Protein AF-A0A2G6LNE0-F1 (afdb_monomer_lite)

Foldseek 3Di:
DDDDDDDDDDPVVVVVVVVVVVVVPPPPDPDPPPVVVVVVVVVVLLVLVVVVCVVCVVLQQPPQVVFFPDFASVLWAWDQDPLGIKIKTWTHGHPPFAFDDAPDPLKHKTWIWIWRADPVRDTFIKIKIWIFNDDDDNSDNCDDPVWHAQQTFTKIWIAGSVRHTPDIFGDHSRDTPPPPPPVVDDFFDKDWGFRWDADPVRDIDTPGIRDIDGDDDDDDDDDDDDDDDDDDDDDPDDPPPPPDDPQLLFWALVQFQWDDPDPWKTKGWAAFDWDWQFQAGPVGGPDIQIATQRGIKMKMATQQDPPPGGQDSQNLSQLLRVLLSVLVVVLSVVPNHDPDDSVVSNVSSVVSSQVSSCVSGPVMGIDSPDPDDPDDYGYIDTHSPPNDGRD

Radius of gyration: 34.9 Å; chains: 1; bounding box: 85×67×136 Å

Structure (mmCIF, N/CA/C/O backbone):
data_AF-A0A2G6LNE0-F1
#
_entry.id   AF-A0A2G6LNE0-F1
#
loop_
_atom_site.group_PDB
_atom_site.id
_atom_site.type_symbol
_atom_site.label_atom_id
_atom_site.label_alt_id
_atom_site.label_comp_id
_atom_site.label_asym_id
_atom_site.label_entity_id
_atom_site.label_seq_id
_atom_site.pdbx_PDB_ins_code
_atom_site.Cartn_x
_atom_site.Cartn_y
_atom_site.Cart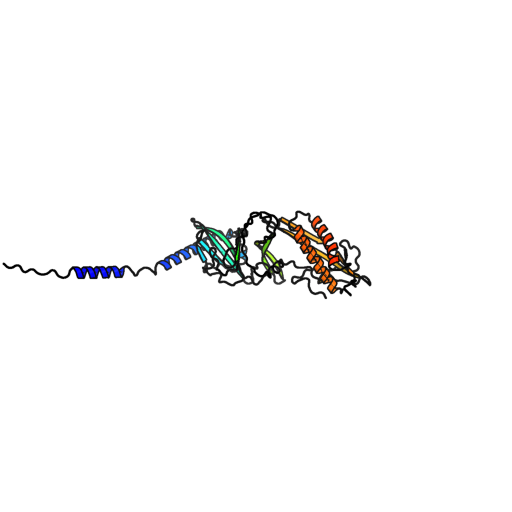n_z
_atom_site.occupancy
_atom_site.B_iso_or_equiv
_atom_site.auth_seq_id
_atom_site.auth_comp_id
_atom_site.auth_asym_id
_atom_site.auth_atom_id
_atom_site.pdbx_PDB_model_num
ATOM 1 N N . MET A 1 1 ? -51.000 -45.917 100.372 1.00 44.28 1 MET A N 1
ATOM 2 C CA . MET A 1 1 ? -51.173 -45.066 99.175 1.00 44.28 1 MET A CA 1
ATOM 3 C C . MET A 1 1 ? -49.892 -45.177 98.344 1.00 44.28 1 MET A C 1
ATOM 5 O O . MET A 1 1 ? -48.872 -44.647 98.756 1.00 44.28 1 MET A O 1
ATOM 9 N N . LYS A 1 2 ? -49.875 -46.001 97.285 1.00 38.84 2 LYS A N 1
ATOM 10 C CA . LYS A 1 2 ? -48.689 -46.244 96.435 1.00 38.84 2 LYS A CA 1
ATOM 11 C C . LYS A 1 2 ? -48.874 -45.492 95.115 1.00 38.84 2 LYS A C 1
ATOM 13 O O . LYS A 1 2 ? -49.738 -45.868 94.328 1.00 38.84 2 LYS A O 1
ATOM 18 N N . LEU A 1 3 ? -48.085 -44.444 94.890 1.00 42.59 3 LEU A N 1
ATOM 19 C CA . LEU A 1 3 ? -48.020 -43.723 93.617 1.00 42.59 3 LEU A CA 1
ATOM 20 C C . LEU A 1 3 ? -47.120 -44.499 92.642 1.00 42.59 3 LEU A C 1
ATOM 22 O O . LEU A 1 3 ? -45.958 -44.771 92.934 1.00 42.59 3 LEU A O 1
ATOM 26 N N . LYS A 1 4 ? -47.691 -44.898 91.499 1.00 46.56 4 LYS A N 1
ATOM 27 C CA . LYS A 1 4 ? -46.984 -45.505 90.363 1.00 46.56 4 LYS A CA 1
ATOM 28 C C . LYS A 1 4 ? -46.303 -44.402 89.548 1.00 46.56 4 LYS A C 1
ATOM 30 O O . LYS A 1 4 ? -46.987 -43.536 89.013 1.00 46.56 4 LYS A O 1
ATOM 35 N N . ASN A 1 5 ? -44.984 -44.489 89.397 1.00 49.84 5 ASN A N 1
ATOM 36 C CA . ASN A 1 5 ? -44.225 -43.722 88.410 1.00 49.84 5 ASN A CA 1
ATOM 37 C C . ASN A 1 5 ? -44.405 -44.342 87.017 1.00 49.84 5 ASN A C 1
ATOM 39 O O . ASN A 1 5 ? -44.096 -45.518 86.820 1.00 49.84 5 ASN A O 1
ATOM 43 N N . GLN A 1 6 ? -44.871 -43.549 86.050 1.00 48.81 6 GLN A N 1
ATOM 44 C CA . GLN A 1 6 ? -44.775 -43.880 84.628 1.00 48.81 6 GLN A CA 1
ATOM 45 C C . GLN A 1 6 ? -43.495 -43.281 84.020 1.00 48.81 6 GLN A C 1
ATOM 47 O O . GLN A 1 6 ? -43.170 -42.126 84.306 1.00 48.81 6 GLN A O 1
ATOM 52 N N . PRO A 1 7 ? -42.777 -44.017 83.154 1.00 51.09 7 PRO A N 1
ATOM 53 C CA . PRO A 1 7 ? -41.615 -43.487 82.457 1.00 51.09 7 PRO A CA 1
ATOM 54 C C . PRO A 1 7 ? -42.042 -42.637 81.250 1.00 51.09 7 PRO A C 1
ATOM 56 O O . PRO A 1 7 ? -42.662 -43.136 80.310 1.00 51.09 7 PRO A O 1
ATOM 59 N N . LYS A 1 8 ? -41.648 -41.357 81.247 1.00 56.12 8 LYS A N 1
ATOM 60 C CA . LYS A 1 8 ? -41.656 -40.485 80.062 1.00 56.12 8 LYS A CA 1
ATOM 61 C C . LYS A 1 8 ? -40.750 -41.096 78.987 1.00 56.12 8 LYS A C 1
ATOM 63 O O . LYS A 1 8 ? -39.528 -41.003 79.073 1.00 56.12 8 LYS A O 1
ATOM 68 N N . LYS A 1 9 ?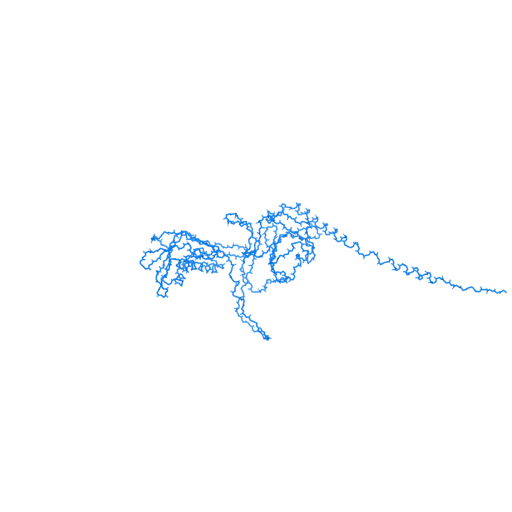 -41.343 -41.709 77.964 1.00 56.66 9 LYS A N 1
ATOM 69 C CA . LYS A 1 9 ? -40.667 -42.060 76.711 1.00 56.66 9 LYS A CA 1
ATOM 70 C C . LYS A 1 9 ? -41.184 -41.166 75.585 1.00 56.66 9 LYS A C 1
ATOM 72 O O . LYS A 1 9 ? -42.382 -40.960 75.458 1.00 56.66 9 LYS A O 1
ATOM 77 N N . SER A 1 10 ? -40.251 -40.763 74.722 1.00 59.59 10 SER A N 1
ATOM 78 C CA . SER A 1 10 ? -40.489 -40.402 73.318 1.00 59.59 10 SER A CA 1
ATOM 79 C C . SER A 1 10 ? -40.913 -38.965 72.970 1.00 59.59 10 SER A C 1
ATOM 81 O O . SER A 1 10 ? -41.771 -38.780 72.116 1.00 59.59 10 SER A O 1
ATOM 83 N N . SER A 1 11 ? -40.257 -37.937 73.517 1.00 56.66 11 SER A N 1
ATOM 84 C CA . SER A 1 11 ? -40.273 -36.595 72.887 1.00 56.66 11 SER A CA 1
ATOM 85 C C . SER A 1 11 ? -39.000 -36.282 72.085 1.00 56.66 11 SER A C 1
ATOM 87 O O . SER A 1 11 ? -39.059 -35.554 71.100 1.00 56.66 11 SER A O 1
ATOM 89 N N . LEU A 1 12 ? -37.858 -36.891 72.431 1.00 56.34 12 LEU A N 1
ATOM 90 C CA . LEU A 1 12 ? -36.568 -36.583 71.795 1.00 56.34 12 LEU A CA 1
ATOM 91 C C . LEU A 1 12 ? -36.445 -37.131 70.359 1.00 56.34 12 LEU A C 1
ATOM 93 O O . LEU A 1 12 ? -35.826 -36.503 69.508 1.00 56.34 12 LEU A O 1
ATOM 97 N N . LYS A 1 13 ? -37.072 -38.279 70.063 1.00 59.09 13 LYS A N 1
ATOM 98 C CA . LYS A 1 13 ? -37.018 -38.893 68.722 1.00 59.09 13 LYS A CA 1
ATOM 99 C C . LYS A 1 13 ? -37.870 -38.153 67.687 1.00 59.09 13 LYS A C 1
ATOM 101 O O . LYS A 1 13 ? -37.520 -38.155 66.516 1.00 59.09 13 LYS A O 1
ATOM 106 N N . ILE A 1 14 ? -38.951 -37.504 68.123 1.00 63.28 14 ILE A N 1
ATOM 107 C CA . ILE A 1 14 ? -39.835 -36.724 67.244 1.00 63.28 14 ILE A CA 1
ATOM 108 C C . ILE A 1 14 ? -39.165 -35.395 66.875 1.00 63.28 14 ILE A C 1
ATOM 110 O O . ILE A 1 14 ? -39.199 -34.994 65.715 1.00 63.28 14 ILE A O 1
ATOM 114 N N . PHE A 1 15 ? -38.464 -34.768 67.825 1.00 63.34 15 PHE A N 1
ATOM 115 C CA . PHE A 1 15 ? -37.708 -33.546 67.552 1.00 63.34 15 PHE A CA 1
ATOM 116 C C . PHE A 1 15 ? -36.550 -33.789 66.574 1.00 63.34 15 PHE A C 1
ATOM 118 O O . PHE A 1 15 ? -36.392 -33.027 65.621 1.00 63.34 15 PHE A O 1
ATOM 125 N N . LEU A 1 16 ? -35.808 -34.893 66.742 1.00 63.34 16 LEU A N 1
ATOM 126 C CA . LEU A 1 16 ? -34.689 -35.233 65.857 1.00 63.34 16 LEU A CA 1
ATOM 127 C C . LEU A 1 16 ? -35.143 -35.551 64.421 1.00 63.34 16 LEU A C 1
ATOM 129 O O . LEU A 1 16 ? -34.470 -35.154 63.474 1.00 63.34 16 LEU A O 1
ATOM 133 N N . LEU A 1 17 ? -36.295 -36.217 64.249 1.00 63.47 17 LEU A N 1
ATOM 134 C CA . LEU A 1 17 ? -36.846 -36.494 62.917 1.00 63.47 17 LEU A CA 1
ATOM 135 C C . LEU A 1 17 ? -37.344 -35.219 62.220 1.00 63.47 17 LEU A C 1
ATOM 137 O O . LEU A 1 17 ? -37.146 -35.073 61.018 1.00 63.47 17 LEU A O 1
ATOM 141 N N . SER A 1 18 ? -37.949 -34.284 62.963 1.00 62.34 18 SER A N 1
ATOM 142 C CA . SER A 1 18 ? -38.417 -33.013 62.385 1.00 62.34 18 SER A CA 1
ATOM 143 C C . SER A 1 18 ? -37.261 -32.097 61.966 1.00 62.34 18 SER A C 1
ATOM 145 O O . SER A 1 18 ? -37.346 -31.434 60.937 1.00 62.34 18 SER A O 1
ATOM 147 N N . PHE A 1 19 ? -36.147 -32.122 62.708 1.00 63.47 19 PHE A N 1
ATOM 148 C CA . PHE A 1 19 ? -34.961 -31.326 62.393 1.00 63.47 19 PHE A CA 1
ATOM 149 C C . PHE A 1 19 ? -34.222 -31.864 61.155 1.00 63.47 19 PHE A C 1
ATOM 151 O O . PHE A 1 19 ? -33.808 -31.088 60.301 1.00 63.47 19 PHE A O 1
ATOM 158 N N . LEU A 1 20 ? -34.139 -33.190 60.993 1.00 60.25 20 LEU A N 1
ATOM 159 C CA . LEU A 1 20 ? -33.557 -33.821 59.798 1.00 60.25 20 LEU A CA 1
ATOM 160 C C . LEU A 1 20 ? -34.390 -33.593 58.526 1.00 60.25 20 LEU A C 1
ATOM 162 O O . LEU A 1 20 ? -33.821 -33.473 57.445 1.00 60.25 20 LEU A O 1
ATOM 166 N N . MET A 1 21 ? -35.717 -33.482 58.645 1.00 58.31 21 MET A N 1
ATOM 167 C CA . MET A 1 21 ? -36.592 -33.208 57.499 1.00 58.31 21 MET A CA 1
ATOM 168 C C . MET A 1 21 ? -36.536 -31.733 57.056 1.00 58.31 21 MET A C 1
ATOM 170 O O . MET A 1 21 ? -36.666 -31.453 55.869 1.00 58.31 21 MET A O 1
ATOM 174 N N . PHE A 1 22 ? -36.268 -30.797 57.977 1.00 58.56 22 PHE A N 1
ATOM 175 C CA . PHE A 1 22 ? -36.089 -29.375 57.649 1.00 58.56 22 PHE A CA 1
ATOM 176 C C . PHE A 1 22 ? -34.744 -29.081 56.962 1.00 58.56 22 PHE A C 1
ATOM 178 O O . PHE A 1 22 ? -34.689 -28.235 56.076 1.00 58.56 22 PHE A O 1
ATOM 185 N N . VAL A 1 23 ? -33.675 -29.810 57.308 1.00 59.97 23 VAL A N 1
ATOM 186 C CA . VAL A 1 23 ? -32.348 -29.652 56.673 1.00 59.97 23 VAL A CA 1
ATOM 187 C C . VAL A 1 23 ? -32.310 -30.240 55.251 1.00 59.97 23 VAL A C 1
ATOM 189 O O . VAL A 1 23 ? -31.519 -29.801 54.422 1.00 59.97 23 VAL A O 1
ATOM 192 N N . ALA A 1 24 ? -33.200 -31.182 54.922 1.00 53.66 24 ALA A N 1
ATOM 193 C CA . ALA A 1 24 ? -33.278 -31.771 53.582 1.00 53.66 24 ALA A CA 1
ATOM 194 C C . ALA A 1 24 ? -34.008 -30.890 52.543 1.00 53.66 24 ALA A C 1
ATOM 196 O O . ALA A 1 24 ? -33.882 -31.144 51.348 1.00 53.66 24 ALA A O 1
ATOM 197 N N . LEU A 1 25 ? -34.746 -29.853 52.965 1.00 53.72 25 LEU A N 1
ATOM 198 C CA . LEU A 1 25 ? -35.492 -28.964 52.058 1.00 53.72 25 LEU A CA 1
ATOM 199 C C . LEU A 1 25 ? -34.761 -27.653 51.724 1.00 53.72 25 LEU A C 1
ATOM 201 O O . LEU A 1 25 ? -35.221 -26.911 50.862 1.00 53.72 25 LEU A O 1
ATOM 205 N N . THR A 1 26 ? -33.616 -27.357 52.348 1.00 56.72 26 THR A N 1
ATOM 206 C CA . THR A 1 26 ? -32.886 -26.097 52.111 1.00 56.72 26 THR A CA 1
ATOM 207 C C . THR A 1 26 ? -31.818 -26.178 51.015 1.00 56.72 26 THR A C 1
ATOM 209 O O . THR A 1 26 ? -31.097 -25.206 50.824 1.00 56.72 26 THR A O 1
ATOM 212 N N . ASN A 1 27 ? -31.710 -27.294 50.282 1.00 52.22 27 ASN A N 1
ATOM 213 C CA . ASN A 1 27 ? -30.604 -27.529 49.339 1.00 52.22 27 ASN A CA 1
ATOM 214 C C . ASN A 1 27 ? -31.010 -27.861 47.887 1.00 52.22 27 ASN A C 1
ATOM 216 O O . ASN A 1 27 ? -30.247 -28.504 47.174 1.00 52.22 27 ASN A O 1
ATOM 220 N N . CYS A 1 28 ? -32.176 -27.415 47.408 1.00 51.47 28 CYS A N 1
ATOM 221 C CA . CYS A 1 28 ? -32.567 -27.609 46.000 1.00 51.47 28 CYS A CA 1
ATOM 222 C C . CYS A 1 28 ? -33.440 -26.469 45.446 1.00 51.47 28 CYS A C 1
ATOM 224 O O . CYS A 1 28 ? -34.568 -26.698 45.032 1.00 51.47 28 CYS A O 1
ATOM 226 N N . GLN A 1 29 ? -32.933 -25.230 45.448 1.00 48.75 29 GLN A N 1
ATOM 227 C CA . GLN A 1 29 ? -33.479 -24.130 44.622 1.00 48.75 29 GLN A CA 1
ATOM 228 C C . GLN A 1 29 ? -32.401 -23.127 44.165 1.00 48.75 29 GLN A C 1
ATOM 230 O O . GLN A 1 29 ? -32.647 -21.929 44.045 1.00 48.75 29 GLN A O 1
ATOM 235 N N . LYS A 1 30 ? -31.181 -23.589 43.895 1.00 51.31 30 LYS A N 1
ATOM 236 C CA . LYS A 1 30 ? -30.166 -22.759 43.238 1.00 51.31 30 LYS A CA 1
ATOM 237 C C . LYS A 1 30 ? -29.542 -23.561 42.117 1.00 51.31 30 LYS A C 1
ATOM 239 O O . LYS A 1 30 ? -28.660 -24.350 42.406 1.00 51.31 30 LYS A O 1
ATOM 244 N N . GLU A 1 31 ? -30.048 -23.363 40.900 1.00 46.44 31 GLU A N 1
ATOM 245 C CA . GLU A 1 31 ? -29.232 -23.393 39.672 1.00 46.44 31 GLU A CA 1
ATOM 246 C C . GLU A 1 31 ? -29.993 -23.013 38.386 1.00 46.44 31 GLU A C 1
ATOM 248 O O . GLU A 1 31 ? -29.346 -22.779 37.376 1.00 46.44 31 GLU A O 1
ATOM 253 N N . GLU A 1 32 ? -31.320 -22.814 38.402 1.00 42.34 32 GLU A N 1
ATOM 254 C CA . GLU A 1 32 ? -32.050 -22.364 37.191 1.00 42.34 32 GLU A CA 1
ATOM 255 C C . GLU A 1 32 ? -32.314 -20.845 37.109 1.00 42.34 32 GLU A C 1
ATOM 257 O O . GLU A 1 32 ? -32.567 -20.321 36.030 1.00 42.34 32 GLU A O 1
ATOM 262 N N . THR A 1 33 ? -32.201 -20.089 38.206 1.00 40.12 33 THR A N 1
ATOM 263 C CA . THR A 1 33 ? -32.518 -18.643 38.224 1.00 40.12 33 THR A CA 1
ATOM 264 C C . THR A 1 33 ? -31.351 -17.712 37.890 1.00 40.12 33 THR A C 1
ATOM 266 O O . THR A 1 33 ? -31.583 -16.537 37.634 1.00 40.12 33 THR A O 1
ATOM 269 N N . VAL A 1 34 ? -30.105 -18.195 37.864 1.00 42.34 34 VAL A N 1
ATOM 270 C CA . VAL A 1 34 ? -28.930 -17.338 37.593 1.00 42.34 34 VAL A CA 1
ATOM 271 C C . VAL A 1 34 ? -28.663 -17.195 36.090 1.00 42.34 34 VAL A C 1
ATOM 273 O O . VAL A 1 34 ? -28.308 -16.110 35.641 1.00 42.34 34 VAL A O 1
ATOM 276 N N . TYR A 1 35 ? -28.923 -18.239 35.296 1.00 40.06 35 TYR A N 1
ATOM 277 C CA . TYR A 1 35 ? -28.765 -18.179 33.837 1.00 40.06 35 TYR A CA 1
ATOM 278 C C . TYR A 1 35 ? -29.819 -17.294 33.151 1.00 40.06 35 TYR A C 1
ATOM 280 O O . TYR A 1 35 ? -29.504 -16.604 32.186 1.00 40.06 35 TYR A O 1
ATOM 288 N N . GLY A 1 36 ? -31.055 -17.262 33.664 1.00 42.00 36 GLY A N 1
ATOM 289 C CA . GLY A 1 36 ? -32.120 -16.426 33.095 1.00 42.00 36 GLY A CA 1
ATOM 290 C C . GLY A 1 36 ? -31.874 -14.923 33.262 1.00 42.00 36 GLY A C 1
ATOM 291 O O . GLY A 1 36 ? -32.076 -14.166 32.319 1.00 42.00 36 GLY A O 1
ATOM 292 N N . ILE A 1 37 ? -31.382 -14.498 34.433 1.00 52.22 37 ILE A N 1
ATOM 293 C CA . ILE A 1 37 ? -31.144 -13.076 34.740 1.00 52.22 37 ILE A CA 1
ATOM 294 C C . ILE A 1 37 ? -29.940 -12.535 33.955 1.00 52.22 37 ILE A C 1
ATOM 296 O O . ILE A 1 37 ? -29.994 -11.416 33.453 1.00 52.22 37 ILE A O 1
ATOM 300 N N . ALA A 1 38 ? -28.876 -13.334 33.804 1.00 61.88 38 ALA A N 1
ATOM 301 C CA . ALA A 1 38 ? -27.702 -12.938 33.026 1.00 61.88 38 ALA A CA 1
ATOM 302 C C . ALA A 1 38 ? -28.047 -12.724 31.541 1.00 61.88 38 ALA A C 1
ATOM 304 O O . ALA A 1 38 ? -27.676 -11.703 30.969 1.00 61.88 38 ALA A O 1
ATOM 305 N N . ASN A 1 39 ? -28.831 -13.628 30.942 1.00 65.56 39 ASN A N 1
ATOM 306 C CA . ASN A 1 39 ? -29.240 -13.504 29.540 1.00 65.56 39 ASN A CA 1
ATOM 307 C C . ASN A 1 39 ? -30.216 -12.341 29.303 1.00 65.56 39 ASN A C 1
ATOM 309 O O . ASN A 1 39 ? -30.134 -11.670 28.278 1.00 65.56 39 ASN A O 1
ATOM 313 N N . GLU A 1 40 ? -31.133 -12.074 30.237 1.00 73.75 40 GLU A N 1
ATOM 314 C CA . GLU A 1 40 ? -32.057 -10.938 30.123 1.00 73.75 40 GLU A CA 1
ATOM 315 C C . GLU A 1 40 ? -31.319 -9.593 30.214 1.00 73.75 40 GLU A C 1
ATOM 317 O O . GLU A 1 40 ? -31.604 -8.679 29.442 1.00 73.75 40 GLU A O 1
ATOM 322 N N . GLN A 1 41 ? -30.324 -9.481 31.101 1.00 75.44 41 GLN A N 1
ATOM 323 C CA . GLN A 1 41 ? -29.496 -8.280 31.213 1.00 75.44 41 GLN A CA 1
ATOM 324 C C . GLN A 1 41 ? -28.654 -8.041 29.950 1.00 75.44 41 GLN A C 1
ATOM 326 O O . GLN A 1 41 ? -28.655 -6.925 29.435 1.00 75.44 41 GLN A O 1
ATOM 331 N N . VAL A 1 42 ? -28.006 -9.080 29.412 1.00 78.19 42 VAL A N 1
ATOM 332 C CA . VAL A 1 42 ? -27.212 -8.994 28.171 1.00 78.19 42 VAL A CA 1
ATOM 333 C C . VAL A 1 42 ? -28.073 -8.541 26.987 1.00 78.19 42 VAL A C 1
ATOM 335 O O . VAL A 1 42 ? -27.710 -7.607 26.272 1.00 78.19 42 VAL A O 1
ATOM 338 N N . ASN A 1 43 ? -29.261 -9.132 26.822 1.00 83.50 43 ASN A N 1
ATOM 339 C CA . ASN A 1 43 ? -30.190 -8.752 25.754 1.00 83.50 43 ASN A CA 1
ATOM 340 C C . ASN A 1 43 ? -30.664 -7.294 25.877 1.00 83.50 43 ASN A C 1
ATOM 342 O O . ASN A 1 43 ? -30.859 -6.614 24.864 1.00 83.50 43 ASN A O 1
ATOM 346 N N . ASN A 1 44 ? -30.827 -6.796 27.107 1.00 87.56 44 ASN A N 1
ATOM 347 C CA . ASN A 1 44 ? -31.174 -5.399 27.351 1.00 87.56 44 ASN A CA 1
ATOM 348 C C . ASN A 1 44 ? -30.032 -4.449 26.958 1.00 87.56 44 ASN A C 1
ATOM 350 O O . ASN A 1 44 ? -30.306 -3.446 26.298 1.00 87.56 44 ASN A O 1
ATOM 354 N N . SER A 1 45 ? -28.773 -4.762 27.291 1.00 89.62 45 SER A N 1
ATOM 355 C CA . SER A 1 45 ? -27.620 -3.939 26.888 1.00 89.62 45 SER A CA 1
ATOM 356 C C . SER A 1 45 ? -27.504 -3.837 25.362 1.00 89.62 45 SER A C 1
ATOM 358 O O . SER A 1 45 ? -27.404 -2.733 24.823 1.00 89.62 45 SER A O 1
ATOM 360 N N . ILE A 1 46 ? -27.630 -4.962 24.649 1.00 93.94 46 ILE A N 1
ATOM 361 C CA . ILE A 1 46 ? -27.584 -4.992 23.176 1.00 93.94 46 ILE A CA 1
ATOM 362 C C . ILE A 1 46 ? -28.721 -4.152 22.578 1.00 93.94 46 ILE A C 1
ATOM 364 O O . ILE A 1 46 ? -28.480 -3.305 21.717 1.00 93.94 46 ILE A O 1
ATOM 368 N N . SER A 1 47 ? -29.950 -4.321 23.077 1.00 94.12 47 SER A N 1
ATOM 369 C CA . SER A 1 47 ? -31.116 -3.556 22.608 1.00 94.12 47 SER A CA 1
ATOM 370 C C . SER A 1 47 ? -30.950 -2.048 22.836 1.00 94.12 47 SER A C 1
ATOM 372 O O . SER A 1 47 ? -31.371 -1.234 22.009 1.00 94.12 47 SER A O 1
ATOM 374 N N . ASN A 1 48 ? -30.332 -1.651 23.951 1.00 92.75 48 ASN A N 1
ATOM 375 C CA . ASN A 1 48 ? -30.054 -0.249 24.254 1.00 92.75 48 ASN A CA 1
ATOM 376 C C . ASN A 1 48 ? -29.030 0.344 23.280 1.00 92.75 48 ASN A C 1
ATOM 378 O O . ASN A 1 48 ? -29.290 1.409 22.715 1.00 92.75 48 ASN A O 1
ATOM 382 N N . VAL A 1 49 ? -27.920 -0.360 23.026 1.00 94.88 49 VAL A N 1
ATOM 383 C CA . VAL A 1 49 ? -26.904 0.060 22.046 1.00 94.88 49 VAL A CA 1
ATOM 384 C C . VAL A 1 49 ? -27.488 0.142 20.642 1.00 94.88 49 VAL A C 1
ATOM 386 O O . VAL A 1 49 ? -27.257 1.124 19.938 1.00 94.88 49 VAL A O 1
ATOM 389 N N . GLU A 1 50 ? -28.285 -0.845 20.231 1.00 96.19 50 GLU A N 1
ATOM 390 C CA . GLU A 1 50 ? -28.916 -0.852 18.913 1.00 96.19 50 GLU A CA 1
ATOM 391 C C . GLU A 1 50 ? -29.826 0.369 18.725 1.00 96.19 50 GLU A C 1
ATOM 393 O O . GLU A 1 50 ? -29.752 1.073 17.710 1.00 96.19 50 GLU A O 1
ATOM 398 N N . ASN A 1 51 ? -30.665 0.660 19.722 1.00 94.44 51 ASN A N 1
ATOM 399 C CA . ASN A 1 51 ? -31.542 1.825 19.699 1.00 94.44 51 ASN A CA 1
ATOM 400 C C . ASN A 1 51 ? -30.746 3.133 19.675 1.00 94.44 51 ASN A C 1
ATOM 402 O O . ASN A 1 51 ? -31.053 4.017 18.871 1.00 94.44 51 ASN A O 1
ATOM 406 N N . TRP A 1 52 ? -29.707 3.245 20.504 1.00 93.94 52 TRP A N 1
ATOM 407 C CA . TRP A 1 52 ? -28.822 4.407 20.527 1.00 93.94 52 TRP A CA 1
ATOM 408 C C . TRP A 1 52 ? -28.137 4.621 19.172 1.00 93.94 52 TRP A C 1
ATOM 410 O O . TRP A 1 52 ? -28.161 5.729 18.628 1.00 93.94 52 TRP A O 1
ATOM 420 N N . PHE A 1 53 ? -27.596 3.559 18.572 1.00 94.75 53 PHE A N 1
ATOM 421 C CA . PHE A 1 53 ? -26.907 3.627 17.288 1.00 94.75 53 PHE A CA 1
ATOM 422 C C . PHE A 1 53 ? -27.851 4.050 16.157 1.00 94.75 53 PHE A C 1
ATOM 424 O O . PHE A 1 53 ? -27.487 4.885 15.327 1.00 94.75 53 PHE A O 1
ATOM 431 N N . LYS A 1 54 ? -29.085 3.525 16.141 1.00 93.81 54 LYS A N 1
ATOM 432 C CA . LYS A 1 54 ? -30.122 3.910 15.169 1.00 93.81 54 LYS A CA 1
ATOM 433 C C . LYS A 1 54 ? -30.532 5.377 15.315 1.00 93.81 54 LYS A C 1
ATOM 435 O O . LYS A 1 54 ? -30.688 6.057 14.304 1.00 93.81 54 LYS A O 1
ATOM 440 N N . GLN A 1 55 ? -30.681 5.874 16.544 1.00 93.44 55 GLN A N 1
ATOM 441 C CA . GLN A 1 55 ? -31.052 7.271 16.811 1.00 93.44 55 GLN A CA 1
ATOM 442 C C . GLN A 1 55 ? -29.946 8.261 16.426 1.00 93.44 55 GLN A C 1
ATOM 444 O O . GLN A 1 55 ? -30.244 9.354 15.948 1.00 93.44 55 GLN A O 1
ATOM 449 N N . ASN A 1 56 ? -28.682 7.864 16.578 1.00 90.94 56 ASN A N 1
ATOM 450 C CA . ASN A 1 56 ? -27.520 8.708 16.292 1.00 90.94 56 ASN A CA 1
ATOM 451 C C . ASN A 1 56 ? -26.871 8.409 14.930 1.00 90.94 56 ASN A C 1
ATOM 453 O O . ASN A 1 56 ? -25.800 8.927 14.627 1.00 90.94 56 ASN A O 1
ATOM 457 N N . ARG A 1 57 ? -27.522 7.617 14.064 1.00 85.44 57 ARG A N 1
ATOM 458 C CA . ARG A 1 57 ? -26.929 7.097 12.819 1.00 85.44 57 ARG A CA 1
ATOM 459 C C . ARG A 1 57 ? -26.321 8.175 11.919 1.00 85.44 57 ARG A C 1
ATOM 461 O O . ARG A 1 57 ? -25.292 7.916 11.304 1.00 85.44 57 ARG A O 1
ATOM 468 N N . SER A 1 58 ? -26.931 9.362 11.854 1.00 84.00 58 SER A N 1
ATOM 469 C CA . SER A 1 58 ? -26.461 10.491 11.036 1.00 84.00 58 SER A CA 1
ATOM 470 C C . SER A 1 58 ? -25.159 11.127 11.528 1.00 84.00 58 SER A C 1
ATOM 472 O O . SER A 1 58 ? -24.568 11.918 10.804 1.00 84.00 58 SER A O 1
ATOM 474 N N . GLN A 1 59 ? -24.741 10.833 12.760 1.00 83.69 59 GLN A N 1
ATOM 475 C CA . GLN A 1 59 ? -23.484 11.304 13.347 1.00 83.69 59 GLN A CA 1
ATOM 476 C C . GLN A 1 59 ? -22.345 10.291 13.147 1.00 83.69 59 GLN A C 1
ATOM 478 O O . GLN A 1 59 ? -21.194 10.587 13.448 1.00 83.69 59 GLN A O 1
ATOM 483 N N . HIS A 1 60 ? -22.658 9.094 12.642 1.00 81.75 60 HIS A N 1
ATOM 484 C CA . HIS A 1 60 ? -21.711 7.997 12.475 1.00 81.75 60 HIS A CA 1
ATOM 485 C C . HIS A 1 60 ? -21.321 7.866 10.998 1.00 81.75 60 HIS A C 1
ATOM 487 O O . HIS A 1 60 ? -21.971 7.141 10.240 1.00 81.75 60 HIS A O 1
ATOM 493 N N . ASP A 1 61 ? -20.252 8.547 10.591 1.00 81.94 61 ASP A N 1
ATOM 494 C CA . ASP A 1 61 ? -19.757 8.557 9.206 1.00 81.94 61 ASP A CA 1
ATOM 495 C C . ASP A 1 61 ? -18.740 7.435 8.935 1.00 81.94 61 ASP A C 1
ATOM 497 O O . ASP A 1 61 ? -17.721 7.623 8.276 1.00 81.94 61 ASP A O 1
ATOM 501 N N . PHE A 1 62 ? -18.977 6.242 9.486 1.00 85.81 62 PHE A N 1
ATOM 502 C CA . PHE A 1 62 ? -18.120 5.096 9.201 1.00 85.81 62 PHE A CA 1
ATOM 503 C C . PHE A 1 62 ? -18.297 4.658 7.749 1.00 85.81 62 PHE A C 1
ATOM 505 O O . PHE A 1 62 ? -19.328 4.081 7.394 1.00 85.81 62 PHE A O 1
ATOM 512 N N . LYS A 1 63 ? -17.258 4.840 6.934 1.00 84.12 63 LYS A N 1
ATOM 513 C CA . LYS A 1 63 ? -17.267 4.452 5.517 1.00 84.12 63 LYS A CA 1
ATOM 514 C C . LYS A 1 63 ? -17.501 2.965 5.305 1.00 84.12 63 LYS A C 1
ATOM 516 O O . LYS A 1 63 ? -18.162 2.583 4.347 1.00 84.12 63 LYS A O 1
ATOM 521 N N . ILE A 1 64 ? -17.021 2.118 6.221 1.00 87.75 64 ILE A N 1
ATOM 522 C CA . ILE A 1 64 ? -17.261 0.671 6.144 1.00 87.75 64 ILE A CA 1
ATOM 523 C C . ILE A 1 64 ? -18.759 0.346 6.077 1.00 87.75 64 ILE A C 1
ATOM 525 O O . ILE A 1 64 ? -19.144 -0.599 5.402 1.00 87.75 64 ILE A O 1
ATOM 529 N N . LEU A 1 65 ? -19.614 1.167 6.700 1.00 91.06 65 LEU A N 1
ATOM 530 C CA . LEU A 1 65 ? -21.057 0.946 6.724 1.00 91.06 65 LEU A CA 1
ATOM 531 C C . LEU A 1 65 ? -21.750 1.237 5.388 1.00 91.06 65 LEU A C 1
ATOM 533 O O . LEU A 1 65 ? -22.880 0.794 5.208 1.00 91.06 65 LEU A O 1
ATOM 537 N N . GLU A 1 66 ? -21.104 1.945 4.458 1.00 88.88 66 GLU A N 1
ATOM 538 C CA . GLU A 1 66 ? -21.581 2.081 3.071 1.00 88.88 66 GLU A CA 1
ATOM 539 C C . GLU A 1 66 ? -21.428 0.779 2.271 1.00 88.88 66 GLU A C 1
ATOM 541 O O . GLU A 1 66 ? -22.010 0.637 1.198 1.00 88.88 66 GLU A O 1
ATOM 546 N N . HIS A 1 67 ? -20.634 -0.155 2.796 1.00 88.38 67 HIS A N 1
ATOM 547 C CA . HIS A 1 67 ? -20.312 -1.448 2.197 1.00 88.38 67 HIS A CA 1
ATOM 548 C C . HIS A 1 67 ? -20.738 -2.613 3.091 1.00 88.38 67 HIS A C 1
ATOM 550 O O . HIS A 1 67 ? -20.257 -3.735 2.930 1.00 88.38 67 HIS A O 1
ATOM 556 N N . THR A 1 68 ? -21.600 -2.341 4.071 1.00 91.62 68 THR A N 1
ATOM 557 C CA . THR A 1 68 ? -22.116 -3.336 5.004 1.00 91.62 68 THR A CA 1
ATOM 558 C C . THR A 1 68 ? -23.499 -3.782 4.555 1.00 91.62 68 THR A C 1
ATOM 560 O O . THR A 1 68 ? -24.472 -3.034 4.659 1.00 91.62 68 THR A O 1
ATOM 563 N N . LYS A 1 69 ? -23.599 -5.050 4.161 1.00 93.25 69 LYS A N 1
ATOM 564 C CA . LYS A 1 69 ? -24.857 -5.737 3.865 1.00 93.25 69 LYS A CA 1
ATOM 565 C C . LYS A 1 69 ? -25.726 -5.885 5.107 1.00 93.25 69 LYS A C 1
ATOM 567 O O . LYS A 1 69 ? -26.947 -5.741 5.045 1.00 93.25 69 LYS A O 1
ATOM 572 N N . THR A 1 70 ? -25.123 -6.235 6.243 1.00 96.00 70 THR A N 1
ATOM 573 C CA . THR A 1 70 ? -25.852 -6.461 7.500 1.00 96.00 70 THR A CA 1
ATOM 574 C C . THR A 1 70 ? -24.991 -6.130 8.716 1.00 96.00 70 THR A C 1
ATOM 576 O O . THR A 1 70 ? -23.823 -6.505 8.784 1.00 96.00 70 THR A O 1
ATOM 579 N N . ILE A 1 71 ? -25.589 -5.428 9.682 1.00 96.94 71 ILE A N 1
ATOM 580 C CA . ILE A 1 71 ? -25.053 -5.257 11.037 1.00 96.94 71 ILE A CA 1
ATOM 581 C C . ILE A 1 71 ? -25.698 -6.355 11.890 1.00 96.94 71 ILE A C 1
ATOM 583 O O . ILE A 1 71 ? -26.917 -6.349 12.063 1.00 96.94 71 ILE A O 1
ATOM 587 N N . ASP A 1 72 ? -24.907 -7.321 12.346 1.00 97.06 72 ASP A N 1
ATOM 588 C CA . ASP A 1 72 ? -25.392 -8.582 12.917 1.00 97.06 72 ASP A CA 1
ATOM 589 C C . ASP A 1 72 ? -25.607 -8.479 14.436 1.00 97.06 72 ASP A C 1
ATOM 591 O O . ASP A 1 72 ? -24.834 -8.999 15.240 1.00 97.06 72 ASP A O 1
ATOM 595 N N . TRP A 1 73 ? -26.658 -7.754 14.832 1.00 96.06 73 TRP A N 1
ATOM 596 C CA . TRP A 1 73 ? -27.018 -7.534 16.241 1.00 96.06 73 TRP A CA 1
ATOM 597 C C . TRP A 1 73 ? -27.345 -8.828 16.999 1.00 96.06 73 TRP A C 1
ATOM 599 O O . TRP A 1 73 ? -27.090 -8.903 18.198 1.00 96.06 73 TRP A O 1
ATOM 609 N N . ASP A 1 74 ? -27.859 -9.850 16.307 1.00 95.44 74 ASP A N 1
ATOM 610 C CA . ASP A 1 74 ? -28.208 -11.149 16.903 1.00 95.44 74 ASP A CA 1
ATOM 611 C C . ASP A 1 74 ? -26.968 -11.928 17.369 1.00 95.44 74 ASP A C 1
ATOM 613 O O . ASP A 1 74 ? -27.068 -12.817 18.214 1.00 95.44 74 ASP A O 1
ATOM 617 N N . ASN A 1 75 ? -25.796 -11.589 16.825 1.00 95.69 75 ASN A N 1
ATOM 618 C CA . ASN A 1 75 ? -24.511 -12.186 17.167 1.00 95.69 75 ASN A CA 1
ATOM 619 C C . ASN A 1 75 ? -23.570 -11.186 17.859 1.00 95.69 75 ASN A C 1
ATOM 621 O O . ASN A 1 75 ? -22.345 -11.288 17.747 1.00 95.69 75 ASN A O 1
ATOM 625 N N . ALA A 1 76 ? -24.145 -10.208 18.560 1.00 96.56 76 ALA A N 1
ATOM 626 C CA . ALA A 1 76 ? -23.398 -9.284 19.396 1.00 96.56 76 ALA A CA 1
ATOM 627 C C . ALA A 1 76 ? -22.591 -10.029 20.469 1.00 96.56 76 ALA A C 1
ATOM 629 O O . ALA A 1 76 ? -23.087 -10.945 21.123 1.00 96.56 76 ALA A O 1
ATOM 630 N N . ILE A 1 77 ? -21.355 -9.591 20.689 1.00 95.81 77 ILE A N 1
ATOM 631 C CA . ILE A 1 77 ? -20.472 -10.118 21.727 1.00 95.81 77 ILE A CA 1
ATOM 632 C C . ILE A 1 77 ? -20.405 -9.088 22.849 1.00 95.81 77 ILE A C 1
ATOM 634 O O . ILE A 1 77 ? -19.988 -7.954 22.624 1.00 95.81 77 ILE A O 1
ATOM 638 N N . VAL A 1 78 ? -20.793 -9.484 24.062 1.00 94.44 78 VAL A N 1
ATOM 639 C CA . VAL A 1 78 ? -20.685 -8.640 25.259 1.00 94.44 78 VAL A CA 1
ATOM 640 C C . VAL A 1 78 ? -19.527 -9.133 26.113 1.00 94.44 78 VAL A C 1
ATOM 642 O O . VAL A 1 78 ? -19.480 -10.294 26.518 1.00 94.44 78 VAL A O 1
ATOM 645 N N . SER A 1 79 ? -18.580 -8.248 26.398 1.00 93.69 79 SER A N 1
ATOM 646 C CA . SER A 1 79 ? -17.389 -8.554 27.186 1.00 93.69 79 SER A CA 1
ATOM 647 C C . SER A 1 79 ? -17.159 -7.492 28.259 1.00 93.69 79 SER A C 1
ATOM 649 O O . SER A 1 79 ? -17.630 -6.365 28.149 1.00 93.69 79 SER A O 1
ATOM 651 N N . HIS A 1 80 ? -16.474 -7.870 29.337 1.00 91.44 80 HIS A N 1
ATOM 652 C CA . HIS A 1 80 ? -16.214 -6.995 30.479 1.00 91.44 80 HIS A CA 1
ATOM 653 C C . HIS A 1 80 ? -14.718 -6.979 30.774 1.00 91.44 80 HIS A C 1
ATOM 655 O O . HIS A 1 80 ? -14.103 -8.040 30.903 1.00 91.44 80 HIS A O 1
ATOM 661 N N . GLY A 1 81 ? -14.141 -5.789 30.912 1.00 87.56 81 GLY A N 1
ATOM 662 C CA . GLY A 1 81 ? -12.709 -5.629 31.141 1.00 87.56 81 GLY A CA 1
ATOM 663 C C . GLY A 1 81 ? -12.356 -4.304 31.801 1.00 87.56 81 GLY A C 1
ATOM 664 O O . GLY A 1 81 ? -13.181 -3.667 32.451 1.00 87.56 81 GLY A O 1
ATOM 665 N N . GLU A 1 82 ? -11.103 -3.879 31.642 1.00 84.94 82 GLU A N 1
ATOM 666 C CA . GLU A 1 82 ? -10.570 -2.691 32.328 1.00 84.94 82 GLU A CA 1
ATOM 667 C C . GLU A 1 82 ? -11.269 -1.383 31.929 1.00 84.94 82 GLU A C 1
ATOM 669 O O . GLU A 1 82 ? -11.277 -0.433 32.708 1.00 84.94 82 GLU A O 1
ATOM 674 N N . LYS A 1 83 ? -11.867 -1.337 30.730 1.00 80.75 83 LYS A N 1
ATOM 675 C CA . LYS A 1 83 ? -12.620 -0.177 30.226 1.00 80.75 83 LYS A CA 1
ATOM 676 C C . LYS A 1 83 ? -14.139 -0.299 30.425 1.00 80.75 83 LYS A C 1
ATOM 678 O O . LYS A 1 83 ? -14.871 0.486 29.841 1.00 80.75 83 LYS A O 1
ATOM 683 N N . GLY A 1 84 ? -14.601 -1.261 31.223 1.00 88.50 84 GLY A N 1
ATOM 684 C CA . GLY A 1 84 ? -16.027 -1.494 31.461 1.00 88.50 84 GLY A CA 1
ATOM 685 C C . GLY A 1 84 ? -16.637 -2.544 30.532 1.00 88.50 84 GLY A C 1
ATOM 686 O O . GLY A 1 84 ? -15.981 -3.530 30.184 1.00 88.50 84 GLY A O 1
ATOM 687 N N . GLU A 1 85 ? -17.919 -2.364 30.204 1.00 91.75 85 GLU A N 1
ATOM 688 C CA . GLU A 1 85 ? -18.654 -3.212 29.261 1.00 91.75 85 GLU A CA 1
ATOM 689 C C . GLU A 1 85 ? -18.302 -2.803 27.822 1.00 91.75 85 GLU A C 1
ATOM 691 O O . GLU A 1 85 ? -18.414 -1.636 27.440 1.00 91.75 85 GLU A O 1
ATOM 696 N N . ALA A 1 86 ? -17.873 -3.779 27.026 1.00 94.56 86 ALA A N 1
ATOM 697 C CA . ALA A 1 86 ? -17.615 -3.635 25.603 1.00 94.56 86 ALA A CA 1
ATOM 698 C C . ALA A 1 86 ? -18.588 -4.517 24.822 1.00 94.56 86 ALA A C 1
ATOM 700 O O . ALA A 1 86 ? -18.669 -5.727 25.055 1.00 94.56 86 ALA A O 1
ATOM 701 N N . ILE A 1 87 ? -19.307 -3.905 23.883 1.00 96.50 87 ILE A N 1
ATOM 702 C CA . ILE A 1 87 ? -20.272 -4.583 23.019 1.00 96.50 87 ILE A CA 1
ATOM 703 C C . ILE A 1 87 ? -19.746 -4.525 21.591 1.00 96.50 87 ILE A C 1
ATOM 705 O O . ILE A 1 87 ? -19.579 -3.449 21.018 1.00 96.50 87 ILE A O 1
ATOM 709 N N . GLU A 1 88 ? -19.481 -5.686 21.008 1.00 97.31 88 GLU A N 1
ATOM 710 C CA . GLU A 1 88 ? -18.981 -5.819 19.646 1.00 97.31 88 GLU A CA 1
ATOM 711 C C . GLU A 1 88 ? -20.051 -6.398 18.728 1.00 97.31 88 GLU A C 1
ATOM 713 O O . GLU A 1 88 ? -20.610 -7.455 19.008 1.00 97.31 88 GLU A O 1
ATOM 718 N N . ILE A 1 89 ? -20.312 -5.734 17.604 1.00 97.81 89 ILE A N 1
ATOM 719 C CA . ILE A 1 89 ? -21.333 -6.142 16.638 1.00 97.81 89 ILE A CA 1
ATOM 720 C C . ILE A 1 89 ? -20.662 -6.523 15.319 1.00 97.81 89 ILE A C 1
ATOM 722 O O . ILE A 1 89 ? -20.116 -5.637 14.649 1.00 97.81 89 ILE A O 1
ATOM 726 N N . PRO A 1 90 ? -20.684 -7.804 14.918 1.00 97.44 90 PRO A N 1
ATOM 727 C CA . PRO A 1 90 ? -20.137 -8.242 13.641 1.00 97.44 90 PRO A CA 1
ATOM 728 C C . PRO A 1 90 ? -20.768 -7.509 12.451 1.00 97.44 90 PRO A C 1
ATOM 730 O O . PRO A 1 90 ? -21.973 -7.250 12.404 1.00 97.44 90 PRO A O 1
ATOM 733 N N . LEU A 1 91 ? -19.936 -7.178 11.466 1.00 95.62 91 LEU A N 1
ATOM 734 C CA . LEU A 1 91 ? -20.363 -6.589 10.202 1.00 95.62 91 LEU A CA 1
ATOM 735 C C . LEU A 1 91 ? -20.209 -7.614 9.082 1.00 95.62 91 LEU A C 1
ATOM 737 O O . LEU A 1 91 ? -19.113 -8.123 8.838 1.00 95.62 91 LEU A O 1
ATOM 741 N N . LEU A 1 92 ? -21.305 -7.871 8.372 1.00 93.19 92 LEU A N 1
ATOM 742 C CA . LEU A 1 92 ? -21.296 -8.611 7.119 1.00 93.19 92 LEU A CA 1
ATOM 743 C C . LEU A 1 92 ? -21.231 -7.610 5.969 1.00 93.19 92 LEU A C 1
ATOM 745 O O . LEU A 1 92 ? -22.159 -6.820 5.781 1.00 93.19 92 LEU A O 1
ATOM 749 N N . LEU A 1 93 ? -20.135 -7.636 5.214 1.00 87.81 93 LEU A N 1
ATOM 750 C CA . LEU A 1 93 ? -19.940 -6.743 4.074 1.00 87.81 93 LEU A CA 1
ATOM 751 C C . LEU A 1 93 ? -20.736 -7.202 2.845 1.00 87.81 93 LEU A C 1
ATOM 753 O O . LEU A 1 93 ? -21.189 -8.347 2.770 1.00 87.81 93 LEU A O 1
ATOM 757 N N . ASP A 1 94 ? -20.931 -6.288 1.898 1.00 81.62 94 ASP A N 1
ATOM 758 C CA . ASP A 1 94 ? -21.533 -6.588 0.601 1.00 81.62 94 ASP A CA 1
ATOM 759 C C . ASP A 1 94 ? -20.714 -7.617 -0.185 1.00 81.62 94 ASP A C 1
ATOM 761 O O . ASP A 1 94 ? -19.486 -7.691 -0.090 1.00 81.62 94 ASP A O 1
ATOM 765 N N . ASP A 1 95 ? -21.409 -8.414 -0.997 1.00 79.38 95 ASP A N 1
ATOM 766 C CA . ASP A 1 95 ? -20.774 -9.450 -1.805 1.00 79.38 95 ASP A CA 1
ATOM 767 C C . ASP A 1 95 ? -19.742 -8.812 -2.761 1.00 79.38 95 ASP A C 1
ATOM 769 O O . ASP A 1 95 ? -20.047 -7.871 -3.493 1.00 79.38 95 ASP A O 1
ATOM 773 N N . GLY A 1 96 ? -18.509 -9.328 -2.759 1.00 67.75 96 GLY A N 1
ATOM 774 C CA . GLY A 1 96 ? -17.403 -8.802 -3.573 1.00 67.75 96 GLY A CA 1
ATOM 775 C C . GLY A 1 96 ? -16.589 -7.686 -2.912 1.00 67.75 96 GLY A C 1
ATOM 776 O O . GLY A 1 96 ? -15.548 -7.307 -3.447 1.00 67.75 96 GLY A O 1
ATOM 777 N N . ILE A 1 97 ? -17.003 -7.201 -1.739 1.00 69.81 97 ILE A N 1
ATOM 778 C CA . ILE A 1 97 ? -16.168 -6.340 -0.906 1.00 69.81 97 ILE A CA 1
ATOM 779 C C . ILE A 1 97 ? -15.214 -7.220 -0.107 1.00 69.81 97 ILE A C 1
ATOM 781 O O . ILE A 1 97 ? -15.620 -8.010 0.744 1.00 69.81 97 ILE A O 1
ATOM 785 N N . ILE A 1 98 ? -13.927 -7.058 -0.381 1.00 65.56 98 ILE A N 1
ATOM 786 C CA . ILE A 1 98 ? -12.847 -7.640 0.406 1.00 65.56 98 ILE A CA 1
ATOM 787 C C . ILE A 1 98 ? -12.063 -6.502 1.039 1.00 65.56 98 ILE A C 1
ATOM 789 O O . ILE A 1 98 ? -11.838 -5.471 0.406 1.00 65.56 98 ILE A O 1
ATOM 793 N N . THR A 1 99 ? -11.638 -6.677 2.287 1.00 64.81 99 THR A N 1
ATOM 794 C CA . THR A 1 99 ? -10.615 -5.797 2.850 1.00 64.81 99 THR A CA 1
ATOM 795 C C . THR A 1 99 ? -9.320 -6.557 2.869 1.00 64.81 99 THR A C 1
ATOM 797 O O . THR A 1 99 ? -9.268 -7.697 3.326 1.00 64.81 99 THR A O 1
ATOM 800 N N . GLN A 1 100 ? -8.302 -5.954 2.280 1.00 61.59 100 GLN A N 1
ATOM 801 C CA . GLN A 1 100 ? -7.006 -6.574 2.121 1.00 61.59 100 GLN A CA 1
ATOM 802 C C . GLN A 1 100 ? -6.021 -5.851 3.025 1.00 61.59 100 GLN A C 1
ATOM 804 O O . GLN A 1 100 ? -6.091 -4.631 3.195 1.00 61.59 100 GLN A O 1
ATOM 809 N N . PHE A 1 101 ? -5.126 -6.619 3.630 1.00 59.00 101 PHE A N 1
ATOM 810 C CA . PHE A 1 101 ? -3.995 -6.072 4.350 1.00 59.00 101 PHE A CA 1
ATOM 811 C C . PHE A 1 101 ? -2.735 -6.281 3.516 1.00 59.00 101 PHE A C 1
ATOM 813 O O . PHE A 1 101 ? -2.257 -7.406 3.375 1.00 59.00 101 PHE A O 1
ATOM 820 N N . GLY A 1 102 ? -2.231 -5.192 2.933 1.00 60.69 102 GLY A N 1
ATOM 821 C CA . GLY A 1 102 ? -1.194 -5.270 1.906 1.00 60.69 102 GLY A CA 1
ATOM 822 C C . GLY A 1 102 ? -1.641 -6.122 0.716 1.00 60.69 102 GLY A C 1
ATOM 823 O O . GLY A 1 102 ? -2.830 -6.192 0.410 1.00 60.69 102 GLY A O 1
ATOM 824 N N . ASP A 1 103 ? -0.689 -6.798 0.081 1.00 53.50 103 ASP A N 1
ATOM 825 C CA . ASP A 1 103 ? -0.925 -7.554 -1.157 1.00 53.50 103 ASP A CA 1
ATOM 826 C C . ASP A 1 103 ? -1.150 -9.059 -0.908 1.00 53.50 103 ASP A C 1
ATOM 828 O O . ASP A 1 103 ? -1.347 -9.847 -1.835 1.00 53.50 103 ASP A O 1
ATOM 832 N N . ASP A 1 104 ? -1.166 -9.484 0.358 1.00 61.84 104 ASP A N 1
ATOM 833 C CA . ASP A 1 104 ? -1.297 -10.888 0.742 1.00 61.84 104 ASP A CA 1
ATOM 834 C C . ASP A 1 104 ? -2.769 -11.288 0.918 1.00 61.84 104 ASP A C 1
ATOM 836 O O . ASP A 1 104 ? -3.412 -11.028 1.936 1.00 61.84 104 ASP A O 1
ATOM 840 N N . LEU A 1 105 ? -3.297 -11.959 -0.108 1.00 67.38 105 LEU A N 1
ATOM 841 C CA . LEU A 1 105 ? -4.660 -12.498 -0.144 1.00 67.38 105 LEU A CA 1
ATOM 842 C C . LEU A 1 105 ? -4.880 -13.675 0.822 1.00 67.38 105 LEU A C 1
ATOM 844 O O . LEU A 1 105 ? -6.004 -14.168 0.924 1.00 67.38 105 LEU A O 1
ATOM 848 N N . SER A 1 106 ? -3.834 -14.172 1.492 1.00 76.50 106 SER A N 1
ATOM 849 C CA . SER A 1 106 ? -3.987 -15.239 2.483 1.00 76.50 106 SER A CA 1
ATOM 850 C C . SER A 1 106 ? -4.599 -14.738 3.791 1.00 76.50 106 SER A C 1
ATOM 852 O O . SER A 1 106 ? -5.255 -15.518 4.490 1.00 76.50 106 SER A O 1
ATOM 854 N N . PHE A 1 107 ? -4.452 -13.441 4.090 1.00 79.19 107 PHE A N 1
ATOM 855 C CA . PHE A 1 107 ? -5.066 -12.834 5.259 1.00 79.19 107 PHE A CA 1
ATOM 856 C C . PHE A 1 107 ? -6.574 -12.701 5.082 1.00 79.19 107 PHE A C 1
ATOM 858 O O . PHE A 1 107 ? -7.094 -12.230 4.071 1.00 79.19 107 PHE A O 1
ATOM 865 N N . LYS A 1 108 ? -7.282 -13.093 6.131 1.00 85.81 108 LYS A N 1
ATOM 866 C CA . LYS A 1 108 ? -8.721 -12.944 6.274 1.00 85.81 108 LYS A CA 1
ATOM 867 C C . LYS A 1 108 ? -8.994 -11.721 7.114 1.00 85.81 108 LYS A C 1
ATOM 869 O O . LYS A 1 108 ? -8.278 -11.436 8.075 1.00 85.81 108 LYS A O 1
ATOM 874 N N . THR A 1 109 ? -10.056 -11.026 6.753 1.00 87.38 109 THR A N 1
ATOM 875 C CA . THR A 1 109 ? -10.439 -9.788 7.402 1.00 87.38 109 THR A CA 1
ATOM 876 C C . THR A 1 109 ? -11.854 -9.862 7.929 1.00 87.38 109 THR A C 1
ATOM 878 O O . THR A 1 109 ? -12.767 -10.392 7.298 1.00 87.38 109 THR A O 1
ATOM 881 N N . PHE A 1 110 ? -12.016 -9.340 9.136 1.00 91.69 110 PHE A N 1
ATOM 882 C CA . PHE A 1 110 ? -13.267 -9.337 9.866 1.00 91.69 110 PHE A CA 1
ATOM 883 C C . PHE A 1 110 ? -13.519 -7.938 10.403 1.00 91.69 110 PHE A C 1
ATOM 885 O O . PHE A 1 110 ? -12.594 -7.213 10.774 1.00 91.69 110 PHE A O 1
ATOM 892 N N . HIS A 1 111 ? -14.787 -7.552 10.417 1.00 93.94 111 HIS A N 1
ATOM 893 C CA . HIS A 1 111 ? -15.207 -6.204 10.757 1.00 93.94 111 HIS A CA 1
ATOM 894 C C . HIS A 1 111 ? -16.221 -6.265 11.885 1.00 93.94 111 HIS A C 1
ATOM 896 O O . HIS A 1 111 ? -17.103 -7.129 11.890 1.00 93.94 111 HIS A O 1
ATOM 902 N N . ARG A 1 112 ? -16.081 -5.349 12.839 1.00 97.06 112 ARG A N 1
ATOM 903 C CA . ARG A 1 112 ? -17.008 -5.181 13.954 1.00 97.06 112 ARG A CA 1
ATOM 904 C C . ARG A 1 112 ? -17.227 -3.695 14.217 1.00 97.06 112 ARG A C 1
ATOM 906 O O . ARG A 1 112 ? -16.333 -2.884 13.979 1.00 97.06 112 ARG A O 1
ATOM 913 N N . LEU A 1 113 ? -18.401 -3.336 14.718 1.00 97.25 113 LEU A N 1
ATOM 914 C CA . LEU A 1 113 ? -18.552 -2.107 15.493 1.00 97.25 113 LEU A CA 1
ATOM 915 C C . LEU A 1 113 ? -18.235 -2.428 16.948 1.00 97.25 113 LEU A C 1
ATOM 917 O O . LEU A 1 113 ? -18.684 -3.454 17.442 1.00 97.25 113 LEU A O 1
ATOM 921 N N . LEU A 1 114 ? -17.482 -1.567 17.616 1.00 97.19 114 LEU A N 1
ATOM 922 C CA . LEU A 1 114 ? -17.196 -1.661 19.042 1.00 97.19 114 LEU A CA 1
ATOM 923 C C . LEU A 1 114 ? -17.863 -0.489 19.746 1.00 97.19 114 LEU A C 1
ATOM 925 O O . LEU A 1 114 ? -17.614 0.661 19.387 1.00 97.19 114 LEU A O 1
ATOM 929 N N . PHE A 1 115 ? -18.672 -0.793 20.750 1.00 96.50 115 PHE A N 1
ATOM 930 C CA . PHE A 1 115 ? -19.307 0.176 21.625 1.00 96.50 115 PHE A CA 1
ATOM 931 C C . PHE A 1 115 ? -18.708 0.040 23.018 1.00 96.50 115 PHE A C 1
ATOM 933 O O . PHE A 1 115 ? -18.737 -1.043 23.603 1.00 96.50 115 PHE A O 1
ATOM 940 N N . LEU A 1 116 ? -18.165 1.138 23.530 1.00 93.69 116 LEU A N 1
ATOM 941 C CA . LEU A 1 116 ? -17.705 1.251 24.908 1.00 93.69 116 LEU A CA 1
ATOM 942 C C . LEU A 1 116 ? -18.694 2.153 25.641 1.00 93.69 116 LEU A C 1
ATOM 944 O O . LEU A 1 116 ? -18.826 3.329 25.294 1.00 93.69 116 LEU A O 1
ATOM 948 N N . GLY A 1 117 ? -19.444 1.571 26.575 1.00 85.31 117 GLY A N 1
ATOM 949 C CA . GLY A 1 117 ? -20.447 2.290 27.357 1.00 85.31 117 GLY A CA 1
ATOM 950 C C . GLY A 1 117 ? -19.845 2.960 28.588 1.00 85.31 117 GLY A C 1
ATOM 951 O O . GLY A 1 117 ? -18.938 2.408 29.213 1.00 85.31 117 GLY A O 1
ATOM 952 N N . ASP A 1 118 ? -20.372 4.125 28.953 1.00 77.38 118 ASP A N 1
ATOM 953 C CA . ASP A 1 118 ? -20.149 4.732 30.265 1.00 77.38 118 ASP A CA 1
ATOM 954 C C . ASP A 1 118 ? -21.314 4.466 31.239 1.00 77.38 118 ASP A C 1
ATOM 956 O O . ASP A 1 118 ? -22.348 3.891 30.884 1.00 77.38 118 ASP A O 1
ATOM 960 N N . ASP A 1 119 ? -21.154 4.908 32.490 1.00 74.44 119 ASP A N 1
ATOM 961 C CA . ASP A 1 119 ? -22.165 4.764 33.547 1.00 74.44 119 ASP A CA 1
ATOM 962 C C . ASP A 1 119 ? -23.481 5.529 33.251 1.00 74.44 119 ASP A C 1
ATOM 964 O O . ASP A 1 119 ? -24.488 5.319 33.933 1.00 74.44 119 ASP A O 1
ATOM 968 N N . GLU A 1 120 ? -23.501 6.419 32.251 1.00 76.56 120 GLU A N 1
ATOM 969 C CA . GLU A 1 120 ? -24.641 7.266 31.877 1.00 76.56 120 GLU A CA 1
ATOM 970 C C . GLU A 1 120 ? -25.401 6.751 30.634 1.00 76.56 120 GLU A C 1
ATOM 972 O O . GLU A 1 120 ? -26.308 7.429 30.143 1.00 76.56 120 GLU A O 1
ATOM 977 N N . ASN A 1 121 ? -25.097 5.538 30.150 1.00 73.50 121 ASN A N 1
ATOM 978 C CA . ASN A 1 121 ? -25.605 4.977 28.886 1.00 73.50 121 ASN A CA 1
ATOM 979 C C . ASN A 1 121 ? -25.253 5.829 27.654 1.00 73.50 121 ASN A C 1
ATOM 981 O O . ASN A 1 121 ? -26.000 5.844 26.666 1.00 73.50 121 ASN A O 1
ATOM 985 N N . THR A 1 122 ? -24.136 6.554 27.692 1.00 83.62 122 THR A N 1
ATOM 986 C CA . THR A 1 122 ? -23.527 7.091 26.479 1.00 83.62 122 THR A CA 1
ATOM 987 C C . THR A 1 122 ? -22.505 6.092 25.948 1.00 83.62 122 THR A C 1
ATOM 989 O O . THR A 1 122 ? -21.921 5.314 26.702 1.00 83.62 122 THR A O 1
ATOM 992 N N . PHE A 1 123 ? -22.347 6.053 24.625 1.00 90.00 123 PHE A N 1
ATOM 993 C CA . PHE A 1 123 ? -21.477 5.086 23.970 1.00 90.00 123 PHE A CA 1
ATOM 994 C C . PHE A 1 123 ? -20.458 5.807 23.102 1.00 90.00 123 PHE A C 1
ATOM 996 O O . PHE A 1 123 ? -20.814 6.621 22.245 1.00 90.00 123 PHE A O 1
ATOM 1003 N N . GLU A 1 124 ? -19.191 5.451 23.275 1.00 92.06 124 GLU A N 1
ATOM 1004 C CA . GLU A 1 124 ? -18.192 5.670 22.240 1.00 92.06 124 GLU A CA 1
ATOM 1005 C C . GLU A 1 124 ? -18.280 4.520 21.241 1.00 92.06 124 GLU A C 1
ATOM 1007 O O . GLU A 1 124 ? -18.278 3.350 21.625 1.00 92.06 124 GLU A O 1
ATOM 1012 N N . VAL A 1 125 ? -18.371 4.853 19.954 1.00 94.75 125 VAL A N 1
ATOM 1013 C CA . VAL A 1 125 ? -18.448 3.864 18.879 1.00 94.75 125 VAL A CA 1
ATOM 1014 C C . VAL A 1 125 ? -17.194 3.911 18.018 1.00 94.75 125 VAL A C 1
ATOM 1016 O O . VAL A 1 125 ? -16.714 4.981 17.634 1.00 94.75 125 VAL A O 1
ATOM 1019 N N . PHE A 1 126 ? -16.699 2.729 17.676 1.00 94.56 126 PHE A N 1
ATOM 1020 C CA . PHE A 1 126 ? -15.533 2.526 16.832 1.00 94.56 126 PHE A CA 1
ATOM 1021 C C . PHE A 1 126 ? -15.816 1.477 15.761 1.00 94.56 126 PHE A C 1
ATOM 1023 O O . PHE A 1 126 ? -16.637 0.578 15.943 1.00 94.56 126 PHE A O 1
ATOM 1030 N N . HIS A 1 127 ? -15.089 1.556 14.653 1.00 94.50 127 HIS A N 1
ATOM 1031 C CA . HIS A 1 127 ? -14.947 0.457 13.707 1.00 94.50 127 HIS A CA 1
ATOM 1032 C C . HIS A 1 127 ? -13.683 -0.323 14.065 1.00 94.50 127 HIS A C 1
ATOM 1034 O O . HIS A 1 127 ? -12.595 0.242 14.129 1.00 94.50 127 HIS A O 1
ATOM 1040 N N . VAL A 1 128 ? -13.829 -1.626 14.283 1.00 93.00 128 VAL A N 1
ATOM 1041 C CA . VAL A 1 128 ? -12.718 -2.551 14.498 1.00 93.00 128 VAL A CA 1
ATOM 1042 C C . VAL A 1 128 ? -12.514 -3.389 13.242 1.00 93.00 128 VAL A C 1
ATOM 1044 O O . VAL A 1 128 ? -13.449 -4.012 12.729 1.00 93.00 128 VAL A O 1
ATOM 1047 N N . GLN A 1 129 ? -11.281 -3.410 12.745 1.00 91.31 129 GLN A N 1
ATOM 1048 C CA . GLN A 1 129 ? -10.831 -4.327 11.706 1.00 91.31 129 GLN A CA 1
ATOM 1049 C C . GLN A 1 129 ? -9.866 -5.338 12.318 1.00 91.31 129 GLN A C 1
ATOM 1051 O O . GLN A 1 129 ? -8.859 -4.962 12.912 1.00 91.31 129 GLN A O 1
ATOM 1056 N N . ILE A 1 130 ? -10.166 -6.619 12.135 1.00 91.25 130 ILE A N 1
ATOM 1057 C CA . ILE A 1 130 ? -9.330 -7.740 12.558 1.00 91.25 130 ILE A CA 1
ATOM 1058 C C . ILE A 1 130 ? -8.776 -8.398 11.299 1.00 91.25 130 ILE A C 1
ATOM 1060 O O . ILE A 1 130 ? -9.540 -8.767 10.409 1.00 91.25 130 ILE A O 1
ATOM 1064 N N . VAL A 1 131 ? -7.459 -8.553 11.228 1.00 89.69 131 VAL A N 1
ATOM 1065 C CA . VAL A 1 131 ? -6.740 -9.167 10.105 1.00 89.69 131 VAL A CA 1
ATOM 1066 C C . VAL A 1 131 ? -5.957 -10.360 10.633 1.00 89.69 131 VAL A C 1
ATOM 1068 O O . VAL A 1 131 ? -5.198 -10.199 11.584 1.00 89.69 131 VAL A O 1
ATOM 1071 N N . THR A 1 132 ? -6.106 -11.543 10.040 1.00 90.12 132 THR A N 1
ATOM 1072 C CA . THR A 1 132 ? -5.431 -12.760 10.525 1.00 90.12 132 THR A CA 1
ATOM 1073 C C . THR A 1 132 ? -5.244 -13.815 9.440 1.00 90.12 132 THR A C 1
ATOM 1075 O O . THR A 1 132 ? -5.964 -13.834 8.447 1.00 90.12 132 THR A O 1
ATOM 1078 N N . ASP A 1 133 ? -4.245 -14.674 9.607 1.00 85.12 133 ASP A N 1
ATOM 1079 C CA . ASP A 1 133 ? -3.919 -15.786 8.709 1.00 85.12 133 ASP A CA 1
ATOM 1080 C C . ASP A 1 133 ? -4.851 -17.001 8.895 1.00 85.12 133 ASP A C 1
ATOM 1082 O O . ASP A 1 133 ? -4.952 -17.870 8.023 1.00 85.12 133 ASP A O 1
ATOM 1086 N N . ILE A 1 134 ? -5.590 -17.056 10.006 1.00 86.25 134 ILE A N 1
ATOM 1087 C CA . ILE A 1 134 ? -6.535 -18.132 10.315 1.00 86.25 134 ILE A CA 1
ATOM 1088 C C . ILE A 1 134 ? -7.987 -17.694 10.101 1.00 86.25 134 ILE A C 1
ATOM 1090 O O . ILE A 1 134 ? -8.372 -16.554 10.338 1.00 86.25 134 ILE A O 1
ATOM 1094 N N . ALA A 1 135 ? -8.845 -18.613 9.639 1.00 83.06 135 ALA A N 1
ATOM 1095 C CA . ALA A 1 135 ? -10.285 -18.351 9.719 1.00 83.06 135 ALA A CA 1
ATOM 1096 C C . ALA A 1 135 ? -10.739 -18.576 11.155 1.00 83.06 135 ALA A C 1
ATOM 1098 O O . ALA A 1 135 ? -10.432 -19.619 11.729 1.00 83.06 135 ALA A O 1
ATOM 1099 N N . PHE A 1 136 ? -11.549 -17.663 11.670 1.00 84.50 136 PHE A N 1
ATOM 1100 C CA . PHE A 1 136 ? -12.301 -17.874 12.895 1.00 84.50 136 PHE A CA 1
ATOM 1101 C C . PHE A 1 136 ? -13.759 -17.468 12.689 1.00 84.50 136 PHE A C 1
ATOM 1103 O O . PHE A 1 136 ? -14.124 -16.838 11.692 1.00 84.50 136 PHE A O 1
ATOM 1110 N N . ASN A 1 137 ? -14.609 -17.883 13.622 1.00 87.00 137 ASN A N 1
ATOM 1111 C CA . ASN A 1 137 ? -15.994 -17.448 13.638 1.00 87.00 137 ASN A CA 1
ATOM 1112 C C . ASN A 1 137 ? -16.055 -16.025 14.210 1.00 87.00 137 ASN A C 1
ATOM 1114 O O . ASN A 1 137 ? -15.788 -15.835 15.395 1.00 87.00 137 ASN A O 1
ATOM 1118 N N . ASN A 1 138 ? -16.439 -15.039 13.392 1.00 86.75 138 ASN A N 1
ATOM 1119 C CA . ASN A 1 138 ? -16.515 -13.635 13.816 1.00 86.75 138 ASN A CA 1
ATOM 1120 C C . ASN A 1 138 ? -17.507 -13.394 14.970 1.00 86.75 138 ASN A C 1
ATOM 1122 O O . ASN A 1 138 ? -17.455 -12.342 15.597 1.00 86.75 138 ASN A O 1
ATOM 1126 N N . ASN A 1 139 ? -18.347 -14.379 15.283 1.00 88.88 139 ASN A N 1
ATOM 1127 C CA . ASN A 1 139 ? -19.360 -14.330 16.334 1.00 88.88 139 ASN A CA 1
ATOM 1128 C C . ASN A 1 139 ? -18.908 -15.082 17.604 1.00 88.88 139 ASN A C 1
ATOM 1130 O O . ASN A 1 139 ? -19.698 -15.333 18.508 1.00 88.88 139 ASN A O 1
ATOM 1134 N N . GLN A 1 140 ? -17.649 -15.530 17.667 1.00 89.19 140 GLN A N 1
ATOM 1135 C CA . GLN A 1 140 ? -17.139 -16.303 18.794 1.00 89.19 140 GLN A CA 1
ATOM 1136 C C . GLN A 1 140 ? -16.864 -15.401 20.005 1.00 89.19 140 GLN A C 1
ATOM 1138 O O . GLN A 1 140 ? -15.893 -14.652 20.008 1.00 89.19 140 GLN A O 1
ATOM 1143 N N . GLU A 1 141 ? -17.655 -15.550 21.069 1.00 87.88 141 GLU A N 1
ATOM 1144 C CA . GLU A 1 141 ? -17.543 -14.750 22.303 1.00 87.88 141 GLU A CA 1
ATOM 1145 C C . GLU A 1 141 ? -16.166 -14.825 22.977 1.00 87.88 141 GLU A C 1
ATOM 1147 O O . GLU A 1 141 ? -15.712 -13.863 23.593 1.00 87.88 141 GLU A O 1
ATOM 1152 N N . THR A 1 142 ? -15.466 -15.957 22.849 1.00 87.88 142 THR A N 1
ATOM 1153 C CA . THR A 1 142 ? -14.117 -16.128 23.415 1.00 87.88 142 THR A CA 1
ATOM 1154 C C . THR A 1 142 ? -13.041 -15.360 22.643 1.00 87.88 142 THR A C 1
ATOM 1156 O O . THR A 1 142 ? -11.884 -15.396 23.047 1.00 87.88 142 THR A O 1
ATOM 1159 N N . PHE A 1 143 ? -13.398 -14.721 21.524 1.00 90.56 143 PHE A N 1
ATOM 1160 C CA . PHE A 1 143 ? -12.557 -13.818 20.747 1.00 90.56 143 PHE A CA 1
ATOM 1161 C C . PHE A 1 143 ? -13.207 -12.427 20.732 1.00 90.56 143 PHE A C 1
ATOM 1163 O O . PHE A 1 143 ? -14.109 -12.148 19.934 1.00 90.56 143 PHE A O 1
ATOM 1170 N N . ASN A 1 144 ? -12.763 -11.561 21.637 1.00 92.69 144 ASN A N 1
ATOM 1171 C CA . ASN A 1 144 ? -13.360 -10.252 21.894 1.00 92.69 144 ASN A CA 1
ATOM 1172 C C . ASN A 1 144 ? -12.289 -9.191 22.187 1.00 92.69 144 ASN A C 1
ATOM 1174 O O . ASN A 1 144 ? -11.102 -9.497 22.282 1.00 92.69 144 ASN A O 1
ATOM 1178 N N . PHE A 1 145 ? -12.717 -7.945 22.351 1.00 89.56 145 PHE A N 1
ATOM 1179 C CA . PHE A 1 145 ? -11.869 -6.773 22.543 1.00 89.56 145 PHE A CA 1
ATOM 1180 C C . PHE A 1 145 ? -10.870 -6.914 23.702 1.00 89.56 145 PHE A C 1
ATOM 1182 O O . PHE A 1 145 ? -9.762 -6.383 23.628 1.00 89.56 145 PHE A O 1
ATOM 1189 N N . TYR A 1 146 ? -11.231 -7.651 24.755 1.00 88.25 146 TYR A N 1
ATOM 1190 C CA . TYR A 1 146 ? -10.362 -7.893 25.908 1.00 88.25 146 TYR A CA 1
ATOM 1191 C C . TYR A 1 146 ? -9.580 -9.206 25.832 1.00 88.25 146 TYR A C 1
ATOM 1193 O O . TYR A 1 146 ? -8.662 -9.402 26.628 1.00 88.25 146 TYR A O 1
ATOM 1201 N N . ASN A 1 147 ? -9.938 -10.117 24.926 1.00 89.06 147 ASN A N 1
ATOM 1202 C CA . ASN A 1 147 ? -9.358 -11.451 24.880 1.00 89.06 147 ASN A CA 1
ATOM 1203 C C . ASN A 1 147 ? -9.210 -11.971 23.446 1.00 89.06 147 ASN A C 1
ATOM 1205 O O . ASN A 1 147 ? -10.188 -12.345 22.794 1.00 89.06 147 ASN A O 1
ATOM 1209 N N . PHE A 1 148 ? -7.959 -12.066 23.001 1.00 86.12 148 PHE A N 1
ATOM 1210 C CA . PHE A 1 148 ? -7.574 -12.706 21.748 1.00 86.12 148 PHE A CA 1
ATOM 1211 C C . PHE A 1 148 ? -7.070 -14.123 22.041 1.00 86.12 148 PHE A C 1
ATOM 1213 O O . PHE A 1 148 ? -6.336 -14.334 23.002 1.00 86.12 148 PHE A O 1
ATOM 1220 N N . GLN A 1 149 ? -7.465 -15.103 21.223 1.00 85.31 149 GLN A N 1
ATOM 1221 C CA . GLN A 1 149 ? -7.088 -16.510 21.425 1.00 85.31 149 GLN A CA 1
ATOM 1222 C C . GLN A 1 149 ? -5.568 -16.717 21.360 1.00 85.31 149 GLN A C 1
ATOM 1224 O O . GLN A 1 149 ? -4.884 -16.042 20.593 1.00 85.31 149 GLN A O 1
ATOM 1229 N N . ASP A 1 150 ? -5.053 -17.699 22.108 1.00 84.50 150 ASP A N 1
ATOM 1230 C CA . ASP A 1 150 ? -3.617 -18.017 22.223 1.00 84.50 150 ASP A CA 1
ATOM 1231 C C . ASP A 1 150 ? -2.927 -18.361 20.892 1.00 84.50 150 ASP A C 1
ATOM 1233 O O . ASP A 1 150 ? -1.700 -18.370 20.805 1.00 84.50 150 ASP A O 1
ATOM 1237 N N . ASP A 1 151 ? -3.676 -18.683 19.844 1.00 86.94 151 ASP A N 1
ATOM 1238 C CA . ASP A 1 151 ? -3.161 -18.977 18.508 1.00 86.94 151 ASP A CA 1
ATOM 1239 C C . ASP A 1 151 ? -3.308 -17.807 17.528 1.00 86.94 151 ASP A C 1
ATOM 1241 O O . ASP A 1 151 ? -2.770 -17.879 16.422 1.00 86.94 151 ASP A O 1
ATOM 1245 N N . PHE A 1 152 ? -3.945 -16.704 17.936 1.00 90.94 152 PHE A N 1
ATOM 1246 C CA . PHE A 1 152 ? -4.169 -15.545 17.082 1.00 90.94 152 PHE A CA 1
ATOM 1247 C C . PHE A 1 152 ? -2.845 -14.901 16.659 1.00 90.94 152 PHE A C 1
ATOM 1249 O O . PHE A 1 152 ? -2.057 -14.434 17.490 1.00 90.94 152 PHE A O 1
ATOM 1256 N N . ASN A 1 153 ? -2.618 -14.851 15.348 1.00 90.12 153 ASN A N 1
ATOM 1257 C CA . ASN A 1 153 ? -1.564 -14.065 14.720 1.00 90.12 153 ASN A CA 1
ATOM 1258 C C . ASN A 1 153 ? -2.231 -13.078 13.769 1.00 90.12 153 ASN A C 1
ATOM 1260 O O . ASN A 1 153 ? -3.057 -13.467 12.938 1.00 90.12 153 ASN A O 1
ATOM 12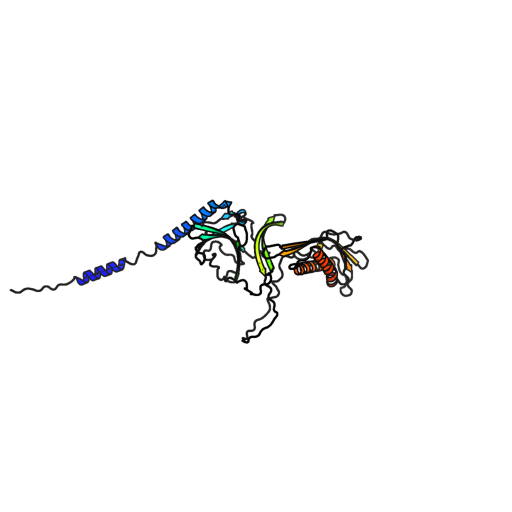64 N N . GLY A 1 154 ? -1.903 -11.797 13.906 1.00 88.38 154 GLY A N 1
ATOM 1265 C CA . GLY A 1 154 ? -2.588 -10.791 13.117 1.00 88.38 154 GLY A CA 1
ATOM 1266 C C . GLY A 1 154 ? -2.529 -9.387 13.682 1.00 88.38 154 GLY A C 1
ATOM 1267 O O . GLY A 1 154 ? -1.696 -9.052 14.527 1.00 88.38 154 GLY A O 1
ATOM 1268 N N . TYR A 1 155 ? -3.450 -8.573 13.188 1.00 87.38 155 TYR A N 1
ATOM 1269 C CA . TYR A 1 155 ? -3.541 -7.154 13.479 1.00 87.38 155 TYR A CA 1
ATOM 1270 C C . TYR A 1 155 ? -4.965 -6.781 13.859 1.00 87.38 155 TYR A C 1
ATOM 1272 O O . TYR A 1 155 ? -5.929 -7.336 13.327 1.00 87.38 155 TYR A O 1
ATOM 1280 N N . VAL A 1 156 ? -5.085 -5.810 14.756 1.00 86.75 156 VAL A N 1
ATOM 1281 C CA . VAL A 1 156 ? -6.361 -5.208 15.133 1.00 86.75 156 VAL A CA 1
ATOM 1282 C C . VAL A 1 156 ? -6.218 -3.701 15.024 1.00 86.75 156 VAL A C 1
ATOM 1284 O O . VAL A 1 156 ? -5.399 -3.101 15.719 1.00 86.75 156 VAL A O 1
ATOM 1287 N N . ALA A 1 157 ? -7.007 -3.099 14.142 1.00 85.25 157 ALA A N 1
ATOM 1288 C CA . ALA A 1 157 ? -7.088 -1.657 13.969 1.00 85.25 157 ALA A CA 1
ATOM 1289 C C . ALA A 1 157 ? -8.428 -1.147 14.497 1.00 85.25 157 ALA A C 1
ATOM 1291 O O . ALA A 1 157 ? -9.470 -1.750 14.231 1.00 85.25 157 ALA A O 1
ATOM 1292 N N . VAL A 1 158 ? -8.402 -0.025 15.212 1.00 84.44 158 VAL A N 1
ATOM 1293 C CA . VAL A 1 158 ? -9.592 0.637 15.751 1.00 84.44 158 VAL A CA 1
ATOM 1294 C C . VAL A 1 158 ? -9.672 2.040 15.168 1.00 84.44 158 VAL A C 1
ATOM 1296 O O . VAL A 1 158 ? -8.763 2.849 15.354 1.00 84.44 158 VAL A O 1
ATOM 1299 N N . ALA A 1 159 ? -10.763 2.336 14.470 1.00 84.12 159 ALA A N 1
ATOM 1300 C CA . ALA A 1 159 ? -11.040 3.630 13.867 1.00 84.12 159 ALA A CA 1
ATOM 1301 C C . ALA A 1 159 ? -12.230 4.320 14.543 1.00 84.12 159 ALA A C 1
ATOM 1303 O O . ALA A 1 159 ? -13.222 3.683 14.892 1.00 84.12 159 ALA A O 1
ATOM 1304 N N . ASN A 1 160 ? -12.140 5.636 14.720 1.00 85.62 160 ASN A N 1
ATOM 1305 C CA . ASN A 1 160 ? -13.223 6.456 15.261 1.00 85.62 160 ASN A CA 1
ATOM 1306 C C . ASN A 1 160 ? -14.244 6.860 14.176 1.00 85.62 160 ASN A C 1
ATOM 1308 O O . ASN A 1 160 ? -14.077 6.553 12.994 1.00 85.62 160 ASN A O 1
ATOM 1312 N N . ILE A 1 161 ? -15.286 7.597 14.572 1.00 86.50 161 ILE A N 1
ATOM 1313 C CA . ILE A 1 161 ? -16.358 8.078 13.678 1.00 86.50 161 ILE A CA 1
ATOM 1314 C C . ILE A 1 161 ? -15.886 9.013 12.550 1.00 86.50 161 ILE A C 1
ATOM 1316 O O . ILE A 1 161 ? -16.613 9.206 11.583 1.00 86.50 161 ILE A O 1
ATOM 1320 N N . GLU A 1 162 ? -14.680 9.581 12.648 1.00 82.44 162 GLU A N 1
ATOM 1321 C CA . GLU A 1 162 ? -14.057 10.387 11.587 1.00 82.44 162 GLU A CA 1
ATOM 1322 C C . GLU A 1 162 ? -13.261 9.518 10.593 1.00 82.44 162 GLU A C 1
ATOM 1324 O O . GLU A 1 162 ? -12.553 10.046 9.734 1.00 82.44 162 GLU A O 1
ATOM 1329 N N . ASN A 1 163 ? -13.341 8.187 10.716 1.00 78.81 163 ASN A N 1
ATOM 1330 C CA . ASN A 1 163 ? -12.519 7.202 10.009 1.00 78.81 163 ASN A CA 1
ATOM 1331 C C . ASN A 1 163 ? -11.010 7.361 10.271 1.00 78.81 163 ASN A C 1
ATOM 1333 O O . ASN A 1 163 ? -10.189 7.000 9.427 1.00 78.81 163 ASN A O 1
ATOM 1337 N N . LYS A 1 164 ? -10.625 7.916 11.427 1.00 75.62 164 LYS A N 1
ATOM 1338 C CA . LYS A 1 164 ? -9.222 7.989 11.848 1.00 75.62 164 LYS A CA 1
ATOM 1339 C C . LYS A 1 164 ? -8.897 6.820 12.755 1.00 75.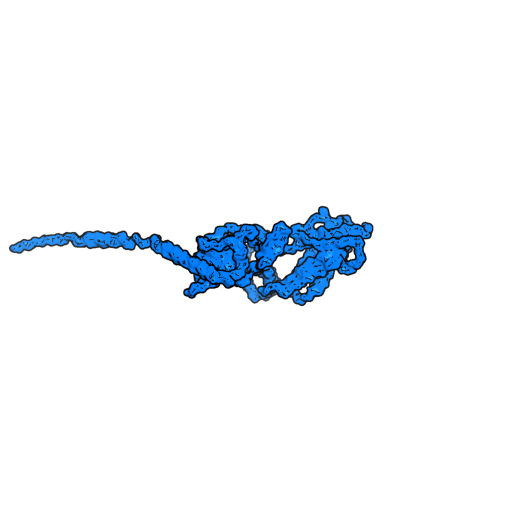62 164 LYS A C 1
ATOM 1341 O O . LYS A 1 164 ? -9.632 6.548 13.701 1.00 75.62 164 LYS A O 1
ATOM 1346 N N . VAL A 1 165 ? -7.763 6.181 12.504 1.00 75.44 165 VAL A N 1
ATOM 1347 C CA . VAL A 1 165 ? -7.244 5.126 13.375 1.00 75.44 165 VAL A CA 1
ATOM 1348 C C . VAL A 1 165 ? -6.758 5.725 14.674 1.00 75.44 165 VAL A C 1
ATOM 1350 O O . VAL A 1 165 ? -5.904 6.609 14.675 1.00 75.44 165 VAL A O 1
ATOM 1353 N N . VAL A 1 166 ? -7.325 5.237 15.767 1.00 74.44 166 VAL A N 1
ATOM 1354 C CA . VAL A 1 166 ? -7.023 5.672 17.130 1.00 74.44 166 VAL A CA 1
ATOM 1355 C C . VAL A 1 166 ? -6.271 4.610 17.922 1.00 74.44 166 VAL A C 1
ATOM 1357 O O . VAL A 1 166 ? -5.623 4.953 18.905 1.00 74.44 166 VAL A O 1
ATOM 1360 N N . ASP A 1 167 ? -6.319 3.348 17.488 1.00 77.06 167 ASP A N 1
ATOM 1361 C CA . ASP A 1 167 ? -5.527 2.265 18.067 1.00 77.06 167 ASP A CA 1
ATOM 1362 C C . ASP A 1 167 ? -5.117 1.254 16.991 1.00 77.06 167 ASP A C 1
ATOM 1364 O O . ASP A 1 167 ? -5.860 0.998 16.036 1.00 77.06 167 ASP A O 1
ATOM 1368 N N . PHE A 1 168 ? -3.920 0.696 17.142 1.00 77.44 168 PHE A N 1
ATOM 1369 C CA . PHE A 1 168 ? -3.381 -0.304 16.237 1.00 77.44 168 PHE A CA 1
ATOM 1370 C C . PHE A 1 168 ? -2.468 -1.279 16.975 1.00 77.44 168 PHE A C 1
ATOM 1372 O O . PHE A 1 168 ? -1.385 -0.916 17.437 1.00 77.44 168 PHE A O 1
ATOM 1379 N N . ASN A 1 169 ? -2.878 -2.542 17.015 1.00 78.00 169 ASN A N 1
ATOM 1380 C CA . ASN A 1 169 ? -2.222 -3.574 17.797 1.00 78.00 169 ASN A CA 1
ATOM 1381 C C . ASN A 1 169 ? -1.813 -4.755 16.915 1.00 78.00 169 ASN A C 1
ATOM 1383 O O . ASN A 1 169 ? -2.578 -5.225 16.073 1.00 78.00 169 ASN A O 1
ATOM 1387 N N . THR A 1 170 ? -0.591 -5.248 17.125 1.00 81.94 170 THR A N 1
ATOM 1388 C CA . THR A 1 170 ? -0.076 -6.462 16.476 1.00 81.94 170 THR A CA 1
ATOM 1389 C C . THR A 1 170 ? -0.028 -7.591 17.491 1.00 81.94 170 THR A C 1
ATOM 1391 O O . THR A 1 170 ? 0.467 -7.405 18.603 1.00 81.94 170 THR A O 1
ATOM 1394 N N . TYR A 1 171 ? -0.490 -8.773 17.100 1.00 86.62 171 TYR A N 1
ATOM 1395 C CA . TYR A 1 171 ? -0.555 -9.942 17.965 1.00 86.62 171 TYR A CA 1
ATOM 1396 C C . TYR A 1 171 ? 0.213 -11.113 17.367 1.00 86.62 171 TYR A C 1
ATOM 1398 O O . TYR A 1 171 ? 0.200 -11.347 16.156 1.00 86.62 171 TYR A O 1
ATOM 1406 N N . LYS A 1 172 ? 0.859 -11.879 18.245 1.00 89.50 172 LYS A N 1
ATOM 1407 C CA . LYS A 1 172 ? 1.477 -13.160 17.904 1.00 89.50 172 LYS A CA 1
ATOM 1408 C C . LYS A 1 172 ? 1.185 -14.156 19.005 1.00 89.50 172 LYS A C 1
ATOM 1410 O O . LYS A 1 172 ? 1.568 -13.935 20.155 1.00 89.50 172 LYS A O 1
ATOM 1415 N N . LYS A 1 173 ? 0.544 -15.263 18.637 1.00 89.38 173 LYS A N 1
ATOM 1416 C CA . LYS A 1 173 ? 0.053 -16.283 19.568 1.00 89.38 173 LYS A CA 1
ATOM 1417 C C . LYS A 1 173 ? -0.780 -15.663 20.696 1.00 89.38 173 LYS A C 1
ATOM 1419 O O . LYS A 1 173 ? -0.419 -15.788 21.865 1.00 89.38 173 LYS A O 1
ATOM 1424 N N . GLY A 1 174 ? -1.785 -14.866 20.332 1.00 86.12 174 GLY A N 1
ATOM 1425 C CA . GLY A 1 174 ? -2.700 -14.183 21.259 1.00 86.12 174 GLY A CA 1
ATOM 1426 C C . GLY A 1 174 ? -2.093 -13.050 22.084 1.00 86.12 174 GLY A C 1
ATOM 1427 O O . GLY A 1 174 ? -2.814 -12.238 22.653 1.00 86.12 174 GLY A O 1
ATOM 1428 N N . ASN A 1 175 ? -0.767 -12.938 22.124 1.00 87.12 175 ASN A N 1
ATOM 1429 C CA . ASN A 1 175 ? -0.084 -11.946 22.934 1.00 87.12 175 ASN A CA 1
ATOM 1430 C C . ASN A 1 175 ? 0.108 -10.657 22.142 1.00 87.12 175 ASN A C 1
ATOM 1432 O O . ASN A 1 175 ? 0.617 -10.682 21.016 1.00 87.12 175 ASN A O 1
ATOM 1436 N N . LEU A 1 176 ? -0.260 -9.535 22.766 1.00 82.62 176 LEU A N 1
ATOM 1437 C CA . LEU A 1 176 ? 0.046 -8.210 22.250 1.00 82.62 176 LEU A CA 1
ATOM 1438 C C . LEU A 1 176 ? 1.564 -8.066 22.140 1.00 82.62 176 LEU A C 1
ATOM 1440 O O . LEU A 1 176 ? 2.292 -8.127 23.134 1.00 82.62 176 LEU A O 1
ATOM 1444 N N . ILE A 1 177 ? 2.046 -7.851 20.924 1.00 79.94 177 ILE A N 1
ATOM 1445 C CA . ILE A 1 177 ? 3.424 -7.450 20.702 1.00 79.94 177 ILE A CA 1
ATOM 1446 C C . ILE A 1 177 ? 3.451 -5.949 20.943 1.00 79.94 177 ILE A C 1
ATOM 1448 O O . ILE A 1 177 ? 3.073 -5.166 20.072 1.00 79.94 177 ILE A O 1
ATOM 1452 N N . ALA A 1 178 ? 3.866 -5.552 22.148 1.00 55.12 178 ALA A N 1
ATOM 1453 C CA . ALA A 1 178 ? 4.094 -4.147 22.438 1.00 55.12 178 ALA A CA 1
ATOM 1454 C C . ALA A 1 178 ? 5.016 -3.567 21.352 1.00 55.12 178 ALA A C 1
ATOM 1456 O O . ALA A 1 178 ? 6.055 -4.180 21.060 1.00 55.12 178 ALA A O 1
ATOM 1457 N N . PRO A 1 179 ? 4.687 -2.405 20.759 1.00 50.59 179 PRO A N 1
ATOM 1458 C CA . PRO A 1 179 ? 5.680 -1.684 19.985 1.00 50.59 179 PRO A CA 1
ATOM 1459 C C . PRO A 1 179 ? 6.875 -1.484 20.921 1.00 50.59 179 PRO A C 1
ATOM 1461 O O . PRO A 1 179 ? 6.696 -1.006 22.043 1.00 50.59 179 PRO A O 1
ATOM 1464 N N . LYS A 1 180 ? 8.074 -1.947 20.534 1.00 39.69 180 LYS A N 1
ATOM 1465 C CA . LYS A 1 180 ? 9.283 -1.768 21.352 1.00 39.69 180 LYS A CA 1
ATOM 1466 C C . LYS A 1 180 ? 9.354 -0.279 21.724 1.00 39.69 180 LYS A C 1
ATOM 1468 O O . LYS A 1 180 ? 9.593 0.555 20.853 1.00 39.69 180 LYS A O 1
ATOM 1473 N N . ASN A 1 181 ? 9.131 0.051 22.999 1.00 32.59 181 ASN A N 1
ATOM 1474 C CA . ASN A 1 181 ? 9.371 1.382 23.551 1.00 32.59 181 ASN A CA 1
ATOM 1475 C C . ASN A 1 181 ? 10.883 1.590 23.605 1.00 32.59 181 ASN A C 1
ATOM 1477 O O . ASN A 1 181 ? 11.510 1.474 24.656 1.00 32.59 181 ASN A O 1
ATOM 1481 N N . ASP A 1 182 ? 11.483 1.838 22.449 1.00 32.78 182 ASP A N 1
ATOM 1482 C CA . ASP A 1 182 ? 12.861 2.266 22.374 1.00 32.78 182 ASP A CA 1
ATOM 1483 C C . ASP A 1 182 ? 12.888 3.750 22.743 1.00 32.78 182 ASP A C 1
ATOM 1485 O O . ASP A 1 182 ? 12.466 4.618 21.980 1.00 32.78 182 ASP A O 1
ATOM 1489 N N . THR A 1 183 ? 13.358 4.071 23.946 1.00 31.69 183 THR A N 1
ATOM 1490 C CA . THR A 1 183 ? 13.490 5.447 24.461 1.00 31.69 183 THR A CA 1
ATOM 1491 C C . THR A 1 183 ? 14.431 6.343 23.629 1.00 31.69 183 THR A C 1
ATOM 1493 O O . THR A 1 183 ? 14.710 7.470 24.026 1.00 31.69 183 THR A O 1
ATOM 1496 N N . ASN A 1 184 ? 14.882 5.877 22.458 1.00 34.16 184 ASN A N 1
ATOM 1497 C CA . ASN A 1 184 ? 15.638 6.607 21.441 1.00 34.16 184 ASN A CA 1
ATOM 1498 C C . ASN A 1 184 ? 14.897 6.761 20.087 1.00 34.16 184 ASN A C 1
ATOM 1500 O O . ASN A 1 184 ? 15.542 6.996 19.065 1.00 34.16 184 ASN A O 1
ATOM 1504 N N . LEU A 1 185 ? 13.563 6.647 20.060 1.00 32.53 185 LEU A N 1
ATOM 1505 C CA . LEU A 1 185 ? 12.699 6.708 18.866 1.00 32.53 185 LEU A CA 1
ATOM 1506 C C . LEU A 1 185 ? 12.916 7.959 17.977 1.00 32.53 185 LEU A C 1
ATOM 1508 O O . LEU A 1 185 ? 12.248 8.986 18.108 1.00 32.53 185 LEU A O 1
ATOM 1512 N N . LYS A 1 186 ? 13.817 7.850 16.994 1.00 34.53 186 LYS A N 1
ATOM 1513 C CA . LYS A 1 186 ? 13.802 8.664 15.772 1.00 34.53 186 LYS A CA 1
ATOM 1514 C C . LYS A 1 186 ? 12.896 7.985 14.741 1.00 34.53 186 LYS A C 1
ATOM 1516 O O . LYS A 1 186 ? 13.190 6.880 14.312 1.00 34.53 186 LYS A O 1
ATOM 1521 N N . SER A 1 187 ? 11.832 8.695 14.351 1.00 38.28 187 SER A N 1
ATOM 1522 C CA . SER A 1 187 ? 11.063 8.570 13.099 1.00 38.28 187 SER A CA 1
ATOM 1523 C C . SER A 1 187 ? 10.915 7.148 12.527 1.00 38.28 187 SER A C 1
ATOM 1525 O O . SER A 1 187 ? 11.620 6.776 11.589 1.00 38.28 187 SER A O 1
A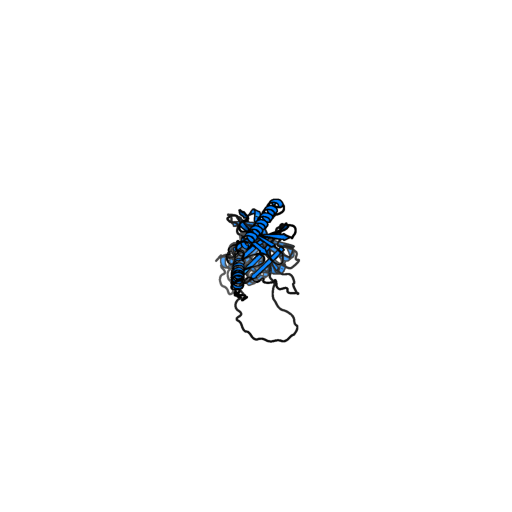TOM 1527 N N . ALA A 1 188 ? 9.957 6.380 13.048 1.00 37.50 188 ALA A N 1
ATOM 1528 C CA . ALA A 1 188 ? 9.520 5.124 12.436 1.00 37.50 188 ALA A CA 1
ATOM 1529 C C . ALA A 1 188 ? 8.887 5.374 11.049 1.00 37.50 188 ALA A C 1
ATOM 1531 O O . ALA A 1 188 ? 8.158 6.348 10.862 1.00 37.50 188 ALA A O 1
ATOM 1532 N N . THR A 1 189 ? 9.184 4.512 10.074 1.00 39.22 189 THR A N 1
ATOM 1533 C CA . THR A 1 189 ? 8.605 4.535 8.718 1.00 39.22 189 THR A CA 1
ATOM 1534 C C . THR A 1 189 ? 7.246 3.849 8.754 1.00 39.22 189 THR A C 1
ATOM 1536 O O . THR A 1 189 ? 7.178 2.722 9.228 1.00 39.22 189 THR A O 1
ATOM 1539 N N . TYR A 1 190 ? 6.179 4.495 8.280 1.00 38.59 190 TYR A N 1
ATOM 1540 C CA . TYR A 1 190 ? 4.825 3.939 8.342 1.00 38.59 190 TYR A CA 1
ATOM 1541 C C . TYR A 1 190 ? 4.387 3.337 6.995 1.00 38.59 190 TYR A C 1
ATOM 1543 O O . TYR A 1 190 ? 4.440 4.016 5.973 1.00 38.59 190 TYR A O 1
ATOM 1551 N N . SER A 1 191 ? 3.922 2.087 6.993 1.00 40.62 191 SER A N 1
ATOM 1552 C CA . SER A 1 191 ? 3.234 1.433 5.871 1.00 40.62 191 SER A CA 1
ATOM 1553 C C . SER A 1 191 ? 1.728 1.524 6.073 1.00 40.62 191 SER A C 1
ATOM 1555 O O . SER A 1 191 ? 1.223 1.026 7.073 1.00 40.62 191 SER A O 1
ATOM 1557 N N . CYS A 1 192 ? 1.015 2.172 5.158 1.00 43.25 192 CYS A N 1
ATOM 1558 C CA . CYS A 1 192 ? -0.404 2.475 5.298 1.00 43.25 192 CYS A CA 1
ATOM 1559 C C . CYS A 1 192 ? -1.276 1.521 4.470 1.00 43.25 192 CYS A C 1
ATOM 1561 O O . CYS A 1 192 ? -1.066 1.366 3.271 1.00 43.25 192 CYS A O 1
ATOM 1563 N N . THR A 1 193 ? -2.274 0.916 5.108 1.00 46.00 193 THR A N 1
ATOM 1564 C CA . THR A 1 193 ? -3.273 0.032 4.497 1.00 46.00 193 THR A CA 1
ATOM 1565 C C . THR A 1 193 ? -4.480 0.851 4.073 1.00 46.00 193 THR A C 1
ATOM 1567 O O . THR A 1 193 ? -4.942 1.692 4.840 1.00 46.00 193 THR A O 1
ATOM 1570 N N . TYR A 1 194 ? -5.018 0.597 2.882 1.00 50.91 194 TYR A N 1
ATOM 1571 C CA . TYR A 1 194 ? -6.174 1.311 2.345 1.00 50.91 194 TYR A CA 1
ATOM 1572 C C . TYR A 1 194 ? -7.313 0.347 2.034 1.00 50.91 194 TYR A C 1
ATOM 1574 O O . TYR A 1 194 ? -7.096 -0.771 1.582 1.00 50.91 194 TYR A O 1
ATOM 1582 N N . PHE A 1 195 ? -8.538 0.811 2.235 1.00 44.19 195 PHE A N 1
ATOM 1583 C CA . PHE A 1 195 ? -9.726 0.179 1.695 1.00 44.19 195 PHE A CA 1
ATOM 1584 C C . PHE A 1 195 ? -9.935 0.690 0.270 1.00 44.19 195 PHE A C 1
ATOM 1586 O O . PHE A 1 195 ? -10.034 1.904 0.047 1.00 44.19 195 PHE A O 1
ATOM 1593 N N . VAL A 1 196 ? -9.987 -0.228 -0.691 1.00 43.56 196 VAL A N 1
ATOM 1594 C CA . VAL A 1 196 ? -10.079 0.090 -2.119 1.00 43.56 196 VAL A CA 1
ATOM 1595 C C . VAL A 1 196 ? -11.296 -0.580 -2.748 1.00 43.56 196 VAL A C 1
ATOM 1597 O O . VAL A 1 196 ? -11.671 -1.691 -2.382 1.00 43.56 196 VAL A O 1
ATOM 1600 N N . ARG A 1 197 ? -11.915 0.096 -3.715 1.00 43.38 197 ARG A N 1
ATOM 1601 C CA . ARG A 1 197 ? -12.898 -0.487 -4.630 1.00 43.38 197 ARG A CA 1
ATOM 1602 C C . ARG A 1 197 ? -12.180 -0.877 -5.915 1.00 43.38 197 ARG A C 1
ATOM 1604 O O . ARG A 1 197 ? -11.550 -0.023 -6.534 1.00 43.38 197 ARG A O 1
ATOM 1611 N N . VAL A 1 198 ? -12.304 -2.139 -6.320 1.00 40.62 198 VAL A N 1
ATOM 1612 C CA . VAL A 1 198 ? -11.737 -2.659 -7.573 1.00 40.62 198 VAL A CA 1
ATOM 1613 C C . VAL A 1 198 ? -12.852 -2.805 -8.607 1.00 40.62 198 VAL A C 1
ATOM 1615 O O . VAL A 1 198 ? -13.896 -3.393 -8.326 1.00 40.62 198 VAL A O 1
ATOM 1618 N N . TYR A 1 199 ? -12.648 -2.248 -9.796 1.00 52.00 199 TYR A N 1
ATOM 1619 C CA . TYR A 1 199 ? -13.599 -2.286 -10.905 1.00 52.00 199 TYR A CA 1
ATOM 1620 C C . TYR A 1 199 ? -13.324 -3.469 -11.845 1.00 52.00 199 TYR A C 1
ATOM 1622 O O . TYR A 1 199 ? -12.227 -4.022 -11.886 1.00 52.00 199 TYR A O 1
ATOM 1630 N N . ASN A 1 200 ? -14.321 -3.846 -12.654 1.00 38.03 200 ASN A N 1
ATOM 1631 C CA . ASN A 1 200 ? -14.223 -4.977 -13.593 1.00 38.03 200 ASN A CA 1
ATOM 1632 C C . ASN A 1 200 ? -13.164 -4.791 -14.697 1.00 38.03 200 ASN A C 1
ATOM 1634 O O . ASN A 1 200 ? -12.783 -5.760 -15.346 1.00 38.03 200 ASN A O 1
ATOM 1638 N N . ASP A 1 201 ? -12.716 -3.559 -14.935 1.00 44.19 201 ASP A N 1
ATOM 1639 C CA . ASP A 1 201 ? -11.632 -3.224 -15.863 1.00 44.19 201 ASP A CA 1
ATOM 1640 C C . ASP A 1 201 ? -10.243 -3.249 -15.198 1.00 44.19 201 ASP A C 1
ATOM 1642 O O . ASP A 1 201 ? -9.245 -2.929 -15.841 1.00 44.19 201 ASP A O 1
ATOM 1646 N N . GLY A 1 202 ? -10.177 -3.634 -13.919 1.00 36.09 202 GLY A N 1
ATOM 1647 C CA . GLY A 1 202 ? -8.956 -3.680 -13.121 1.00 36.09 202 GLY A CA 1
ATOM 1648 C C . GLY A 1 202 ? -8.537 -2.332 -12.533 1.00 36.09 202 GLY A C 1
ATOM 1649 O O . GLY A 1 202 ? -7.513 -2.271 -11.855 1.00 36.09 202 GLY A O 1
ATOM 1650 N N . SER A 1 203 ? -9.292 -1.251 -12.757 1.00 40.38 203 SER A N 1
ATOM 1651 C CA . SER A 1 203 ? -9.017 0.030 -12.104 1.00 40.38 203 SER A CA 1
ATOM 1652 C C . SER A 1 203 ? -9.376 -0.011 -10.613 1.00 40.38 203 SER A C 1
ATOM 1654 O O . SER A 1 203 ? -10.218 -0.800 -10.177 1.00 40.38 203 SER A O 1
ATOM 1656 N N . MET A 1 204 ? -8.715 0.830 -9.813 1.00 40.12 204 MET A N 1
ATOM 1657 C CA . MET A 1 204 ? -8.904 0.890 -8.361 1.00 40.12 204 MET A CA 1
ATOM 1658 C C . MET A 1 204 ? -9.203 2.315 -7.896 1.00 40.12 204 MET A C 1
ATOM 1660 O O . MET A 1 204 ? -8.568 3.272 -8.341 1.00 40.12 204 MET A O 1
ATOM 1664 N N . GLU A 1 205 ? -10.141 2.449 -6.963 1.00 47.19 205 GLU A N 1
ATOM 1665 C CA . GLU A 1 205 ? -10.466 3.693 -6.264 1.00 47.19 205 GLU A CA 1
ATOM 1666 C C . GLU A 1 205 ? -10.191 3.528 -4.767 1.00 47.19 205 GLU A C 1
ATOM 1668 O O . GLU A 1 205 ? -10.705 2.612 -4.127 1.00 47.19 205 GLU A O 1
ATOM 1673 N N . ILE A 1 206 ? -9.384 4.426 -4.198 1.00 44.44 206 ILE A N 1
ATOM 1674 C CA . ILE A 1 206 ? -9.093 4.434 -2.762 1.00 44.44 206 ILE A CA 1
ATOM 1675 C C . ILE A 1 206 ? -10.263 5.087 -2.036 1.00 44.44 206 ILE A C 1
ATOM 1677 O O . ILE A 1 206 ? -10.506 6.284 -2.189 1.00 44.44 206 ILE A O 1
ATOM 1681 N N . LEU A 1 207 ? -10.961 4.310 -1.215 1.00 42.69 207 LEU A N 1
ATOM 1682 C CA . LEU A 1 207 ? -12.124 4.785 -0.478 1.00 42.69 207 LEU A CA 1
ATOM 1683 C C . LEU A 1 207 ? -11.712 5.375 0.877 1.00 42.69 207 LEU A C 1
ATOM 1685 O O . LEU A 1 207 ? -12.215 6.437 1.254 1.00 42.69 207 LEU A O 1
ATOM 1689 N N . PHE A 1 208 ? -10.789 4.736 1.612 1.00 42.94 208 PHE A N 1
ATOM 1690 C CA . PHE A 1 208 ? -10.254 5.257 2.881 1.00 42.94 208 PHE A CA 1
ATOM 1691 C C . PHE A 1 208 ? -8.943 4.603 3.336 1.00 42.94 208 PHE A C 1
ATOM 1693 O O . PHE A 1 208 ? -8.581 3.522 2.885 1.00 42.94 208 PHE A O 1
ATOM 1700 N N . LEU A 1 209 ? -8.231 5.284 4.239 1.00 43.78 209 LEU A N 1
ATOM 1701 C CA . LEU A 1 209 ? -7.034 4.795 4.923 1.00 43.78 209 LEU A CA 1
ATOM 1702 C C . LEU A 1 209 ? -7.456 3.985 6.158 1.00 43.78 209 LEU A C 1
ATOM 1704 O O . LEU A 1 209 ? -8.129 4.522 7.031 1.00 43.78 209 LEU A O 1
ATOM 1708 N N . LEU A 1 210 ? -7.070 2.712 6.216 1.00 44.47 210 LEU A N 1
ATOM 1709 C CA . LEU A 1 210 ? -7.455 1.773 7.268 1.00 44.47 210 LEU A CA 1
ATOM 1710 C C . LEU A 1 210 ? -6.555 1.820 8.492 1.00 44.47 210 LEU A C 1
ATOM 1712 O O . LEU A 1 210 ? -7.100 1.731 9.577 1.00 44.47 210 LEU A O 1
ATOM 1716 N N . TYR A 1 211 ? -5.229 1.905 8.328 1.00 42.88 211 TYR A N 1
ATOM 1717 C CA . TYR A 1 211 ? -4.231 2.136 9.390 1.00 42.88 211 TYR A CA 1
ATOM 1718 C C . TYR A 1 211 ? -2.820 2.193 8.826 1.00 42.88 211 TYR A C 1
ATOM 1720 O O . TYR A 1 211 ? -2.622 1.906 7.649 1.00 42.88 211 TYR A O 1
ATOM 1728 N N . CYS A 1 212 ? -1.837 2.540 9.664 1.00 44.38 212 CYS A N 1
ATOM 1729 C CA . CYS A 1 212 ? -0.437 2.557 9.269 1.00 44.38 212 CYS A CA 1
ATOM 1730 C C . CYS A 1 212 ? 0.495 1.876 10.288 1.00 44.38 212 CYS A C 1
ATOM 1732 O O . CYS A 1 212 ? 0.392 2.119 11.486 1.00 44.38 212 CYS A O 1
ATOM 1734 N N . ASN A 1 213 ? 1.449 1.081 9.800 1.00 41.28 213 ASN A N 1
ATOM 1735 C CA . ASN A 1 213 ? 2.400 0.299 10.590 1.00 41.28 213 ASN A CA 1
ATOM 1736 C C . ASN A 1 213 ? 3.799 0.890 10.560 1.00 41.28 213 ASN A C 1
ATOM 1738 O O . ASN A 1 213 ? 4.395 0.975 9.492 1.00 41.28 213 ASN A O 1
ATOM 1742 N N . GLY A 1 214 ? 4.350 1.212 11.729 1.00 40.12 214 GLY A N 1
ATOM 1743 C CA . GLY A 1 214 ? 5.741 1.630 11.877 1.00 40.12 214 GLY A CA 1
ATOM 1744 C C . GLY A 1 214 ? 6.719 0.452 11.772 1.00 40.12 214 GLY A C 1
ATOM 1745 O O . GLY A 1 214 ? 6.701 -0.423 12.633 1.00 40.12 214 GLY A O 1
ATOM 1746 N N . THR A 1 215 ? 7.612 0.427 10.783 1.00 40.66 215 THR A N 1
ATOM 1747 C CA . THR A 1 215 ? 8.765 -0.490 10.770 1.00 40.66 215 THR A CA 1
ATOM 1748 C C . THR A 1 215 ? 9.946 0.174 11.477 1.00 40.66 215 THR A C 1
ATOM 1750 O O . THR A 1 215 ? 10.494 1.165 10.990 1.00 40.66 215 THR A O 1
ATOM 1753 N N . GLY A 1 216 ? 10.325 -0.344 12.647 1.00 37.16 216 GLY A N 1
ATOM 1754 C CA . GLY A 1 216 ? 11.556 0.042 13.338 1.00 37.16 216 GLY A CA 1
ATOM 1755 C C . GLY A 1 216 ? 12.765 -0.666 12.725 1.00 37.16 216 GLY A C 1
ATOM 1756 O O . GLY A 1 216 ? 12.730 -1.878 12.534 1.00 37.16 216 GLY A O 1
ATOM 1757 N N . ASN A 1 217 ? 13.828 0.082 12.422 1.00 40.47 217 ASN A N 1
ATOM 1758 C CA . ASN A 1 217 ? 15.124 -0.495 12.072 1.00 40.47 217 ASN A CA 1
ATOM 1759 C C . ASN A 1 217 ? 15.945 -0.697 13.351 1.00 40.47 217 ASN A C 1
ATOM 1761 O O . ASN A 1 217 ? 16.334 0.278 13.995 1.00 40.47 217 ASN A O 1
ATOM 1765 N N . ASP A 1 218 ? 16.229 -1.958 13.674 1.00 41.44 218 ASP A N 1
ATOM 1766 C CA . ASP A 1 218 ? 17.373 -2.339 14.496 1.00 41.44 218 ASP A CA 1
ATOM 1767 C C . ASP A 1 218 ? 18.638 -2.116 13.637 1.00 41.44 218 ASP A C 1
ATOM 1769 O O . ASP A 1 218 ? 18.776 -2.748 12.592 1.00 41.44 218 ASP A O 1
ATOM 1773 N N . ASP A 1 219 ? 19.532 -1.197 14.030 1.00 43.28 219 ASP A N 1
ATOM 1774 C CA . ASP A 1 219 ? 20.961 -1.533 14.098 1.00 43.28 219 ASP A CA 1
ATOM 1775 C C . ASP A 1 219 ? 21.854 -0.525 14.855 1.00 43.28 219 ASP A C 1
ATOM 1777 O O . ASP A 1 219 ? 21.990 0.652 14.522 1.00 43.28 219 ASP A O 1
ATOM 1781 N N . SER A 1 220 ? 22.452 -1.085 15.906 1.00 37.81 220 SER A N 1
ATOM 1782 C CA . SER A 1 220 ? 23.790 -0.918 16.486 1.00 37.81 220 SER A CA 1
ATOM 1783 C C . SER A 1 220 ? 24.664 0.330 16.209 1.00 37.81 220 SER A C 1
ATOM 1785 O O . SER A 1 220 ? 25.186 0.566 15.123 1.00 37.81 220 SER A O 1
ATOM 1787 N N . GLY A 1 221 ? 25.033 1.009 17.312 1.00 29.02 221 GLY A N 1
ATOM 1788 C CA . GLY A 1 221 ? 26.295 1.754 17.414 1.00 29.02 221 GLY A CA 1
ATOM 1789 C C . GLY A 1 221 ? 26.460 2.634 18.664 1.00 29.02 221 GLY A C 1
ATOM 1790 O O . GLY A 1 221 ? 26.109 3.807 18.623 1.00 29.02 221 GLY A O 1
ATOM 1791 N N . GLY A 1 222 ? 27.094 2.119 19.736 1.00 28.31 222 GLY A N 1
ATOM 1792 C CA . GLY A 1 222 ? 27.864 2.969 20.672 1.00 28.31 222 GLY A CA 1
ATOM 1793 C C . GLY A 1 222 ? 27.731 2.754 22.192 1.00 28.31 222 GLY A C 1
ATOM 1794 O O . GLY A 1 222 ? 27.033 3.502 22.857 1.00 28.31 222 GLY A O 1
ATOM 1795 N N . SER A 1 223 ? 28.522 1.814 22.730 1.00 30.84 223 SER A N 1
ATOM 1796 C CA . SER A 1 223 ? 29.228 1.818 24.037 1.00 30.84 223 SER A CA 1
ATOM 1797 C C . SER A 1 223 ? 28.526 2.298 25.331 1.00 30.84 223 SER A C 1
ATOM 1799 O O . SER A 1 223 ? 28.427 3.494 25.587 1.00 30.84 223 SER A O 1
ATOM 1801 N N . SER A 1 224 ? 28.266 1.378 26.274 1.00 27.81 224 SER A N 1
ATOM 1802 C CA . SER A 1 224 ? 29.014 1.330 27.550 1.00 27.81 224 SER A CA 1
ATOM 1803 C C . SER A 1 224 ? 28.720 0.056 28.369 1.00 27.81 224 SER A C 1
ATOM 1805 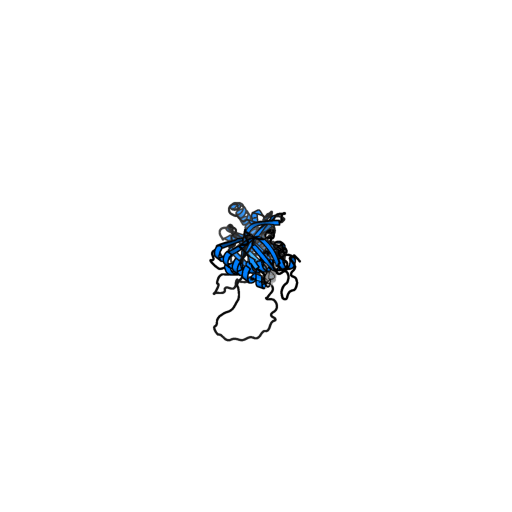O O . SER A 1 224 ? 27.642 -0.522 28.311 1.00 27.81 224 SER A O 1
ATOM 1807 N N . ASN A 1 225 ? 29.761 -0.387 29.076 1.00 32.41 225 ASN A N 1
ATOM 1808 C CA . ASN A 1 225 ? 29.939 -1.599 29.885 1.00 32.41 225 ASN A CA 1
ATOM 1809 C C . ASN A 1 225 ? 28.757 -2.036 30.773 1.00 32.41 225 ASN A C 1
ATOM 1811 O O . ASN A 1 225 ? 28.248 -1.206 31.511 1.00 32.41 225 ASN A O 1
ATOM 1815 N N . TYR A 1 226 ? 28.482 -3.349 30.857 1.00 26.66 226 TYR A N 1
ATOM 1816 C CA . TYR A 1 226 ? 28.449 -4.117 32.122 1.00 26.66 226 TYR A CA 1
ATOM 1817 C C . TYR A 1 226 ? 28.365 -5.641 31.862 1.00 26.66 226 TYR A C 1
ATOM 1819 O O . TYR A 1 226 ? 27.754 -6.095 30.901 1.00 26.66 226 TYR A O 1
ATOM 1827 N N . HIS A 1 227 ? 29.051 -6.424 32.701 1.00 29.28 227 HIS A N 1
ATOM 1828 C CA . HIS A 1 227 ? 29.254 -7.878 32.613 1.00 29.28 227 HIS A CA 1
ATOM 1829 C C . HIS A 1 227 ? 28.007 -8.736 32.905 1.00 29.28 227 HIS A C 1
ATOM 1831 O O . HIS A 1 227 ? 27.243 -8.417 33.811 1.00 29.28 227 HIS A O 1
ATOM 1837 N N . GLY A 1 228 ? 27.917 -9.916 32.272 1.00 25.95 228 GLY A N 1
ATOM 1838 C CA . GLY A 1 228 ? 27.115 -11.050 32.765 1.00 25.95 228 GLY A CA 1
ATOM 1839 C C . GLY A 1 228 ? 26.815 -12.084 31.676 1.00 25.95 228 GLY A C 1
ATOM 1840 O O . GLY A 1 228 ? 26.056 -11.792 30.765 1.00 25.95 228 GLY A O 1
ATOM 1841 N N . GLY A 1 229 ? 27.451 -13.259 31.727 1.00 31.64 229 GLY A N 1
ATOM 1842 C CA . GLY A 1 229 ? 27.463 -14.235 30.630 1.00 31.64 229 GLY A CA 1
ATOM 1843 C C . GLY A 1 229 ? 26.272 -15.197 30.549 1.00 31.64 229 GLY A C 1
ATOM 1844 O O . GLY A 1 229 ? 25.473 -15.316 31.473 1.00 31.64 229 GLY A O 1
ATOM 1845 N N . GLY A 1 230 ? 26.230 -15.943 29.441 1.00 26.12 230 GLY A N 1
ATOM 1846 C CA . GLY A 1 230 ? 25.350 -17.096 29.243 1.00 26.12 230 GLY A CA 1
ATOM 1847 C C . GLY A 1 230 ? 25.394 -17.618 27.804 1.00 26.12 230 GLY A C 1
ATOM 1848 O O . GLY A 1 230 ? 24.889 -16.970 26.899 1.00 26.12 230 GLY A O 1
ATOM 1849 N N . ASN A 1 231 ? 26.017 -18.785 27.607 1.00 34.03 231 ASN A N 1
ATOM 1850 C CA . ASN A 1 231 ? 26.058 -19.549 26.354 1.00 34.03 231 ASN A CA 1
ATOM 1851 C C . ASN A 1 231 ? 24.656 -19.975 25.880 1.00 34.03 231 ASN A C 1
ATOM 1853 O O . ASN A 1 231 ? 23.865 -20.469 26.681 1.00 34.03 231 ASN A O 1
ATOM 1857 N N . GLY A 1 232 ? 24.429 -19.956 24.566 1.00 26.77 232 GLY A N 1
ATOM 1858 C CA . GLY A 1 232 ? 23.322 -20.661 23.916 1.00 26.77 232 GLY A CA 1
ATOM 1859 C C . GLY A 1 232 ? 23.346 -20.444 22.407 1.00 26.77 232 GLY A C 1
ATOM 1860 O O . GLY A 1 232 ? 22.901 -19.407 21.935 1.00 26.77 232 GLY A O 1
ATOM 1861 N N . GLY A 1 233 ? 23.924 -21.392 21.666 1.00 38.56 233 GLY A N 1
ATOM 1862 C CA . GLY A 1 233 ? 23.956 -21.374 20.204 1.00 38.56 233 GLY A CA 1
ATOM 1863 C C . GLY A 1 233 ? 22.588 -21.685 19.593 1.00 38.56 233 GLY A C 1
ATOM 1864 O O . GLY A 1 233 ? 21.818 -22.463 20.153 1.00 38.56 233 GLY A O 1
ATOM 1865 N N . GLY A 1 234 ? 22.316 -21.094 18.432 1.00 29.27 234 GLY A N 1
ATOM 1866 C CA . GLY A 1 234 ? 21.118 -21.349 17.641 1.00 29.27 234 GLY A CA 1
ATOM 1867 C C . GLY A 1 234 ? 21.262 -20.741 16.249 1.00 29.27 234 GLY A C 1
ATOM 1868 O O . GLY A 1 234 ? 21.497 -19.546 16.129 1.00 29.27 234 GLY A O 1
ATOM 1869 N N . ASP A 1 235 ? 21.181 -21.610 15.246 1.00 30.11 235 ASP A N 1
ATOM 1870 C CA . ASP A 1 235 ? 21.265 -21.385 13.800 1.00 30.11 235 ASP A CA 1
ATOM 1871 C C . ASP A 1 235 ? 20.654 -20.064 13.302 1.00 30.11 235 ASP A C 1
ATOM 1873 O O . ASP A 1 235 ? 19.461 -19.803 13.459 1.00 30.11 235 ASP A O 1
ATOM 1877 N N . SER A 1 236 ? 21.472 -19.267 12.617 1.00 34.41 236 SER A N 1
ATOM 1878 C CA . SER A 1 236 ? 21.065 -18.096 11.846 1.00 34.41 236 SER A CA 1
ATOM 1879 C C . SER A 1 236 ? 20.867 -18.497 10.383 1.00 34.41 236 SER A C 1
ATOM 1881 O O . SER A 1 236 ? 21.844 -18.591 9.646 1.00 34.41 236 SER A O 1
ATOM 1883 N N . ASN A 1 237 ? 19.624 -18.752 9.970 1.00 36.81 237 ASN A N 1
ATOM 1884 C CA . ASN A 1 237 ? 19.221 -18.819 8.558 1.00 36.81 237 ASN A CA 1
ATOM 1885 C C . ASN A 1 237 ? 17.694 -18.659 8.437 1.00 36.81 237 ASN A C 1
ATOM 1887 O O . ASN A 1 237 ? 16.979 -19.628 8.203 1.00 36.81 237 ASN A O 1
ATOM 1891 N N . ALA A 1 238 ? 17.184 -17.441 8.644 1.00 33.25 238 ALA A N 1
ATOM 1892 C CA . ALA A 1 238 ? 15.811 -17.067 8.259 1.00 33.25 238 ALA A CA 1
ATOM 1893 C C . ALA A 1 238 ? 15.587 -15.542 8.134 1.00 33.25 238 ALA A C 1
ATOM 1895 O O . ALA A 1 238 ? 14.449 -15.098 8.026 1.00 33.25 238 ALA A O 1
ATOM 1896 N N . GLU A 1 239 ? 16.639 -14.715 8.179 1.00 32.53 239 GLU A N 1
ATOM 1897 C CA . GLU A 1 239 ? 16.502 -13.259 8.374 1.00 32.53 239 GLU A CA 1
ATOM 1898 C C . GLU A 1 239 ? 16.747 -12.431 7.098 1.00 32.53 239 GLU A C 1
ATOM 1900 O O . GLU A 1 239 ? 16.895 -11.214 7.151 1.00 32.53 239 GLU A O 1
ATOM 1905 N N . THR A 1 240 ? 16.778 -13.067 5.923 1.00 35.00 240 THR A N 1
ATOM 1906 C CA . THR A 1 240 ? 17.095 -12.376 4.656 1.00 35.00 240 THR A CA 1
ATOM 1907 C C . THR A 1 240 ? 15.929 -12.307 3.664 1.00 35.00 240 THR A C 1
ATOM 1909 O O . THR A 1 240 ? 16.084 -11.698 2.616 1.00 35.00 240 THR A O 1
ATOM 1912 N N . GLU A 1 241 ? 14.741 -12.835 3.979 1.00 37.72 241 GLU A N 1
ATOM 1913 C CA . GLU A 1 241 ? 13.687 -13.018 2.958 1.00 37.72 241 GLU A CA 1
ATOM 1914 C C . GLU A 1 241 ? 12.385 -12.213 3.152 1.00 37.72 241 GLU A C 1
ATOM 1916 O O . GLU A 1 241 ? 11.459 -12.371 2.368 1.00 37.72 241 GLU A O 1
ATOM 1921 N N . ILE A 1 242 ? 12.285 -11.309 4.139 1.00 35.84 242 ILE A N 1
ATOM 1922 C CA . ILE A 1 242 ? 11.032 -10.554 4.408 1.00 35.84 242 ILE A CA 1
ATOM 1923 C C . ILE A 1 242 ? 11.251 -9.027 4.393 1.00 35.84 242 ILE A C 1
ATOM 1925 O O . ILE A 1 242 ? 10.665 -8.283 5.174 1.00 35.84 242 ILE A O 1
ATOM 1929 N N . LYS A 1 243 ? 12.134 -8.533 3.512 1.00 35.47 243 LYS A N 1
ATOM 1930 C CA . LYS A 1 243 ? 12.323 -7.085 3.254 1.00 35.47 243 LYS A CA 1
ATOM 1931 C C . LYS A 1 243 ? 11.775 -6.611 1.906 1.00 35.47 243 LYS A C 1
ATOM 1933 O O . LYS A 1 243 ? 11.898 -5.434 1.583 1.00 35.47 243 LYS A O 1
ATOM 1938 N N . GLU A 1 244 ? 11.143 -7.488 1.139 1.00 40.69 244 GLU A N 1
ATOM 1939 C CA . GLU A 1 244 ? 10.756 -7.205 -0.238 1.00 40.69 244 GLU A CA 1
ATOM 1940 C C . GLU A 1 244 ? 9.284 -7.558 -0.451 1.00 40.69 244 GLU A C 1
ATOM 1942 O O . GLU A 1 244 ? 8.955 -8.699 -0.754 1.00 40.69 244 GLU A O 1
ATOM 1947 N N . LYS A 1 245 ? 8.401 -6.585 -0.191 1.00 38.19 245 LYS A N 1
ATOM 1948 C CA . LYS A 1 245 ? 7.055 -6.439 -0.785 1.00 38.19 245 LYS A CA 1
ATOM 1949 C C . LYS A 1 245 ? 6.349 -5.224 -0.183 1.00 38.19 245 LYS A C 1
ATOM 1951 O O . LYS A 1 245 ? 5.446 -5.309 0.640 1.00 38.19 245 LYS A O 1
ATOM 1956 N N . ILE A 1 246 ? 6.854 -4.059 -0.561 1.00 39.41 246 ILE A N 1
ATOM 1957 C CA . ILE A 1 246 ? 5.985 -2.936 -0.906 1.00 39.41 246 ILE A CA 1
ATOM 1958 C C . ILE A 1 246 ? 5.919 -3.059 -2.425 1.00 39.41 246 ILE A C 1
ATOM 1960 O O . ILE A 1 246 ? 6.999 -3.101 -3.017 1.00 39.41 246 ILE A O 1
ATOM 1964 N N . ASP A 1 247 ? 4.739 -3.195 -3.037 1.00 44.06 247 ASP A N 1
ATOM 1965 C CA . ASP A 1 247 ? 4.599 -3.368 -4.491 1.00 44.06 247 ASP A CA 1
ATOM 1966 C C . ASP A 1 247 ? 5.119 -2.132 -5.248 1.00 44.06 247 ASP A C 1
ATOM 1968 O O . ASP A 1 247 ? 4.410 -1.217 -5.669 1.00 44.06 247 ASP A O 1
ATOM 1972 N N . ASN A 1 248 ? 6.437 -2.107 -5.394 1.00 57.28 248 ASN A N 1
ATOM 1973 C CA . ASN A 1 248 ? 7.200 -1.295 -6.303 1.00 57.28 248 ASN A CA 1
ATOM 1974 C C . ASN A 1 248 ? 6.907 -1.885 -7.674 1.00 57.28 248 ASN A C 1
ATOM 1976 O O . ASN A 1 248 ? 7.597 -2.811 -8.077 1.00 57.28 248 ASN A O 1
ATOM 1980 N N . VAL A 1 249 ? 5.817 -1.456 -8.321 1.00 71.94 249 VAL A N 1
ATOM 1981 C CA . VAL A 1 249 ? 5.446 -1.951 -9.653 1.00 71.94 249 VAL A CA 1
ATOM 1982 C C . VAL A 1 249 ? 6.576 -1.545 -10.599 1.00 71.94 249 VAL A C 1
ATOM 1984 O O . VAL A 1 249 ? 6.676 -0.357 -10.938 1.00 71.94 249 VAL A O 1
ATOM 1987 N N . PRO A 1 250 ? 7.477 -2.469 -10.972 1.00 86.25 250 PRO A N 1
ATOM 1988 C CA . PRO A 1 250 ? 8.702 -2.071 -11.624 1.00 86.25 250 PRO A CA 1
ATOM 1989 C C . PRO A 1 250 ? 8.408 -1.580 -13.049 1.00 86.25 250 PRO A C 1
ATOM 1991 O O . PRO A 1 250 ? 7.378 -1.931 -13.646 1.00 86.25 250 PRO A O 1
ATOM 1994 N N . PRO A 1 251 ? 9.325 -0.790 -13.630 1.00 91.50 251 PRO A N 1
ATOM 1995 C CA . PRO A 1 251 ? 9.383 -0.572 -15.065 1.00 91.50 251 PRO A CA 1
ATOM 1996 C C . PRO A 1 251 ? 9.216 -1.884 -15.829 1.00 91.50 251 PRO A C 1
ATOM 1998 O O . PRO A 1 251 ? 9.914 -2.859 -15.561 1.00 91.50 251 PRO A O 1
ATOM 2001 N N . SER A 1 252 ? 8.322 -1.900 -16.811 1.00 93.88 252 SER A N 1
ATOM 2002 C CA . SER A 1 252 ? 8.195 -3.047 -17.704 1.00 93.88 252 SER A CA 1
ATOM 2003 C C . SER A 1 252 ? 9.262 -2.966 -18.798 1.00 93.88 252 SER A C 1
ATOM 2005 O O . SER A 1 252 ? 9.499 -1.894 -19.368 1.00 93.88 252 SER A O 1
ATOM 2007 N N . CYS A 1 253 ? 9.903 -4.091 -19.113 1.00 96.06 253 CYS A N 1
ATOM 2008 C CA . CYS A 1 253 ? 10.900 -4.201 -20.172 1.00 96.06 253 CYS A CA 1
ATOM 2009 C C . CYS A 1 253 ? 10.293 -3.851 -21.540 1.00 96.06 253 CYS A C 1
ATOM 2011 O O . CYS A 1 253 ? 10.974 -3.289 -22.393 1.00 96.06 253 CYS A O 1
ATOM 2013 N N . GLU A 1 254 ? 8.981 -4.036 -21.720 1.00 95.38 254 GLU A N 1
ATOM 2014 C CA . GLU A 1 254 ? 8.239 -3.632 -22.917 1.00 95.38 254 GLU A CA 1
ATOM 2015 C C . GLU A 1 254 ? 8.192 -2.108 -23.126 1.00 95.38 254 GLU A C 1
ATOM 2017 O O . GLU A 1 254 ? 7.785 -1.644 -24.197 1.00 95.38 254 GLU A O 1
ATOM 2022 N N . SER A 1 255 ? 8.610 -1.321 -22.130 1.00 95.69 255 SER A N 1
ATOM 2023 C CA . SER A 1 255 ? 8.856 0.116 -22.285 1.00 95.69 255 SER A CA 1
ATOM 2024 C C . SER A 1 255 ? 10.076 0.402 -23.153 1.00 95.69 255 SER A C 1
ATOM 2026 O O . SER A 1 255 ? 10.163 1.494 -23.701 1.00 95.69 255 SER A O 1
ATOM 2028 N N . PHE A 1 256 ? 11.018 -0.535 -23.289 1.00 97.81 256 PHE A N 1
ATOM 2029 C CA . PHE A 1 256 ? 12.326 -0.307 -23.904 1.00 97.81 256 PHE A CA 1
ATOM 2030 C C . PHE A 1 256 ? 12.463 -1.082 -25.214 1.00 97.81 256 PHE A C 1
ATOM 2032 O O . PHE A 1 256 ? 12.953 -2.209 -25.258 1.00 97.81 256 PHE A O 1
ATOM 2039 N N . LYS A 1 257 ? 12.045 -0.469 -26.322 1.00 97.81 257 LYS A N 1
ATOM 2040 C CA . LYS A 1 257 ? 12.159 -1.085 -27.645 1.00 97.81 257 LYS A CA 1
ATOM 2041 C C . LYS A 1 257 ? 13.495 -0.729 -28.293 1.00 97.81 257 LYS A C 1
ATOM 2043 O O . LYS A 1 257 ? 13.614 0.284 -28.979 1.00 97.81 257 LYS A O 1
ATOM 2048 N N . TYR A 1 258 ? 14.493 -1.585 -28.093 1.00 98.12 258 TYR A N 1
ATOM 2049 C CA . TYR A 1 258 ? 15.816 -1.399 -28.683 1.00 98.12 258 TYR A CA 1
ATOM 2050 C C . TYR A 1 258 ? 15.832 -1.662 -30.191 1.00 98.12 258 TYR A C 1
ATOM 2052 O O . TYR A 1 258 ? 15.470 -2.737 -30.669 1.00 98.12 258 TYR A O 1
ATOM 2060 N N . GLU A 1 259 ? 16.318 -0.680 -30.946 1.00 98.00 259 GLU A N 1
ATOM 2061 C CA . GLU A 1 259 ? 16.499 -0.760 -32.390 1.00 98.00 259 GLU A CA 1
ATOM 2062 C C . GLU A 1 259 ? 17.949 -0.451 -32.772 1.00 98.00 259 GLU A C 1
ATOM 2064 O O . GLU A 1 259 ? 18.643 0.363 -32.163 1.00 98.00 259 GLU A O 1
ATOM 2069 N N . SER A 1 260 ? 18.433 -1.126 -33.810 1.00 97.12 260 SER A N 1
ATOM 2070 C CA . SER A 1 260 ? 19.778 -0.926 -34.341 1.00 97.12 260 SER A CA 1
ATOM 2071 C C . SER A 1 260 ? 19.931 0.464 -34.964 1.00 97.12 260 SER A C 1
ATOM 2073 O O . SER A 1 260 ? 19.407 0.697 -36.050 1.00 97.12 260 SER A O 1
ATOM 2075 N N . THR A 1 261 ? 20.762 1.327 -34.381 1.00 96.06 261 THR A N 1
ATOM 2076 C CA . THR A 1 261 ? 21.053 2.659 -34.945 1.00 96.06 261 THR A CA 1
ATOM 2077 C C . THR A 1 261 ? 22.344 2.695 -35.757 1.00 96.06 261 THR A C 1
ATOM 2079 O O . THR A 1 261 ? 22.457 3.439 -36.729 1.00 96.06 261 THR A O 1
ATOM 2082 N N . THR A 1 262 ? 23.322 1.850 -35.413 1.00 94.88 262 THR A N 1
ATOM 2083 C CA . THR A 1 262 ? 24.568 1.679 -36.178 1.00 94.88 262 THR A CA 1
ATOM 2084 C C . THR A 1 262 ? 25.002 0.212 -36.204 1.00 94.88 262 THR A C 1
ATOM 2086 O O . THR A 1 262 ? 24.355 -0.667 -35.630 1.00 94.88 262 THR A O 1
ATOM 2089 N N . SER A 1 263 ? 26.130 -0.089 -36.855 1.00 95.50 263 SER A N 1
ATOM 2090 C CA . SER A 1 263 ? 26.695 -1.445 -36.860 1.00 95.50 263 SER A CA 1
ATOM 2091 C C . SER A 1 263 ? 27.047 -1.956 -35.458 1.00 95.50 263 SER A C 1
ATOM 2093 O O . SER A 1 263 ? 26.981 -3.161 -35.236 1.00 95.50 263 SER A O 1
ATOM 2095 N N . LEU A 1 264 ? 27.366 -1.064 -34.513 1.00 96.56 264 LEU A N 1
ATOM 2096 C CA . LEU A 1 264 ? 27.844 -1.425 -33.172 1.00 96.56 264 LEU A CA 1
ATOM 2097 C C . LEU A 1 264 ? 26.889 -1.043 -32.034 1.00 96.56 264 LEU A C 1
ATOM 2099 O O . LEU A 1 264 ? 27.108 -1.486 -30.909 1.00 96.56 264 LEU A O 1
ATOM 2103 N N . TRP A 1 265 ? 25.846 -0.256 -32.305 1.00 97.62 265 TRP A N 1
ATOM 2104 C CA . TRP A 1 265 ? 24.944 0.280 -31.280 1.00 97.62 265 TRP A CA 1
ATOM 2105 C C . TRP A 1 265 ? 23.481 -0.028 -31.568 1.00 97.62 265 TRP A C 1
ATOM 2107 O O . TRP A 1 265 ? 23.063 -0.150 -32.725 1.00 97.62 265 TRP A O 1
ATOM 2117 N N . GLN A 1 266 ? 22.722 -0.117 -30.486 1.00 98.25 266 GLN A N 1
ATOM 2118 C CA . GLN A 1 266 ? 21.269 -0.111 -30.479 1.00 98.25 266 GLN A CA 1
ATOM 2119 C C . GLN A 1 266 ? 20.777 0.904 -29.444 1.00 98.25 266 GLN A C 1
ATOM 2121 O O . GLN A 1 266 ? 21.452 1.162 -28.444 1.00 98.25 266 GLN A O 1
ATOM 2126 N N . GLU A 1 267 ? 19.625 1.508 -29.706 1.00 98.38 267 GLU A N 1
ATOM 2127 C CA . GLU A 1 267 ? 19.049 2.554 -28.864 1.00 98.38 267 GLU A CA 1
ATOM 2128 C C . GLU A 1 267 ? 17.557 2.311 -28.637 1.00 98.38 267 GLU A C 1
ATOM 2130 O O . GLU A 1 267 ? 16.884 1.730 -29.484 1.00 98.38 267 GLU A O 1
ATOM 2135 N N . SER A 1 268 ? 17.052 2.778 -27.499 1.00 98.31 268 SER A N 1
ATOM 2136 C CA . SER A 1 268 ? 15.632 2.850 -27.161 1.00 98.31 268 SER A CA 1
ATOM 2137 C C . SER A 1 268 ? 15.328 4.258 -26.662 1.00 98.31 268 SER A C 1
ATOM 2139 O O . SER A 1 268 ? 16.072 4.790 -25.838 1.00 98.31 268 SER A O 1
ATOM 2141 N N . ALA A 1 269 ? 14.240 4.864 -27.127 1.00 98.12 269 ALA A N 1
ATOM 2142 C CA . ALA A 1 269 ? 13.741 6.129 -26.596 1.00 98.12 269 ALA A CA 1
ATOM 2143 C C . ALA A 1 269 ? 12.446 5.863 -25.828 1.00 98.12 269 ALA A C 1
ATOM 2145 O O . ALA A 1 269 ? 11.543 5.241 -26.373 1.00 98.12 269 ALA A O 1
ATOM 2146 N N . VAL A 1 270 ? 12.352 6.323 -24.580 1.00 97.19 270 VAL A N 1
ATOM 2147 C CA . VAL A 1 270 ? 11.162 6.118 -23.736 1.00 97.19 270 VAL A CA 1
ATOM 2148 C C . VAL A 1 270 ? 10.678 7.456 -23.215 1.00 97.19 270 VAL A C 1
ATOM 2150 O O . VAL A 1 270 ? 11.467 8.222 -22.664 1.00 97.19 270 VAL A O 1
ATOM 2153 N N . GLN A 1 271 ? 9.395 7.740 -23.387 1.00 94.69 271 GLN A N 1
ATOM 2154 C CA . GLN A 1 271 ? 8.770 8.986 -22.953 1.00 94.69 271 GLN A CA 1
ATOM 2155 C C . GLN A 1 271 ? 7.746 8.751 -21.846 1.00 94.69 271 GLN A C 1
ATOM 2157 O O . GLN A 1 271 ? 7.378 7.614 -21.548 1.00 94.69 271 GLN A O 1
ATOM 2162 N N . ASN A 1 272 ? 7.302 9.846 -21.229 1.00 90.25 272 ASN A N 1
ATOM 2163 C CA . ASN A 1 272 ? 6.321 9.834 -20.145 1.00 90.25 272 ASN A CA 1
ATOM 2164 C C . ASN A 1 272 ? 6.728 8.965 -18.945 1.00 90.25 272 ASN A C 1
ATOM 2166 O O . ASN A 1 272 ? 5.880 8.390 -18.272 1.00 90.25 272 ASN A O 1
ATOM 2170 N N . ILE A 1 273 ? 8.024 8.903 -18.625 1.00 90.62 273 ILE A N 1
ATOM 2171 C CA . ILE A 1 273 ? 8.479 8.249 -17.394 1.00 90.62 273 ILE A CA 1
ATOM 2172 C C . ILE A 1 273 ? 8.026 9.104 -16.213 1.00 90.62 273 ILE A C 1
ATOM 2174 O O . ILE A 1 273 ? 8.381 10.284 -16.112 1.00 90.62 273 ILE A O 1
ATOM 2178 N N . TYR A 1 274 ? 7.246 8.513 -15.312 1.00 87.25 274 TYR A N 1
ATOM 2179 C CA . TYR A 1 274 ? 6.746 9.190 -14.125 1.00 87.25 274 TYR A CA 1
ATOM 2180 C C . TYR A 1 274 ? 6.787 8.270 -12.909 1.00 87.25 274 TYR A C 1
ATOM 2182 O O . TYR A 1 274 ? 6.517 7.077 -13.004 1.00 87.25 274 TYR A O 1
ATOM 2190 N N . PHE A 1 275 ? 7.098 8.845 -11.754 1.00 82.31 275 PHE A N 1
ATOM 2191 C CA . PHE A 1 275 ? 6.963 8.183 -10.462 1.00 82.31 275 PHE A CA 1
ATOM 2192 C C . PHE A 1 275 ? 6.814 9.230 -9.356 1.00 82.31 275 PHE A C 1
ATOM 2194 O O . PHE A 1 275 ? 7.104 10.417 -9.542 1.00 82.31 275 PHE A O 1
ATOM 2201 N N . ASN A 1 276 ? 6.308 8.804 -8.204 1.00 77.62 276 ASN A N 1
ATOM 2202 C CA . ASN A 1 276 ? 6.138 9.672 -7.047 1.00 77.62 276 ASN A CA 1
ATOM 2203 C C . ASN A 1 276 ? 7.056 9.201 -5.924 1.00 77.62 276 ASN A C 1
ATOM 2205 O O . ASN A 1 276 ? 7.057 8.022 -5.591 1.00 77.62 276 ASN A O 1
ATOM 2209 N N . VAL A 1 277 ? 7.771 10.140 -5.310 1.00 72.81 277 VAL A N 1
ATOM 2210 C CA . VAL A 1 277 ? 8.440 9.926 -4.026 1.00 72.81 277 VAL A CA 1
ATOM 2211 C C . VAL A 1 277 ? 7.584 10.585 -2.957 1.00 72.81 277 VAL A C 1
ATOM 2213 O O . VAL A 1 277 ? 7.301 11.785 -3.025 1.00 72.81 277 VAL A O 1
ATOM 2216 N N . PHE A 1 278 ? 7.134 9.797 -1.989 1.00 68.00 278 PHE A N 1
ATOM 2217 C CA . PHE A 1 278 ? 6.321 10.280 -0.882 1.00 68.00 278 PHE A CA 1
ATOM 2218 C C . PHE A 1 278 ? 7.174 10.382 0.377 1.00 68.00 278 PHE A C 1
ATOM 2220 O O . PHE A 1 278 ? 7.861 9.435 0.748 1.00 68.00 278 PHE A O 1
ATOM 2227 N N . LEU A 1 279 ? 7.089 11.530 1.041 1.00 58.38 279 LEU A N 1
ATOM 2228 C CA . LEU A 1 279 ? 7.572 11.729 2.397 1.00 58.38 279 LEU A CA 1
ATOM 2229 C C . LEU A 1 279 ? 6.357 11.701 3.318 1.00 58.38 279 LEU A C 1
ATOM 2231 O O . LEU A 1 279 ? 5.497 12.588 3.264 1.00 58.38 279 LEU A O 1
ATOM 2235 N N . ILE A 1 280 ? 6.273 10.648 4.119 1.00 52.69 280 ILE A N 1
ATOM 2236 C CA . ILE A 1 280 ? 5.143 10.356 4.999 1.00 52.69 280 ILE A CA 1
ATOM 2237 C C . ILE A 1 280 ? 5.634 10.527 6.436 1.00 52.69 280 ILE A C 1
ATOM 2239 O O . ILE A 1 280 ? 6.656 9.955 6.807 1.00 52.69 280 ILE A O 1
ATOM 2243 N N . ASP A 1 281 ? 4.931 11.328 7.235 1.00 51.59 281 ASP A N 1
ATOM 2244 C CA . ASP A 1 281 ? 5.146 11.408 8.680 1.00 51.59 281 ASP A CA 1
ATOM 2245 C C . ASP A 1 281 ? 3.903 10.935 9.452 1.00 51.59 281 ASP A C 1
ATOM 2247 O O . ASP A 1 281 ? 2.934 10.456 8.864 1.00 51.59 281 ASP A O 1
ATOM 2251 N N . ILE A 1 282 ? 3.935 11.042 10.784 1.00 42.31 282 ILE A N 1
ATOM 2252 C CA . ILE A 1 282 ? 2.837 10.605 11.664 1.00 42.31 282 ILE A CA 1
ATOM 2253 C C . ILE A 1 282 ? 1.492 11.294 11.379 1.00 42.31 282 ILE A C 1
ATOM 2255 O O . ILE A 1 282 ? 0.456 10.788 11.795 1.00 42.31 282 ILE A O 1
ATOM 2259 N N . ASN A 1 283 ? 1.491 12.437 10.686 1.00 47.88 283 ASN A N 1
ATOM 2260 C CA . ASN A 1 283 ? 0.286 13.178 10.314 1.00 47.88 283 ASN A CA 1
ATOM 2261 C C . ASN A 1 283 ? -0.156 12.894 8.865 1.00 47.88 283 ASN A C 1
ATOM 2263 O O . ASN A 1 283 ? -1.086 13.537 8.376 1.00 47.88 283 ASN A O 1
ATOM 2267 N N . GLY A 1 284 ? 0.499 11.956 8.170 1.00 45.88 284 GLY A N 1
ATOM 2268 C CA . GLY A 1 284 ? 0.203 11.566 6.792 1.00 45.88 284 GLY A CA 1
ATOM 2269 C C . GLY A 1 284 ? 1.255 12.029 5.779 1.00 45.88 284 GLY A C 1
ATOM 2270 O O . GLY A 1 284 ? 2.428 12.219 6.101 1.00 45.88 284 GLY A O 1
ATOM 2271 N N . ILE A 1 285 ? 0.852 12.178 4.511 1.00 60.34 285 ILE A N 1
ATOM 2272 C CA . ILE A 1 285 ? 1.749 12.632 3.436 1.00 60.34 285 ILE A CA 1
ATOM 2273 C C . ILE A 1 285 ? 2.134 14.088 3.701 1.00 60.34 285 ILE A C 1
ATOM 2275 O O . ILE A 1 285 ? 1.331 15.002 3.515 1.00 60.34 285 ILE A O 1
ATOM 2279 N N . LYS A 1 286 ? 3.387 14.309 4.087 1.00 56.72 286 LYS A N 1
ATOM 2280 C CA . LYS A 1 286 ? 3.932 15.643 4.334 1.00 56.72 286 LYS A CA 1
ATOM 2281 C C . LYS A 1 286 ? 4.404 16.293 3.040 1.00 56.72 286 LYS A C 1
ATOM 2283 O O . LYS A 1 286 ? 4.105 17.459 2.788 1.00 56.72 286 LYS A O 1
ATOM 2288 N N . HIS A 1 287 ? 5.120 15.537 2.205 1.00 64.12 287 HIS A N 1
ATOM 2289 C CA . HIS A 1 287 ? 5.566 15.996 0.891 1.00 64.12 287 HIS A CA 1
ATOM 2290 C C . HIS A 1 287 ? 5.383 14.907 -0.165 1.00 64.12 287 HIS A C 1
ATOM 2292 O O . HIS A 1 287 ? 5.597 13.723 0.079 1.00 64.12 287 HIS A O 1
ATOM 2298 N N . LYS A 1 288 ? 4.986 15.330 -1.364 1.00 78.06 288 LYS A N 1
ATOM 2299 C CA . LYS A 1 288 ? 4.905 14.490 -2.557 1.00 78.06 288 LYS A CA 1
ATOM 2300 C C . LYS A 1 288 ? 5.799 15.105 -3.621 1.00 78.06 288 LYS A C 1
ATOM 2302 O O . LYS A 1 288 ? 5.525 16.208 -4.096 1.00 78.06 288 LYS A O 1
ATOM 2307 N N . TYR A 1 289 ? 6.837 14.383 -4.014 1.00 78.19 289 TYR A N 1
ATOM 2308 C CA . TYR A 1 289 ? 7.679 14.738 -5.146 1.00 78.19 289 TYR A CA 1
ATOM 2309 C C . TYR A 1 289 ? 7.224 13.939 -6.357 1.00 78.19 289 TYR A C 1
ATOM 2311 O O . TYR A 1 289 ? 7.478 12.743 -6.464 1.00 78.19 289 TYR A O 1
ATOM 2319 N N . THR A 1 290 ? 6.536 14.597 -7.281 1.00 79.31 290 THR A N 1
ATOM 2320 C CA . THR A 1 290 ? 6.246 13.997 -8.582 1.00 79.31 290 THR A CA 1
ATOM 2321 C C . THR A 1 290 ? 7.434 14.219 -9.503 1.00 79.31 290 THR A C 1
ATOM 2323 O O . THR A 1 290 ? 7.745 15.353 -9.875 1.00 79.31 290 THR A O 1
ATOM 2326 N N . ILE A 1 291 ? 8.092 13.127 -9.877 1.00 84.06 291 ILE A N 1
ATOM 2327 C CA . ILE A 1 291 ? 9.154 13.133 -10.872 1.00 84.06 291 ILE A CA 1
ATOM 2328 C C . ILE A 1 291 ? 8.532 12.698 -12.185 1.00 84.06 291 ILE A C 1
ATOM 2330 O O . ILE A 1 291 ? 7.934 11.632 -12.288 1.00 84.06 291 ILE A O 1
ATOM 2334 N N . SER A 1 292 ? 8.648 13.562 -13.187 1.00 88.25 292 SER A N 1
ATOM 2335 C CA . SER A 1 292 ? 8.119 13.305 -14.518 1.00 88.25 292 SER A CA 1
ATOM 2336 C C . SER A 1 292 ? 9.097 13.781 -15.584 1.00 88.25 292 SER A C 1
ATOM 2338 O O . SER A 1 292 ? 9.656 14.889 -15.508 1.00 88.25 292 SER A O 1
ATOM 2340 N N . PHE A 1 293 ? 9.295 12.919 -16.573 1.00 90.69 293 PHE A N 1
ATOM 2341 C CA . PHE A 1 293 ? 10.018 13.157 -17.809 1.00 90.69 293 PHE A CA 1
ATOM 2342 C C . PHE A 1 293 ? 9.038 12.935 -18.968 1.00 90.69 293 PHE A C 1
ATOM 2344 O O . PHE A 1 293 ? 8.934 11.817 -19.469 1.00 90.69 293 PHE A O 1
ATOM 2351 N N . PRO A 1 294 ? 8.273 13.973 -19.354 1.00 90.19 294 PRO A N 1
ATOM 2352 C CA . PRO A 1 294 ? 7.359 13.869 -20.490 1.00 90.19 294 PRO A CA 1
ATOM 2353 C C . PRO A 1 294 ? 8.126 13.719 -21.808 1.00 90.19 294 PRO A C 1
ATOM 2355 O O . PRO A 1 294 ? 7.676 13.027 -22.710 1.00 90.19 294 PRO A O 1
ATOM 2358 N N . GLU A 1 295 ? 9.312 14.325 -21.894 1.00 93.38 295 GLU A N 1
ATOM 2359 C CA . GLU A 1 295 ? 10.188 14.208 -23.056 1.00 93.38 295 GLU A CA 1
ATOM 2360 C C . GLU A 1 295 ? 10.890 12.841 -23.108 1.00 93.38 295 GLU A C 1
ATOM 2362 O O . GLU A 1 295 ? 11.230 12.292 -22.051 1.00 93.38 295 GLU A O 1
ATOM 2367 N N . PRO A 1 296 ? 11.185 12.317 -24.311 1.00 96.31 296 PRO A N 1
ATOM 2368 C CA . PRO A 1 296 ? 11.907 11.064 -24.468 1.00 96.31 296 PRO A CA 1
ATOM 2369 C C . PRO A 1 296 ? 13.295 11.074 -23.817 1.00 96.31 296 PRO A C 1
ATOM 2371 O O . PRO A 1 296 ? 14.122 11.960 -24.049 1.00 96.31 296 PRO A O 1
ATOM 2374 N N . ILE A 1 297 ? 13.574 10.023 -23.053 1.00 97.75 297 ILE A N 1
ATOM 2375 C CA . ILE A 1 297 ? 14.899 9.678 -22.549 1.00 97.75 297 ILE A CA 1
ATOM 2376 C C . ILE A 1 297 ? 15.484 8.620 -23.478 1.00 97.75 297 ILE A C 1
ATOM 2378 O O . ILE A 1 297 ? 14.871 7.578 -23.709 1.00 97.75 297 ILE A O 1
ATOM 2382 N N . LEU A 1 298 ? 16.672 8.888 -24.017 1.00 98.25 298 LEU A N 1
ATOM 2383 C CA . LEU A 1 298 ? 17.363 7.970 -24.917 1.00 98.25 298 LEU A CA 1
ATOM 2384 C C . LEU A 1 298 ? 18.326 7.078 -24.129 1.00 98.25 298 LEU A C 1
ATOM 2386 O O . LEU A 1 298 ? 19.232 7.573 -23.455 1.00 98.25 298 LEU A O 1
ATOM 2390 N N . PHE A 1 299 ? 18.160 5.771 -24.274 1.00 98.38 299 PHE A N 1
ATOM 2391 C CA . PHE A 1 299 ? 19.027 4.739 -23.725 1.00 98.38 299 PHE A CA 1
ATOM 2392 C C . PHE A 1 299 ? 19.801 4.091 -24.870 1.00 98.38 299 PHE A C 1
ATOM 2394 O O . PHE A 1 299 ? 19.206 3.518 -25.777 1.00 98.38 299 PHE A O 1
ATOM 2401 N N . GLY A 1 300 ? 21.128 4.178 -24.843 1.00 98.06 300 GLY A N 1
ATOM 2402 C CA . GLY A 1 300 ? 21.999 3.611 -25.873 1.00 98.06 300 GLY A CA 1
ATOM 2403 C C . GLY A 1 300 ? 22.912 2.540 -25.303 1.00 98.06 300 GLY A C 1
ATOM 2404 O O . GLY A 1 300 ? 23.536 2.755 -24.263 1.00 98.06 300 GLY A O 1
ATOM 2405 N N . VAL A 1 301 ? 23.019 1.403 -25.988 1.00 98.19 301 VAL A N 1
ATOM 2406 C CA . VAL A 1 301 ? 23.845 0.266 -25.556 1.00 98.19 301 VAL A CA 1
ATOM 2407 C C . VAL A 1 301 ? 24.619 -0.337 -26.734 1.00 98.19 301 VAL A C 1
ATOM 2409 O O . VAL A 1 301 ? 24.152 -0.289 -27.880 1.00 98.19 301 VAL A O 1
ATOM 2412 N N . PRO A 1 302 ? 25.815 -0.903 -26.501 1.00 97.88 302 PRO A N 1
ATOM 2413 C CA . PRO A 1 302 ? 26.522 -1.633 -27.540 1.00 97.88 302 PRO A CA 1
ATOM 2414 C C . PRO A 1 302 ? 25.787 -2.938 -27.869 1.00 97.88 302 PRO A C 1
ATOM 2416 O O . PRO A 1 302 ? 25.207 -3.586 -27.001 1.00 97.88 302 PRO A O 1
ATOM 2419 N N . LYS A 1 303 ? 25.855 -3.363 -29.130 1.00 97.56 303 LYS A N 1
ATOM 2420 C CA . LYS A 1 303 ? 25.351 -4.681 -29.546 1.00 97.56 303 LYS A CA 1
ATOM 2421 C C . LYS A 1 303 ? 26.232 -5.826 -29.073 1.00 97.56 303 LYS A C 1
ATOM 2423 O O . LYS A 1 303 ? 25.743 -6.935 -28.954 1.00 97.56 303 LYS A O 1
ATOM 2428 N N . ASN A 1 304 ? 27.516 -5.560 -28.833 1.00 95.88 304 ASN A N 1
ATOM 2429 C CA . ASN A 1 304 ? 28.485 -6.554 -28.391 1.00 95.88 304 ASN A CA 1
ATOM 2430 C C . ASN A 1 304 ? 29.224 -6.017 -27.166 1.00 95.88 304 ASN A C 1
ATOM 2432 O O . ASN A 1 304 ? 29.873 -4.970 -27.239 1.00 95.88 304 ASN A O 1
ATOM 2436 N N . LEU A 1 305 ? 29.143 -6.738 -26.054 1.00 92.88 305 LEU A N 1
ATOM 2437 C CA . LEU A 1 305 ? 29.873 -6.428 -24.832 1.00 92.88 305 LEU A CA 1
ATOM 2438 C C . LEU A 1 305 ? 31.284 -7.015 -24.914 1.00 92.88 305 LEU A C 1
ATOM 2440 O O . LEU A 1 305 ? 31.457 -8.162 -25.324 1.00 92.88 305 LEU A O 1
ATOM 2444 N N . VAL A 1 306 ? 32.287 -6.254 -24.459 1.00 86.19 306 VAL A N 1
ATOM 2445 C CA . VAL A 1 306 ? 33.715 -6.635 -24.527 1.00 86.19 306 VAL A CA 1
ATOM 2446 C C . VAL A 1 306 ? 33.976 -8.019 -23.914 1.00 86.19 306 VAL A C 1
ATOM 2448 O O . VAL A 1 306 ? 34.778 -8.773 -24.455 1.00 86.19 306 VAL A O 1
ATOM 2451 N N . ASN A 1 307 ? 33.253 -8.371 -22.844 1.00 85.38 307 ASN A N 1
ATOM 2452 C CA . ASN A 1 307 ? 33.366 -9.653 -22.136 1.00 85.38 307 ASN A CA 1
ATOM 2453 C C . ASN A 1 307 ? 32.030 -10.420 -22.028 1.00 85.38 307 ASN A C 1
ATOM 2455 O O . ASN A 1 307 ? 31.932 -11.340 -21.223 1.00 85.38 307 ASN A O 1
ATOM 2459 N N . GLY A 1 308 ? 30.997 -10.031 -22.786 1.00 81.62 308 GLY A N 1
ATOM 2460 C CA . GLY A 1 308 ? 29.632 -10.567 -22.627 1.00 81.62 308 GLY A CA 1
ATOM 2461 C C . GLY A 1 308 ? 28.999 -11.137 -23.897 1.00 81.62 308 GLY A C 1
ATOM 2462 O O . GLY A 1 308 ? 27.910 -11.690 -23.831 1.00 81.62 308 GLY A O 1
ATOM 2463 N N . GLY A 1 309 ? 29.668 -11.030 -25.050 1.00 92.44 309 GLY A N 1
ATOM 2464 C CA . GLY A 1 309 ? 29.104 -11.471 -26.326 1.00 92.44 309 GLY A CA 1
ATOM 2465 C C . GLY A 1 309 ? 28.045 -10.507 -26.866 1.00 92.44 309 GLY A C 1
ATOM 2466 O O . GLY A 1 309 ? 28.051 -9.318 -26.539 1.00 92.44 309 GLY A O 1
ATOM 2467 N N . ASN A 1 310 ? 27.179 -11.011 -27.744 1.00 95.56 310 ASN A N 1
ATOM 2468 C CA . ASN A 1 310 ? 26.122 -10.214 -28.362 1.00 95.56 310 ASN A CA 1
ATOM 2469 C C . ASN A 1 310 ? 25.000 -9.958 -27.342 1.00 95.56 310 ASN A C 1
ATOM 2471 O O . ASN A 1 310 ? 24.487 -10.900 -26.747 1.00 95.56 310 ASN A O 1
ATOM 2475 N N . LEU A 1 311 ? 24.599 -8.701 -27.186 1.00 96.56 311 LEU A N 1
ATOM 2476 C CA . LEU A 1 311 ? 23.484 -8.257 -26.358 1.00 96.56 311 LEU A CA 1
ATOM 2477 C C . LEU A 1 311 ? 22.234 -8.133 -27.237 1.00 96.56 311 LEU A C 1
ATOM 2479 O O . LEU A 1 311 ? 22.189 -7.283 -28.135 1.00 96.56 311 LEU A O 1
ATOM 2483 N N . SER A 1 312 ? 21.233 -8.985 -27.004 1.00 97.06 312 SER A N 1
ATOM 2484 C CA . SER A 1 312 ? 19.969 -8.922 -27.744 1.00 97.06 312 SER A CA 1
ATOM 2485 C C . SER A 1 312 ? 19.191 -7.642 -27.375 1.00 97.06 312 SER A C 1
ATOM 2487 O O . SER A 1 312 ? 19.424 -7.062 -26.308 1.00 97.06 312 SER A O 1
ATOM 2489 N N . PRO A 1 313 ? 18.262 -7.175 -28.231 1.00 97.75 313 PRO A N 1
ATOM 2490 C CA . PRO A 1 313 ? 17.339 -6.102 -27.866 1.00 97.75 313 PRO A CA 1
ATOM 2491 C C . PRO A 1 313 ? 16.514 -6.412 -26.608 1.00 97.75 313 PRO A C 1
ATOM 2493 O O . PRO A 1 313 ? 16.275 -5.507 -25.812 1.00 97.75 313 PRO A O 1
ATOM 2496 N N . GLY A 1 314 ? 16.117 -7.677 -26.421 1.00 97.19 314 GLY A N 1
ATOM 2497 C CA . GLY A 1 314 ? 15.354 -8.152 -25.264 1.00 97.19 314 GLY A CA 1
ATOM 2498 C C . GLY A 1 314 ? 16.161 -8.078 -23.974 1.00 97.19 314 GLY A C 1
ATOM 2499 O O . GLY A 1 314 ? 15.765 -7.393 -23.033 1.00 97.19 314 GLY A O 1
ATOM 2500 N N . THR A 1 315 ? 17.369 -8.649 -23.975 1.00 96.56 315 THR A N 1
ATOM 2501 C CA . THR A 1 315 ? 18.289 -8.573 -22.831 1.00 96.56 315 THR A CA 1
ATOM 2502 C C . THR A 1 315 ? 18.631 -7.117 -22.477 1.00 96.56 315 THR A C 1
ATOM 2504 O O . THR A 1 315 ? 18.722 -6.754 -21.304 1.00 96.56 315 THR A O 1
ATOM 2507 N N . ALA A 1 316 ? 18.815 -6.248 -23.482 1.00 97.50 316 ALA A N 1
ATOM 2508 C CA . ALA A 1 316 ? 19.044 -4.820 -23.261 1.00 97.50 316 ALA A CA 1
ATOM 2509 C C . ALA A 1 316 ? 17.834 -4.130 -22.609 1.00 97.50 316 ALA A C 1
ATOM 2511 O O . ALA A 1 316 ? 18.011 -3.290 -21.722 1.00 97.50 316 ALA A O 1
ATOM 2512 N N . ALA A 1 317 ? 16.617 -4.484 -23.028 1.00 97.81 317 ALA A N 1
ATOM 2513 C CA . ALA A 1 317 ? 15.376 -3.962 -22.469 1.00 97.81 317 ALA A CA 1
ATOM 2514 C C . ALA A 1 317 ? 15.214 -4.340 -20.991 1.00 97.81 317 ALA A C 1
ATOM 2516 O O . ALA A 1 317 ? 14.960 -3.470 -20.159 1.00 97.81 317 ALA A O 1
ATOM 2517 N N . GLU A 1 318 ? 15.442 -5.609 -20.652 1.00 96.44 318 GLU A N 1
ATOM 2518 C CA . GLU A 1 318 ? 15.379 -6.111 -19.274 1.00 96.44 318 GLU A CA 1
ATOM 2519 C C . GLU A 1 318 ? 16.423 -5.458 -18.369 1.00 96.44 318 GLU A C 1
ATOM 2521 O O . GLU A 1 318 ? 16.096 -4.951 -17.296 1.00 96.44 318 GLU A O 1
ATOM 2526 N N . ALA A 1 319 ? 17.680 -5.393 -18.818 1.00 96.00 319 ALA A N 1
ATOM 2527 C CA . ALA A 1 319 ? 18.743 -4.736 -18.063 1.00 96.00 319 ALA A CA 1
ATOM 2528 C C . ALA A 1 319 ? 18.443 -3.245 -17.824 1.00 96.00 319 ALA A C 1
ATOM 2530 O O . ALA A 1 319 ? 18.762 -2.710 -16.763 1.00 96.00 319 ALA A O 1
ATOM 2531 N N . THR A 1 320 ? 17.785 -2.579 -18.778 1.00 97.81 320 THR A N 1
ATOM 2532 C CA . THR A 1 320 ? 17.375 -1.175 -18.635 1.00 97.81 320 THR A CA 1
ATOM 2533 C C . THR A 1 320 ? 16.211 -0.998 -17.672 1.00 97.81 320 THR A C 1
ATOM 2535 O O . THR A 1 320 ? 16.248 -0.079 -16.852 1.00 97.81 320 THR A O 1
ATOM 2538 N N . ALA A 1 321 ? 15.216 -1.885 -17.721 1.00 95.88 321 ALA A N 1
ATOM 2539 C CA . ALA A 1 321 ? 14.113 -1.898 -16.767 1.00 95.88 321 ALA A CA 1
ATOM 2540 C C . ALA A 1 321 ? 14.616 -2.090 -15.329 1.00 95.88 321 ALA A C 1
ATOM 2542 O O . ALA A 1 321 ? 14.245 -1.312 -14.451 1.00 95.88 321 ALA A O 1
ATOM 2543 N N . ASN A 1 322 ? 15.533 -3.038 -15.115 1.00 94.31 322 ASN A N 1
ATOM 2544 C CA . ASN A 1 322 ? 16.175 -3.269 -13.818 1.00 94.31 322 ASN A CA 1
ATOM 2545 C C . ASN A 1 322 ? 16.965 -2.043 -13.338 1.00 94.31 322 ASN A C 1
ATOM 2547 O O . ASN A 1 322 ? 16.747 -1.563 -12.229 1.00 94.31 322 ASN A O 1
ATOM 2551 N N . ALA A 1 323 ? 17.822 -1.472 -14.191 1.00 96.69 323 ALA A N 1
ATOM 2552 C CA . ALA A 1 323 ? 18.592 -0.279 -13.838 1.00 96.69 323 ALA A CA 1
ATOM 2553 C C . ALA A 1 323 ? 17.689 0.905 -13.451 1.00 96.69 323 ALA A C 1
ATOM 2555 O O . ALA A 1 323 ? 17.985 1.645 -12.512 1.00 96.69 323 ALA A O 1
ATOM 2556 N N . LEU A 1 324 ? 16.582 1.093 -14.176 1.00 95.38 324 LEU A N 1
ATOM 2557 C CA . LEU A 1 324 ? 15.607 2.134 -13.878 1.00 95.38 324 LEU A CA 1
ATOM 2558 C C . LEU A 1 324 ? 14.889 1.868 -12.549 1.00 95.38 324 LEU A C 1
ATOM 2560 O O . LEU A 1 324 ? 14.762 2.790 -11.744 1.00 95.38 324 LEU A O 1
ATOM 2564 N N . ASN A 1 325 ? 14.458 0.626 -12.316 1.00 93.25 325 ASN A N 1
ATOM 2565 C CA . ASN A 1 325 ? 13.789 0.202 -11.088 1.00 93.25 325 ASN A CA 1
ATOM 2566 C C . ASN A 1 325 ? 14.652 0.463 -9.851 1.00 93.25 325 ASN A C 1
ATOM 2568 O O . ASN A 1 325 ? 14.201 1.049 -8.864 1.00 93.25 325 ASN A O 1
ATOM 2572 N N . ASP A 1 326 ? 15.918 0.068 -9.926 1.00 89.38 326 ASP A N 1
ATOM 2573 C CA . ASP A 1 326 ? 16.833 0.143 -8.794 1.00 89.38 326 ASP A CA 1
ATOM 2574 C C . ASP A 1 326 ? 17.156 1.600 -8.466 1.00 89.38 326 ASP A C 1
ATOM 2576 O O . ASP A 1 326 ? 17.111 2.005 -7.305 1.00 89.38 326 ASP A O 1
ATOM 2580 N N . VAL A 1 327 ? 17.325 2.445 -9.485 1.00 94.69 327 VAL A N 1
ATOM 2581 C CA . VAL A 1 327 ? 17.510 3.889 -9.292 1.00 94.69 327 VAL A CA 1
ATOM 2582 C C . VAL A 1 327 ? 16.247 4.567 -8.753 1.00 94.69 327 VAL A C 1
ATOM 2584 O O . VAL A 1 327 ? 16.348 5.428 -7.878 1.00 94.69 327 VAL A O 1
ATOM 2587 N N . MET A 1 328 ? 15.051 4.203 -9.229 1.00 90.81 328 MET A N 1
ATOM 2588 C CA . MET A 1 328 ? 13.791 4.709 -8.661 1.00 90.81 328 MET A CA 1
ATOM 2589 C C . MET A 1 328 ? 13.669 4.345 -7.176 1.00 90.81 328 MET A C 1
ATOM 2591 O O . MET A 1 328 ? 13.282 5.186 -6.360 1.00 90.81 328 MET A O 1
ATOM 2595 N N . SER A 1 329 ? 14.059 3.122 -6.820 1.00 84.00 329 SER A N 1
ATOM 2596 C CA . SER A 1 329 ? 14.061 2.618 -5.445 1.00 84.00 329 SER A CA 1
ATOM 2597 C C . SER A 1 329 ? 15.080 3.351 -4.571 1.00 84.00 329 SER A C 1
ATOM 2599 O O . SER A 1 329 ? 14.764 3.766 -3.455 1.00 84.00 329 SER A O 1
ATOM 2601 N N . GLU A 1 330 ? 16.291 3.571 -5.084 1.00 85.50 330 GLU A N 1
ATOM 2602 C CA . GLU A 1 330 ? 17.342 4.338 -4.413 1.00 85.50 330 GLU A CA 1
ATOM 2603 C C . GLU A 1 330 ? 16.912 5.776 -4.140 1.00 85.50 330 GLU A C 1
ATOM 2605 O O . GLU A 1 330 ? 17.012 6.232 -3.003 1.00 85.50 330 GLU A O 1
ATOM 2610 N N . ILE A 1 331 ? 16.380 6.466 -5.152 1.00 88.75 331 ILE A N 1
ATOM 2611 C CA . ILE A 1 331 ? 15.901 7.845 -5.020 1.00 88.75 331 ILE A CA 1
ATOM 2612 C C . ILE A 1 331 ? 14.740 7.923 -4.035 1.00 88.75 331 ILE A C 1
ATOM 2614 O O . ILE A 1 331 ? 14.705 8.825 -3.198 1.00 88.75 331 ILE A O 1
ATOM 2618 N N . SER A 1 332 ? 13.821 6.960 -4.084 1.00 82.12 332 SER A N 1
ATOM 2619 C CA . SER A 1 332 ? 12.721 6.896 -3.125 1.00 82.12 332 SER A CA 1
ATOM 2620 C C . SER A 1 332 ? 13.246 6.745 -1.699 1.00 82.12 332 SER A C 1
ATOM 2622 O O . SER A 1 332 ? 12.826 7.487 -0.820 1.00 82.12 332 SER A O 1
ATOM 2624 N N . ARG A 1 333 ? 14.222 5.859 -1.471 1.00 80.75 333 ARG A N 1
ATOM 2625 C CA . ARG A 1 333 ? 14.835 5.635 -0.153 1.00 80.75 333 ARG A CA 1
ATOM 2626 C C . ARG A 1 333 ? 15.649 6.833 0.344 1.00 80.75 333 ARG A C 1
ATOM 2628 O O . ARG A 1 333 ? 15.569 7.165 1.523 1.00 80.75 333 ARG A O 1
ATOM 2635 N N . GLU A 1 334 ? 16.424 7.473 -0.527 1.00 84.00 334 GLU A N 1
ATOM 2636 C CA . GLU A 1 334 ? 17.265 8.628 -0.187 1.00 84.00 334 GLU A CA 1
ATOM 2637 C C . GLU A 1 334 ? 16.421 9.855 0.181 1.00 84.00 334 GLU A C 1
ATOM 2639 O O . GLU A 1 334 ? 16.705 10.549 1.161 1.00 84.00 334 GLU A O 1
ATOM 2644 N N . TYR A 1 335 ? 15.345 10.098 -0.569 1.00 82.62 335 TYR A N 1
ATOM 2645 C CA . TYR A 1 335 ? 14.502 11.280 -0.404 1.00 82.62 335 TYR A CA 1
ATOM 2646 C C . TYR A 1 335 ? 13.231 11.043 0.421 1.00 82.62 335 TYR A C 1
ATOM 2648 O O . TYR A 1 335 ? 12.503 11.995 0.695 1.00 82.62 335 TYR A O 1
ATOM 2656 N N . ALA A 1 336 ? 12.996 9.819 0.906 1.00 66.69 336 ALA A N 1
ATOM 2657 C CA . ALA A 1 336 ? 11.878 9.498 1.799 1.00 66.69 336 ALA A CA 1
ATOM 2658 C C . ALA A 1 336 ? 11.878 10.313 3.103 1.00 66.69 336 ALA A C 1
ATOM 2660 O O . ALA A 1 336 ? 10.821 10.497 3.698 1.00 66.69 336 ALA A O 1
ATOM 2661 N N . ASN A 1 337 ? 13.040 10.810 3.546 1.00 65.62 337 ASN A N 1
ATOM 2662 C CA . ASN A 1 337 ? 13.201 11.527 4.818 1.00 65.62 337 ASN A CA 1
ATOM 2663 C C . ASN A 1 337 ? 13.895 12.893 4.682 1.00 65.62 337 ASN A C 1
ATOM 2665 O O . ASN A 1 337 ? 14.309 13.467 5.692 1.00 65.62 337 ASN A O 1
ATOM 2669 N N . SER A 1 338 ? 14.065 13.419 3.466 1.00 76.00 338 SER A N 1
ATOM 2670 C CA . SER A 1 338 ? 14.777 14.681 3.249 1.00 76.00 338 SER A CA 1
ATOM 2671 C C . SER A 1 338 ? 13.854 15.787 2.739 1.00 76.00 338 SER A C 1
ATOM 2673 O O . SER A 1 338 ? 12.966 15.573 1.918 1.00 76.00 338 SER A O 1
ATOM 2675 N N . HIS A 1 339 ? 14.071 17.009 3.229 1.00 75.81 339 HIS A N 1
ATOM 2676 C CA . HIS A 1 339 ? 13.416 18.215 2.719 1.00 75.81 339 HIS A CA 1
ATOM 2677 C C . HIS A 1 339 ? 14.142 18.706 1.465 1.00 75.81 339 HIS A C 1
ATOM 2679 O O . HIS A 1 339 ? 14.876 19.690 1.508 1.00 75.81 339 HIS A O 1
ATOM 2685 N N . ALA A 1 340 ? 13.965 18.001 0.351 1.00 83.81 340 ALA A N 1
ATOM 2686 C CA . ALA A 1 340 ? 14.477 18.423 -0.951 1.00 83.81 340 ALA A CA 1
ATOM 2687 C C . ALA A 1 340 ? 13.403 19.165 -1.757 1.00 83.81 340 ALA A C 1
ATOM 2689 O O . ALA A 1 340 ? 12.208 19.024 -1.487 1.00 83.81 340 ALA A O 1
ATOM 2690 N N . SER A 1 341 ? 13.799 19.947 -2.762 1.00 87.31 341 SER A N 1
ATOM 2691 C CA . SER A 1 341 ? 12.852 20.414 -3.779 1.00 87.31 341 SER A CA 1
ATOM 2692 C C . SER A 1 341 ? 12.635 19.329 -4.838 1.00 87.31 341 SER A C 1
ATOM 2694 O O . SER A 1 341 ? 13.517 18.510 -5.082 1.00 87.31 341 SER A O 1
ATOM 2696 N N . SER A 1 342 ? 11.491 19.337 -5.531 1.00 82.06 342 SER A N 1
ATOM 2697 C CA . SER A 1 342 ? 11.243 18.405 -6.648 1.00 82.06 342 SER A CA 1
ATOM 2698 C C . SER A 1 342 ? 12.312 18.494 -7.746 1.00 82.06 342 SER A C 1
ATOM 2700 O O . SER A 1 342 ? 12.627 17.493 -8.389 1.00 82.06 342 SER A O 1
ATOM 2702 N N . THR A 1 343 ? 12.900 19.678 -7.936 1.00 86.94 343 THR A N 1
ATOM 2703 C CA . THR A 1 343 ? 14.039 19.903 -8.829 1.00 86.94 343 THR A CA 1
ATOM 2704 C C . THR A 1 343 ? 15.274 19.134 -8.371 1.00 86.94 343 THR A C 1
ATOM 2706 O O . THR A 1 343 ? 15.889 18.465 -9.197 1.00 86.94 343 THR A O 1
ATOM 2709 N N . ASP A 1 344 ? 15.608 19.174 -7.079 1.00 91.69 344 ASP A N 1
ATOM 2710 C CA . ASP A 1 344 ? 16.784 18.478 -6.540 1.00 91.69 344 ASP A CA 1
ATOM 2711 C C . ASP A 1 344 ? 16.632 16.963 -6.681 1.00 91.69 344 ASP A C 1
ATOM 2713 O O . ASP A 1 344 ? 17.538 16.303 -7.186 1.00 91.69 344 ASP A O 1
ATOM 2717 N N . VAL A 1 345 ? 15.455 16.417 -6.343 1.00 89.25 345 VAL A N 1
ATOM 2718 C CA . VAL A 1 345 ? 15.191 14.975 -6.496 1.00 89.25 345 VAL A CA 1
ATOM 2719 C C . VAL A 1 345 ? 15.271 14.557 -7.970 1.00 89.25 345 VAL A C 1
ATOM 2721 O O . VAL A 1 345 ? 15.835 13.516 -8.308 1.00 89.25 345 VAL A O 1
ATOM 2724 N N . LYS A 1 346 ? 14.767 15.394 -8.886 1.00 92.25 346 LYS A N 1
ATOM 2725 C CA . LYS A 1 346 ? 14.849 15.150 -10.333 1.00 92.25 346 LYS A CA 1
ATOM 2726 C C . LYS A 1 346 ? 16.289 15.207 -10.859 1.00 92.25 346 LYS A C 1
ATOM 2728 O O . LYS A 1 346 ? 16.627 14.434 -11.757 1.00 92.25 346 LYS A O 1
ATOM 2733 N N . ILE A 1 347 ? 17.127 16.109 -10.342 1.00 95.31 347 ILE A N 1
ATOM 2734 C CA . ILE A 1 347 ? 18.558 16.186 -10.681 1.00 95.31 347 ILE A CA 1
ATOM 2735 C C . ILE A 1 347 ? 19.280 14.938 -10.170 1.00 95.31 347 ILE A C 1
ATOM 2737 O O . ILE A 1 347 ? 19.954 14.275 -10.956 1.00 95.31 347 ILE A O 1
ATOM 2741 N N . ALA A 1 348 ? 19.062 14.562 -8.910 1.00 96.31 348 ALA A N 1
ATOM 2742 C CA . ALA A 1 348 ? 19.669 13.377 -8.317 1.00 96.31 348 ALA A CA 1
ATOM 2743 C C . ALA A 1 348 ? 19.294 12.101 -9.077 1.00 96.31 348 ALA A C 1
ATOM 2745 O O . ALA A 1 348 ? 20.169 11.309 -9.421 1.00 96.31 348 ALA A O 1
ATOM 2746 N N . PHE A 1 349 ? 18.019 11.941 -9.447 1.00 95.88 349 PHE A N 1
ATOM 2747 C CA . PHE A 1 349 ? 17.576 10.820 -10.276 1.00 95.88 349 PHE A CA 1
ATOM 2748 C C . PHE A 1 349 ? 18.313 10.762 -11.621 1.00 95.88 349 PHE A C 1
ATOM 2750 O O . PHE A 1 349 ? 18.759 9.693 -12.037 1.00 95.88 349 PHE A O 1
ATOM 2757 N N . ARG A 1 350 ? 18.489 11.905 -12.301 1.00 97.56 350 ARG A N 1
ATOM 2758 C CA . ARG A 1 350 ? 19.219 11.970 -13.580 1.00 97.56 350 ARG A CA 1
ATOM 2759 C C . ARG A 1 350 ? 20.664 11.516 -13.439 1.00 97.56 350 ARG A C 1
ATOM 2761 O O . ARG A 1 350 ? 21.147 10.733 -14.259 1.00 97.56 350 ARG A O 1
ATOM 2768 N N . GLU A 1 351 ? 21.349 12.025 -12.424 1.00 97.50 351 GLU A N 1
ATOM 2769 C CA . GLU A 1 351 ? 22.748 11.697 -12.162 1.00 97.50 351 GLU A CA 1
ATOM 2770 C C . GLU A 1 351 ? 22.905 10.226 -11.781 1.00 97.50 351 GLU A C 1
ATOM 2772 O O . GLU A 1 351 ? 23.760 9.535 -12.340 1.00 97.50 351 GLU A O 1
ATOM 2777 N N . ARG A 1 352 ? 22.042 9.727 -10.889 1.00 97.38 352 ARG A N 1
ATOM 2778 C CA . ARG A 1 352 ? 22.054 8.334 -10.440 1.00 97.38 352 ARG A CA 1
ATOM 2779 C C . ARG A 1 352 ? 21.790 7.385 -11.601 1.00 97.38 352 ARG A C 1
ATOM 2781 O O . ARG A 1 352 ? 22.620 6.519 -11.840 1.00 97.38 352 ARG A O 1
ATOM 2788 N N . LEU A 1 353 ? 20.744 7.618 -12.399 1.00 97.56 353 LEU A N 1
ATOM 2789 C CA . LEU A 1 353 ? 20.439 6.773 -13.557 1.00 97.56 353 LEU A CA 1
ATOM 2790 C C . LEU A 1 353 ? 21.579 6.772 -14.577 1.00 97.56 353 LEU A C 1
ATOM 2792 O O . LEU A 1 353 ? 21.980 5.718 -15.053 1.00 97.56 353 LEU A O 1
ATOM 2796 N N . THR A 1 354 ? 22.157 7.936 -14.877 1.00 97.44 354 THR A N 1
ATOM 2797 C CA . THR A 1 354 ? 23.274 8.040 -15.833 1.00 97.44 354 THR A CA 1
ATOM 2798 C C . THR A 1 354 ? 24.517 7.272 -15.374 1.00 97.44 354 THR A C 1
ATOM 2800 O O . THR A 1 354 ? 25.263 6.745 -16.206 1.00 97.44 354 THR A O 1
ATOM 2803 N N . ASN A 1 355 ? 24.766 7.237 -14.064 1.00 95.62 355 ASN A N 1
ATOM 2804 C CA . ASN A 1 355 ? 25.914 6.553 -13.485 1.00 95.62 355 ASN A CA 1
ATOM 2805 C C . ASN A 1 355 ? 25.652 5.052 -13.344 1.00 95.62 355 ASN A C 1
ATOM 2807 O O . ASN A 1 355 ? 26.394 4.271 -13.934 1.00 95.62 355 ASN A O 1
ATOM 2811 N N . SER A 1 356 ? 24.573 4.672 -12.657 1.00 94.56 356 SER A N 1
ATOM 2812 C CA . SER A 1 356 ? 24.237 3.277 -12.371 1.00 94.56 356 SER A CA 1
ATOM 2813 C C . SER A 1 356 ? 23.962 2.482 -13.647 1.00 94.56 356 SER A C 1
ATOM 2815 O O . SER A 1 356 ? 24.341 1.324 -13.731 1.00 94.56 356 SER A O 1
ATOM 2817 N N . PHE A 1 357 ? 23.406 3.089 -14.705 1.00 97.44 357 PHE A N 1
ATOM 2818 C CA . PHE A 1 357 ? 23.134 2.375 -15.963 1.00 97.44 357 PHE A CA 1
ATOM 2819 C C . PHE A 1 357 ? 24.379 1.721 -16.591 1.00 97.44 357 PHE A C 1
ATOM 2821 O O . PHE A 1 357 ? 24.277 0.681 -17.242 1.00 97.44 357 PHE A O 1
ATOM 2828 N N . LYS A 1 358 ? 25.570 2.291 -16.370 1.00 95.94 358 LYS A N 1
ATOM 2829 C CA . LYS A 1 358 ? 26.838 1.727 -16.864 1.00 95.94 358 LYS A CA 1
ATOM 2830 C C . LYS A 1 358 ? 27.249 0.453 -16.130 1.00 95.94 358 LYS A C 1
ATOM 2832 O O . LYS A 1 358 ? 28.006 -0.332 -16.699 1.00 95.94 358 LYS A O 1
ATOM 2837 N N . ASP A 1 359 ? 26.761 0.270 -14.907 1.00 94.69 359 ASP A N 1
ATOM 2838 C CA . ASP A 1 359 ? 27.041 -0.903 -14.082 1.00 94.69 359 ASP A CA 1
ATOM 2839 C C . ASP A 1 359 ? 26.186 -2.098 -14.531 1.00 94.69 359 ASP A C 1
ATOM 2841 O O . ASP A 1 359 ? 26.672 -3.226 -14.539 1.00 94.69 359 ASP A O 1
ATOM 2845 N N . TYR A 1 360 ? 24.959 -1.848 -15.008 1.00 95.12 360 TYR A N 1
ATOM 2846 C CA . TYR A 1 360 ? 24.102 -2.880 -15.614 1.00 95.12 360 TYR A CA 1
ATOM 2847 C C . TYR A 1 360 ? 24.571 -3.242 -17.020 1.00 95.12 360 TYR A C 1
ATOM 2849 O O . TYR A 1 360 ? 24.567 -4.411 -17.403 1.00 95.12 360 TYR A O 1
ATOM 2857 N N . ILE A 1 361 ? 24.970 -2.241 -17.810 1.00 95.69 361 ILE A N 1
ATOM 2858 C CA . ILE A 1 361 ? 25.364 -2.437 -19.204 1.00 95.69 361 ILE A CA 1
ATOM 2859 C C . ILE A 1 361 ? 26.683 -1.702 -19.461 1.00 95.69 361 ILE A C 1
ATOM 2861 O O . ILE A 1 361 ? 26.680 -0.485 -19.679 1.00 95.69 361 ILE A O 1
ATOM 2865 N N . PRO A 1 362 ? 27.827 -2.411 -19.497 1.00 94.62 362 PRO A N 1
ATOM 2866 C CA . PRO A 1 362 ? 29.121 -1.800 -19.773 1.00 94.62 362 PRO A CA 1
ATOM 2867 C C . PRO A 1 362 ? 29.131 -1.015 -21.091 1.00 94.62 362 PRO A C 1
ATOM 2869 O O . PRO A 1 362 ? 28.922 -1.561 -22.175 1.00 94.62 362 PRO A O 1
ATOM 2872 N N . GLY A 1 363 ? 29.397 0.290 -21.000 1.00 94.69 363 GLY A N 1
ATOM 2873 C CA . GLY A 1 363 ? 29.367 1.213 -22.142 1.00 94.69 363 GLY A CA 1
ATOM 2874 C C . GLY A 1 363 ? 27.989 1.811 -22.450 1.00 94.69 363 GLY A C 1
ATOM 2875 O O . GLY A 1 363 ? 27.898 2.649 -23.350 1.00 94.69 363 GLY A O 1
ATOM 2876 N N . GLY A 1 364 ? 26.956 1.432 -21.696 1.00 97.44 364 GLY A N 1
ATOM 2877 C CA . GLY A 1 364 ? 25.614 1.999 -21.748 1.00 97.44 364 GLY A CA 1
ATOM 2878 C C . GLY A 1 364 ? 25.596 3.505 -21.480 1.00 97.44 364 GLY A C 1
ATOM 2879 O O . GLY A 1 364 ? 26.462 4.066 -20.798 1.00 97.44 364 GLY A O 1
ATOM 2880 N N . ARG A 1 365 ? 24.620 4.193 -22.073 1.00 97.56 365 ARG A N 1
ATOM 2881 C CA . ARG A 1 365 ? 24.461 5.649 -21.997 1.00 97.56 365 ARG A CA 1
ATOM 2882 C C . ARG A 1 365 ? 22.997 6.011 -21.815 1.00 97.56 365 ARG A C 1
ATOM 2884 O O . ARG A 1 365 ? 22.138 5.424 -22.463 1.00 97.56 365 ARG A O 1
ATOM 2891 N N . VAL A 1 366 ? 22.749 7.035 -21.004 1.00 98.12 366 VAL A N 1
ATOM 2892 C CA . VAL A 1 366 ? 21.429 7.648 -20.819 1.00 98.12 366 VAL A CA 1
ATOM 2893 C C . VAL A 1 366 ? 21.525 9.117 -21.214 1.00 98.12 366 VAL A C 1
ATOM 2895 O O . VAL A 1 366 ? 22.454 9.811 -20.798 1.00 98.12 366 VAL A O 1
ATOM 2898 N N . ASN A 1 367 ? 20.592 9.599 -22.032 1.00 97.69 367 ASN A N 1
ATOM 2899 C CA . ASN A 1 367 ? 20.522 10.995 -22.445 1.00 97.69 367 ASN A CA 1
ATOM 2900 C C . ASN A 1 367 ? 19.106 11.551 -22.252 1.00 97.69 367 ASN A C 1
ATOM 2902 O O . ASN A 1 367 ? 18.180 11.207 -22.980 1.00 97.69 367 ASN A O 1
ATOM 2906 N N . PHE A 1 368 ? 18.969 12.461 -21.287 1.00 96.75 368 PHE A N 1
ATOM 2907 C CA . PHE A 1 368 ? 17.712 13.131 -20.937 1.00 96.75 368 PHE A CA 1
ATOM 2908 C C . PHE A 1 368 ? 17.375 14.342 -21.818 1.00 96.75 368 PHE A C 1
ATOM 2910 O O . PHE A 1 368 ? 16.310 14.927 -21.653 1.00 96.75 368 PHE A O 1
ATOM 2917 N N . ASN A 1 369 ? 18.295 14.763 -22.690 1.00 93.62 369 ASN A N 1
ATOM 2918 C CA . ASN A 1 369 ? 18.151 15.941 -23.549 1.00 93.62 369 ASN A CA 1
ATOM 2919 C C . ASN A 1 369 ? 18.313 15.551 -25.028 1.00 93.62 369 ASN A C 1
ATOM 2921 O O . ASN A 1 369 ? 18.895 16.295 -25.821 1.00 93.62 369 ASN A O 1
ATOM 2925 N N . ALA A 1 370 ? 17.876 14.345 -25.395 1.00 88.81 370 ALA A N 1
ATOM 2926 C CA . ALA A 1 370 ? 17.973 13.859 -26.761 1.00 88.81 370 ALA A CA 1
ATOM 2927 C C . ALA A 1 370 ? 16.970 14.607 -27.652 1.00 88.81 370 ALA A C 1
ATOM 2929 O O . ALA A 1 370 ? 15.773 14.359 -27.605 1.00 88.81 370 ALA A O 1
ATOM 2930 N N . THR A 1 371 ? 17.467 15.529 -28.474 1.00 85.88 371 THR A N 1
ATOM 2931 C CA . THR A 1 371 ? 16.647 16.279 -29.441 1.00 85.88 371 THR A CA 1
ATOM 2932 C C . THR A 1 371 ? 16.618 15.637 -30.825 1.00 85.88 371 THR A C 1
ATOM 2934 O O . THR A 1 371 ? 15.734 15.937 -31.617 1.00 85.88 371 THR A O 1
ATOM 2937 N N . ASN A 1 372 ? 17.574 14.749 -31.114 1.00 84.44 372 ASN A N 1
ATOM 2938 C CA . ASN A 1 372 ? 17.730 14.072 -32.398 1.00 84.44 372 ASN A CA 1
ATOM 2939 C C . ASN A 1 372 ? 17.988 12.581 -32.156 1.00 84.44 372 ASN A C 1
ATOM 2941 O O . ASN A 1 372 ? 19.139 12.154 -32.073 1.00 84.44 372 ASN A O 1
ATOM 2945 N N . TYR A 1 373 ? 16.923 11.800 -32.014 1.00 87.56 373 TYR A N 1
ATOM 2946 C CA . TYR A 1 373 ? 16.981 10.340 -31.964 1.00 87.56 373 TYR A CA 1
ATOM 2947 C C . TYR A 1 373 ? 16.375 9.760 -33.248 1.00 87.56 373 TYR A C 1
ATOM 2949 O O . TYR A 1 373 ? 15.509 10.368 -33.874 1.00 87.56 373 TYR A O 1
ATOM 2957 N N . THR A 1 374 ? 16.873 8.599 -33.675 1.00 90.69 374 THR A N 1
ATOM 2958 C CA . THR A 1 374 ? 16.410 7.925 -34.906 1.00 90.69 374 THR A CA 1
ATOM 2959 C C . THR A 1 374 ? 15.352 6.855 -34.642 1.00 90.69 374 THR A C 1
ATOM 2961 O O . THR A 1 374 ? 14.666 6.436 -35.570 1.00 90.69 374 THR A O 1
ATOM 2964 N N . VAL A 1 375 ? 15.205 6.446 -33.381 1.00 94.81 375 VAL A N 1
ATOM 2965 C CA . VAL A 1 375 ? 14.255 5.429 -32.921 1.00 94.81 375 VAL A CA 1
ATOM 2966 C C . VAL A 1 375 ? 12.939 6.073 -32.492 1.00 94.81 375 VAL A C 1
ATOM 2968 O O . VAL A 1 375 ? 12.931 7.187 -31.977 1.00 94.81 375 VAL A O 1
ATOM 2971 N N . ILE A 1 376 ? 11.812 5.397 -32.708 1.00 96.00 376 ILE A N 1
ATOM 2972 C CA . ILE A 1 376 ? 10.496 5.932 -32.330 1.00 96.00 376 ILE A CA 1
ATOM 2973 C C . ILE A 1 376 ? 10.321 5.797 -30.808 1.00 96.00 376 ILE A C 1
ATOM 2975 O O . ILE A 1 376 ? 10.448 4.677 -30.310 1.00 96.00 376 ILE A O 1
ATOM 2979 N N . PRO A 1 377 ? 10.005 6.881 -30.068 1.00 96.75 377 PRO A N 1
ATOM 2980 C CA . PRO A 1 377 ? 9.775 6.797 -28.635 1.00 96.75 377 PRO A CA 1
ATOM 2981 C C . PRO A 1 377 ? 8.606 5.882 -28.283 1.00 96.75 377 PRO A C 1
ATOM 2983 O O . PRO A 1 377 ? 7.535 5.957 -28.887 1.00 96.75 377 PRO A O 1
ATOM 2986 N N . THR A 1 378 ? 8.809 5.044 -27.277 1.00 96.31 378 THR A N 1
ATOM 2987 C CA . THR A 1 378 ? 7.778 4.212 -26.662 1.00 96.31 378 THR A CA 1
ATOM 2988 C C . THR A 1 378 ? 7.240 4.860 -25.394 1.00 96.31 378 THR A C 1
ATOM 2990 O O . THR A 1 378 ? 7.926 5.624 -24.715 1.00 96.31 378 THR A O 1
ATOM 2993 N N . GLU A 1 379 ? 5.990 4.542 -25.068 1.00 95.44 379 GLU A N 1
ATOM 2994 C CA . GLU A 1 379 ? 5.387 4.932 -23.795 1.00 95.44 379 GLU A CA 1
ATOM 2995 C C . GLU A 1 379 ? 5.968 4.106 -22.649 1.00 95.44 379 GLU A C 1
ATOM 2997 O O . GLU A 1 379 ? 6.116 2.885 -22.774 1.00 95.44 379 GLU A O 1
ATOM 3002 N N . TYR A 1 380 ? 6.258 4.772 -21.531 1.00 94.38 380 TYR A N 1
ATOM 3003 C CA . TYR A 1 380 ? 6.611 4.107 -20.286 1.00 94.38 380 TYR A CA 1
ATOM 3004 C C . TYR A 1 380 ? 5.456 3.236 -19.782 1.00 94.38 380 TYR A C 1
ATOM 3006 O O . TYR A 1 380 ? 4.300 3.661 -19.732 1.00 94.38 380 TYR A O 1
ATOM 3014 N N . LYS A 1 381 ? 5.787 2.010 -19.388 1.00 89.81 381 LYS A N 1
ATOM 3015 C CA . LYS A 1 381 ? 4.873 1.014 -18.841 1.00 89.81 381 LYS A CA 1
ATOM 3016 C C . LYS A 1 381 ? 5.450 0.446 -17.555 1.00 89.81 381 LYS A C 1
ATOM 3018 O O . LYS A 1 381 ? 6.662 0.401 -17.349 1.00 89.81 381 LYS A O 1
ATOM 3023 N N . VAL A 1 382 ? 4.554 -0.041 -16.716 1.00 87.38 382 VAL A N 1
ATOM 3024 C CA . VAL A 1 382 ? 4.873 -0.797 -15.508 1.00 87.38 382 VAL A CA 1
ATOM 3025 C C . VAL A 1 382 ? 4.182 -2.152 -15.596 1.00 87.38 382 VAL A C 1
ATOM 3027 O O . VAL A 1 382 ? 3.182 -2.282 -16.307 1.00 87.38 382 VAL A O 1
ATOM 3030 N N . ASN A 1 383 ? 4.707 -3.162 -14.912 1.00 74.44 383 ASN A N 1
ATOM 3031 C CA . ASN A 1 383 ? 4.097 -4.489 -14.878 1.00 74.44 383 ASN A CA 1
ATOM 3032 C C . ASN A 1 383 ? 3.911 -4.938 -13.428 1.00 74.44 383 ASN A C 1
ATOM 3034 O O . ASN A 1 383 ? 4.816 -4.819 -12.615 1.00 74.44 383 ASN A O 1
ATOM 3038 N N . THR A 1 384 ? 2.725 -5.443 -13.095 1.00 67.00 384 THR A N 1
ATOM 3039 C CA . THR A 1 384 ? 2.374 -5.898 -11.740 1.00 67.00 384 THR A CA 1
ATOM 3040 C C . THR A 1 384 ? 3.125 -7.158 -11.317 1.00 67.00 384 THR A C 1
ATOM 3042 O O . THR A 1 384 ? 3.166 -7.470 -10.134 1.00 67.00 384 THR A O 1
ATOM 3045 N N . PHE A 1 385 ? 3.737 -7.882 -12.257 1.00 72.50 385 PHE A N 1
ATOM 3046 C CA . PHE A 1 385 ? 4.457 -9.126 -11.985 1.00 72.50 385 PHE A CA 1
ATOM 3047 C C . PHE A 1 385 ? 5.893 -9.060 -12.519 1.00 72.50 385 PHE A C 1
ATOM 3049 O O . PHE A 1 385 ? 6.228 -9.677 -13.531 1.00 72.50 385 PHE A O 1
ATOM 3056 N N . GLY A 1 386 ? 6.746 -8.302 -11.822 1.00 73.88 386 GLY A N 1
ATOM 3057 C CA . GLY A 1 386 ? 8.159 -8.130 -12.173 1.00 73.88 386 GLY A CA 1
ATOM 3058 C C . GLY A 1 386 ? 8.374 -7.271 -13.424 1.00 73.88 386 GLY A C 1
ATOM 3059 O O . GLY A 1 386 ? 7.445 -6.660 -13.943 1.00 73.88 386 GLY A O 1
ATOM 3060 N N . ILE A 1 387 ? 9.609 -7.222 -13.926 1.00 79.06 387 ILE A N 1
ATOM 3061 C CA . ILE A 1 387 ? 9.968 -6.389 -15.088 1.00 79.06 387 ILE A CA 1
ATOM 3062 C C . ILE A 1 387 ? 9.442 -6.923 -16.435 1.00 79.06 387 ILE A C 1
ATOM 3064 O O . ILE A 1 387 ? 9.598 -6.244 -17.441 1.00 79.06 387 ILE A O 1
ATOM 3068 N N . GLY A 1 388 ? 8.799 -8.097 -16.483 1.00 80.62 388 GLY A N 1
ATOM 3069 C CA . GLY A 1 388 ? 8.429 -8.789 -17.729 1.00 80.62 388 GLY A CA 1
ATOM 3070 C C . GLY A 1 388 ? 9.513 -9.755 -18.232 1.00 80.62 388 GLY A C 1
ATOM 3071 O O . GLY A 1 388 ? 10.525 -9.952 -17.565 1.00 80.62 388 GLY A O 1
ATOM 3072 N N . ASN A 1 389 ? 9.267 -10.388 -19.383 1.00 83.62 389 ASN A N 1
ATOM 3073 C CA . ASN A 1 389 ? 10.227 -11.247 -20.088 1.00 83.62 389 ASN A CA 1
ATOM 3074 C C . ASN A 1 389 ? 10.270 -10.810 -21.557 1.00 83.62 389 ASN A C 1
ATOM 3076 O O . ASN A 1 389 ? 9.303 -11.030 -22.293 1.00 83.62 389 ASN A O 1
ATOM 3080 N N . CYS A 1 390 ? 11.347 -10.136 -21.948 1.00 86.88 390 CYS A N 1
ATOM 3081 C CA . CYS A 1 390 ? 11.487 -9.503 -23.257 1.00 86.88 390 CYS A CA 1
ATOM 3082 C C . CYS A 1 390 ? 12.508 -10.197 -24.168 1.00 86.88 390 CYS A C 1
ATOM 3084 O O . CYS A 1 390 ? 12.695 -9.725 -25.295 1.00 86.88 390 CYS A O 1
ATOM 3086 N N . ASP A 1 391 ? 13.146 -11.280 -23.712 1.00 76.88 391 ASP A N 1
ATOM 3087 C CA . ASP A 1 391 ? 14.115 -12.081 -24.480 1.00 76.88 391 ASP A CA 1
ATOM 3088 C C . ASP A 1 391 ? 13.561 -13.439 -24.956 1.00 76.88 391 ASP A C 1
ATOM 3090 O O . ASP A 1 391 ? 12.827 -14.123 -24.199 1.00 76.88 391 ASP A O 1
#

Sequence (391 aa):
MKLKNQPKKSSLKIFLLSFLMFVALTNCQKEETVYGIANEQVNNSISNVENWFKQNRSQHDFKILEHTKTIDWDNAIVSHGEKGEAIEIPLLLDDGIITQFGDDLSFKTFHRLLFLGDDENTFEVFHVQIVTDIAFNNNQETFNFYNFQDDFNGYVAVANIENKVVDFNTYKKGNLIAPKNDTNLKSATYSCTYFVRVYNDGSMEILFLLYCNGTGNDDSGGSSNYHGGGNGGGDSNAETEIKEKIDNVPPSCESFKYESTTSLWQESAVQNIYFNVFLIDINGIKHKYTISFPEPILFGVPKNLVNGGNLSPGTAAEATANALNDVMSEISREYANSHASSTDVKIAFRERLTNSFKDYIPGGRVNFNATNYTVIPTEYKVNTFGIGNCD

Secondary structure (DSSP, 8-state):
--PPPPP---SHHHHHHHHHHHHTSSSSS-SSHHHHHHHHHHHHHHHHHHHHHHHTGGG---GGGGGEEEE-GGG-EEEEETTEEEEEEEEEEPTT----STT-TT-EEEEEEEEEE-TTS-EEEEEEEEEESS---TT-TTSBTTB--TT--EEEEEE-TTS-EEEEEEEETTEEE-----TT---PEEEEEEEEEEPTTS-EEEEEEEEEEEE----------------------SSSSSS--S----B-GGG---EE-SSSEEEEEEE-EEEEEEEEETTEEEEEEEEEE-SPEEEEEESEETTTEE--HHHHHHHHHHHHHHHHHHHHHHHTT----HHHHHHHHHHHHHHHHHHHSTT-EEETT-S--SSPPEEP-B-SSTT----

pLDDT: mean 75.05, std 22.29, range [25.95, 98.38]